Protein AF-0000000072289822 (afdb_homodimer)

Radius of gyration: 26.46 Å; Cα contacts (8 Å, |Δi|>4): 1447; chains: 2; bounding box: 56×80×61 Å

Nearest PDB structures (foldseek):
  7qi3-assembly2_D  TM=8.930E-01  e=4.197E-29  Fusarium verticillioides
  4bgf-assembly3_C  TM=8.868E-01  e=1.875E-17  Mycobacterium tuberculosis H37Rv
  1w4t-assembly1_A  TM=8.765E-01  e=2.103E-17  Pseudomonas aeruginosa
  2pfr-assembly3_B-2  TM=8.193E-01  e=8.840E-17  Homo sapiens
  4bgf-assembly6_F  TM=8.501E-01  e=8.347E-17  Mycobacterium tuberculosis H37Rv

Secondary structure (DSSP, 8-state):
---S--HHHHHHHHHHTT--GGGSGGG-----HHHHHHHHHHHHHHS-EE-GGGTSSSS------HHHHHIIIIIS-SS--B-HHHHHHHHHHHHHHTT-EEEEEEEEEEEEPTTT--EEEEEEEEEEEEEEEE-TTS-EEEE-SSS-TTS-SS-EESSS---EE-STT-EEEEEEE--TT-S-TTS-EEEEEEESSTTSPPEEEEEEEEEEEPHHHHHHHHHHHHH---TT--TTT--EEEEEEEEE-TTS-EEEEEEEEEETTEEEEESSS--EEEEE--SHHHHHHHHHHHH-----HHHHHTTTTSTT-TT-TT--------/---S--HHHHHHHHHHTT--GGGSGGG-----HHHHHHHHHHHHHHS-EE-GGGTSSSS------HHHHHIIIIIS-SS--B-HHHHHHHHHHHHHHTT-EEEEEEEEEEEEPTTT--EEEEEEEEEEEEEEEE-TTS-EEEE-SSS-TTS-SS-EESSS---EE-STT-EEEEEEE--TT-S-TTS-EEEEEEESSTTSPPEEEEEEEEEEEPHHHHHHHHHHHHH---TT--TTT--EEEEEEEEE-TTS-EEEEEEEEEETTEEEEESSS--EEEEE--SHHHHHHHHHHHH-----HHHHHTTTTSTT-TT-TT--------

Organism: Botryotinia fuckeliana (strain B05.10) (NCBI:txid332648)

Solvent-accessible surface area (backbone atoms only — not comparable to full-atom values): 34534 Å² total; per-residue (Å²): 98,80,42,85,54,50,73,68,54,49,52,51,47,40,58,72,37,62,55,58,71,76,65,32,72,92,64,63,48,74,79,42,68,70,48,52,32,50,53,42,38,31,43,29,43,52,33,24,27,24,43,51,44,60,40,42,21,81,78,32,61,84,71,74,48,57,68,61,43,44,40,53,33,54,72,62,57,35,38,40,55,19,35,28,65,40,37,38,51,46,48,49,29,50,42,37,55,74,65,48,49,62,46,34,19,52,18,25,37,32,50,48,32,74,84,77,44,50,40,47,84,67,61,66,16,61,74,44,51,36,37,40,35,45,38,86,87,65,51,44,28,40,41,46,66,23,75,47,84,87,41,58,64,48,65,39,58,77,48,66,56,78,73,40,80,49,60,53,58,19,33,32,34,35,38,74,43,50,57,86,78,45,62,64,65,86,54,58,25,42,33,39,29,36,23,70,32,88,90,48,71,77,38,63,39,36,36,32,52,88,59,73,46,47,75,44,34,48,52,43,39,46,49,35,54,50,63,39,84,48,89,85,36,58,58,65,55,42,43,44,35,29,36,36,33,70,39,63,48,97,86,66,46,78,41,67,43,28,36,38,35,36,55,67,42,37,31,34,38,25,75,41,68,69,74,39,81,75,46,75,40,71,35,56,70,48,43,52,50,44,35,36,75,76,62,49,28,62,76,52,72,64,24,59,57,28,27,66,90,35,54,65,23,54,84,40,92,57,44,56,83,70,77,67,56,122,99,78,42,84,55,50,72,67,54,48,52,51,47,41,58,71,38,62,54,57,70,78,64,32,73,95,62,62,47,74,79,42,69,67,49,52,33,50,52,43,39,30,42,30,42,53,35,25,27,22,43,50,45,59,39,41,22,82,77,32,60,83,71,76,48,57,66,61,43,42,39,54,33,55,72,63,58,34,37,39,56,19,35,29,65,39,38,39,51,46,48,49,29,51,43,38,56,75,65,50,49,63,46,34,20,52,19,25,37,33,49,46,32,76,85,77,43,50,39,46,84,66,62,65,16,62,74,42,51,37,36,42,34,45,37,86,88,66,53,43,28,41,40,46,66,23,74,50,84,86,41,59,65,49,64,39,59,76,51,66,56,78,72,41,80,51,61,54,60,19,32,32,34,35,38,74,43,49,57,86,77,45,63,62,64,85,55,59,25,42,32,40,29,36,22,69,32,90,89,48,69,78,38,64,39,34,37,31,54,89,59,72,46,48,73,43,35,48,52,41,38,46,50,35,54,51,63,39,83,48,88,86,37,60,58,64,56,40,45,44,35,28,35,36,32,69,41,63,48,98,85,66,46,77,41,66,43,28,36,39,34,34,55,67,42,38,31,33,37,26,74,40,70,68,76,40,81,78,47,75,41,72,36,56,70,49,41,54,50,44,34,36,75,77,60,50,28,64,75,51,73,64,24,60,56,27,26,67,89,35,54,65,24,54,83,40,92,58,44,60,84,69,77,68,55,122

Sequence (652 aa):
MASAYSPEQIDQYEEYISLPSKYRRRNNPALTLDYLTSLHIHQISSIPYENLLLHYSPSHSVSLDPQALFTKIITNARGRGGYCLEGSTFFNHVLRALGFQVYTAGVRIRRRSIHDGVPRGDYIGWFHIVNIVTLPSTQKYMIDVAFGGDGATVPLPLTSGPPTRNLGTQEMRLISSPIPQQVDQSKPLWIYQYRNHPSKEWNSFYAFSEHEFLHEDFEIMNYYVSTSLSERNFQTKNVLIVRFVRGEDEEGQQKIVGKRMLLNGEVKQNMGGKTQLVKVCESESERVEVLREFFGITLTEEEIGGVRGRNVELGGSRASVERLEVMASAYSPEQIDQYEEYISLPSKYRRRNNPALTLDYLTSLHIHQISSIPYENLLLHYSPSHSVSLDPQALFTKIITNARGRGGYCLEGSTFFNHVLRALGFQVYTAGVRIRRRSIHDGVPRGDYIGWFHIVNIVTLPSTQKYMIDVAFGGDGATVPLPLTSGPPTRNLGTQEMRLISSPIPQQVDQSKPLWIYQYRNHPSKEWNSFYAFSEHEFLHEDFEIMNYYVSTSLSERNFQTKNVLIVRFVRGEDEEGQQKIVGKRMLLNGEVKQNMGGKTQLVKVCESESERVEVLREFFGITLTEEEIGGVRGRNVELGGSRASVERLEV

Structure (mmCIF, N/CA/C/O backbone):
data_AF-0000000072289822-model_v1
#
loop_
_entity.id
_entity.type
_entity.pdbx_description
1 polymer 'Uncharacterized protein'
#
loop_
_atom_site.group_PDB
_atom_site.id
_atom_site.type_symbol
_atom_site.label_atom_id
_atom_site.label_alt_id
_atom_site.label_comp_id
_atom_site.label_asym_id
_atom_site.label_entity_id
_atom_site.label_seq_id
_atom_site.pdbx_PDB_ins_code
_atom_site.Cartn_x
_atom_site.Cartn_y
_atom_site.Cartn_z
_atom_site.occupancy
_atom_site.B_iso_or_equiv
_atom_site.auth_seq_id
_atom_site.auth_comp_id
_atom_site.auth_asym_id
_atom_site.auth_atom_id
_atom_site.pdbx_PDB_model_num
ATOM 1 N N . MET A 1 1 ? -11.609 -1.748 -16.047 1 66.81 1 MET A N 1
ATOM 2 C CA . MET A 1 1 ? -10.664 -1.662 -17.156 1 66.81 1 MET A CA 1
ATOM 3 C C . MET A 1 1 ? -10.594 -2.98 -17.922 1 66.81 1 MET A C 1
ATOM 5 O O . MET A 1 1 ? -10.742 -4.051 -17.328 1 66.81 1 MET A O 1
ATOM 9 N N . ALA A 1 2 ? -10.469 -2.83 -19.125 1 82.94 2 ALA A N 1
ATOM 10 C CA . ALA A 1 2 ? -10.383 -3.971 -20.047 1 82.94 2 ALA A CA 1
ATOM 11 C C . ALA A 1 2 ? -9.062 -4.715 -19.875 1 82.94 2 ALA A C 1
ATOM 13 O O . ALA A 1 2 ? -8.094 -4.16 -19.344 1 82.94 2 ALA A O 1
ATOM 14 N N . SER A 1 3 ? -9.109 -6.004 -20.141 1 93.38 3 SER A N 1
ATOM 15 C CA . SER A 1 3 ? -7.887 -6.805 -20.125 1 93.38 3 SER A CA 1
ATOM 16 C C . SER A 1 3 ? -6.848 -6.234 -21.078 1 93.38 3 SER A C 1
ATOM 18 O O . SER A 1 3 ? -7.199 -5.652 -22.109 1 93.38 3 SER A O 1
ATOM 20 N N . ALA A 1 4 ? -5.652 -6.441 -20.719 1 96.88 4 ALA A N 1
ATOM 21 C CA . ALA A 1 4 ? -4.551 -6.039 -21.594 1 96.88 4 ALA A CA 1
ATOM 22 C C . ALA A 1 4 ? -4.312 -7.082 -22.688 1 96.88 4 ALA A C 1
ATOM 24 O O . ALA A 1 4 ? -3.576 -6.828 -23.641 1 96.88 4 ALA A O 1
ATOM 25 N N . TYR A 1 5 ? -4.906 -8.281 -22.609 1 98.56 5 TYR A N 1
ATOM 26 C CA . TYR A 1 5 ? -4.551 -9.391 -23.484 1 98.56 5 TYR A CA 1
ATOM 27 C C . TYR A 1 5 ? -5.574 -9.539 -24.609 1 98.56 5 TYR A C 1
ATOM 29 O O . TYR A 1 5 ? -6.781 -9.438 -24.375 1 98.56 5 TYR A O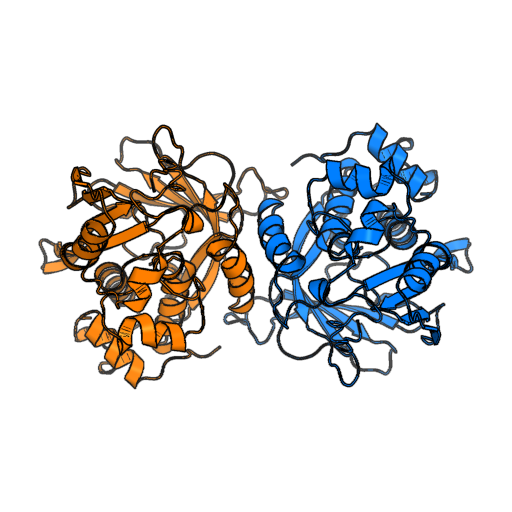 1
ATOM 37 N N . SER A 1 6 ? -5.113 -9.789 -25.797 1 98.19 6 SER A N 1
ATOM 38 C CA . SER A 1 6 ? -5.949 -10.039 -26.953 1 98.19 6 SER A CA 1
ATOM 39 C C . SER A 1 6 ? -6.461 -11.477 -26.969 1 98.19 6 SER A C 1
ATOM 41 O O . SER A 1 6 ? -5.949 -12.328 -26.25 1 98.19 6 SER A O 1
ATOM 43 N N . PRO A 1 7 ? -7.469 -11.742 -27.797 1 97.5 7 PRO A N 1
ATOM 44 C CA . PRO A 1 7 ? -7.945 -13.125 -27.953 1 97.5 7 PRO A CA 1
ATOM 45 C C . PRO A 1 7 ? -6.84 -14.086 -28.375 1 97.5 7 PRO A C 1
ATOM 47 O O . PRO A 1 7 ? -6.789 -15.227 -27.906 1 97.5 7 PRO A O 1
ATOM 50 N N . GLU A 1 8 ? -5.973 -13.664 -29.25 1 98.25 8 GLU A N 1
ATOM 51 C CA . GLU A 1 8 ? -4.867 -14.5 -29.703 1 98.25 8 GLU A CA 1
ATOM 52 C C . GLU A 1 8 ? -3.916 -14.836 -28.562 1 98.25 8 GLU A C 1
ATOM 54 O O . GLU A 1 8 ? -3.424 -15.961 -28.453 1 98.25 8 GLU A O 1
ATOM 59 N N . GLN A 1 9 ? -3.66 -13.875 -27.766 1 98.75 9 GLN A N 1
ATOM 60 C CA . GLN A 1 9 ? -2.809 -14.094 -26.594 1 98.75 9 GLN A CA 1
ATOM 61 C C . GLN A 1 9 ? -3.445 -15.086 -25.625 1 98.75 9 GLN A C 1
ATOM 63 O O . GLN A 1 9 ? -2.754 -15.922 -25.047 1 98.75 9 GLN A O 1
ATOM 68 N N . ILE A 1 10 ? -4.742 -14.969 -25.5 1 98.69 10 ILE A N 1
ATOM 69 C CA . ILE A 1 10 ? -5.449 -15.891 -24.609 1 98.69 10 ILE A CA 1
ATOM 70 C C . ILE A 1 10 ? -5.363 -17.312 -25.172 1 98.69 10 ILE A C 1
ATOM 72 O O . ILE A 1 10 ? -5.18 -18.266 -24.422 1 98.69 10 ILE A O 1
ATOM 76 N N . ASP A 1 11 ? -5.453 -17.453 -26.469 1 98.5 11 ASP A N 1
ATOM 77 C CA . ASP A 1 11 ? -5.289 -18.766 -27.078 1 98.5 11 ASP A CA 1
ATOM 78 C C . ASP A 1 11 ? -3.914 -19.344 -26.781 1 98.5 11 ASP A C 1
ATOM 80 O O . ASP A 1 11 ? -3.791 -20.547 -26.469 1 98.5 11 ASP A O 1
ATOM 84 N N . GLN A 1 12 ? -2.898 -18.562 -26.891 1 98.75 12 GLN A N 1
ATOM 85 C CA . GLN A 1 12 ? -1.539 -18.984 -26.578 1 98.75 12 GLN A CA 1
ATOM 86 C C . GLN A 1 12 ? -1.409 -19.406 -25.125 1 98.75 12 GLN A C 1
ATOM 88 O O . GLN A 1 12 ? -0.78 -20.422 -24.812 1 98.75 12 GLN A O 1
ATOM 93 N N . TYR A 1 13 ? -1.968 -18.656 -24.281 1 98.88 13 TYR A N 1
ATOM 94 C CA . TYR A 1 13 ? -1.96 -18.953 -22.859 1 98.88 13 TYR A CA 1
ATOM 95 C C . TYR A 1 13 ? -2.631 -20.297 -22.578 1 98.88 13 TYR A C 1
ATOM 97 O O . TYR A 1 13 ? -2.086 -21.125 -21.844 1 98.88 13 TYR A O 1
ATOM 105 N N . GLU A 1 14 ? -3.852 -20.469 -23.109 1 98.81 14 GLU A N 1
ATOM 106 C CA . GLU A 1 14 ? -4.609 -21.703 -22.891 1 98.81 14 GLU A CA 1
ATOM 107 C C . GLU A 1 14 ? -3.834 -22.922 -23.375 1 98.81 14 GLU A C 1
ATOM 109 O O . GLU A 1 14 ? -3.889 -23.984 -22.75 1 98.81 14 GLU A O 1
ATOM 114 N N . GLU A 1 15 ? -3.172 -22.75 -24.484 1 98.56 15 GLU A N 1
ATOM 115 C CA . GLU A 1 15 ? -2.316 -23.828 -24.984 1 98.56 15 GLU A CA 1
ATOM 116 C C . GLU A 1 15 ? -1.141 -24.078 -24.047 1 98.56 15 GLU A C 1
ATOM 118 O O . GLU A 1 15 ? -0.821 -25.234 -23.734 1 98.56 15 GLU A O 1
ATOM 123 N N . TYR A 1 16 ? -0.52 -23.031 -23.594 1 98.81 16 TYR A N 1
ATOM 124 C CA . TYR A 1 16 ? 0.66 -23.109 -22.75 1 98.81 16 TYR A CA 1
ATOM 125 C C . TYR A 1 16 ? 0.357 -23.875 -21.469 1 98.81 16 TYR A C 1
ATOM 127 O O . TYR A 1 16 ? 1.175 -24.688 -21 1 98.81 16 TYR A O 1
ATOM 135 N N . ILE A 1 17 ? -0.859 -23.672 -20.906 1 98.62 17 ILE A N 1
ATOM 136 C CA . ILE A 1 17 ? -1.157 -24.297 -19.625 1 98.62 17 ILE A CA 1
ATOM 137 C C . ILE A 1 17 ? -1.879 -25.625 -19.859 1 98.62 17 ILE A C 1
ATOM 139 O O . ILE A 1 17 ? -2.352 -26.25 -18.906 1 98.62 17 ILE A O 1
ATOM 143 N N . SER A 1 18 ? -2.061 -26 -21.094 1 97.94 18 SER A N 1
ATOM 144 C CA . SER A 1 18 ? -2.711 -27.25 -21.469 1 97.94 18 SER A CA 1
ATOM 145 C C . SER A 1 18 ? -4.137 -27.312 -20.938 1 97.94 18 SER A C 1
ATOM 147 O O . SER A 1 18 ? -4.539 -28.328 -20.344 1 97.94 18 SER A O 1
ATOM 149 N N . LEU A 1 19 ? -4.828 -26.266 -21.031 1 98.31 19 LEU A N 1
ATOM 150 C CA . LEU A 1 19 ? -6.227 -26.234 -20.609 1 98.31 19 LEU A CA 1
ATOM 151 C C . LEU A 1 19 ? -7.07 -27.188 -21.453 1 98.31 19 LEU A C 1
ATOM 153 O O . LEU A 1 19 ? -6.965 -27.172 -22.688 1 98.31 19 LEU A O 1
ATOM 157 N N . PRO A 1 20 ? -7.91 -27.953 -20.875 1 96.69 20 PRO A N 1
ATOM 158 C CA . PRO A 1 20 ? -8.758 -28.859 -21.641 1 96.69 20 PRO A CA 1
ATOM 159 C C . PRO A 1 20 ? -9.625 -28.125 -22.672 1 96.69 20 PRO A C 1
ATOM 161 O O . PRO A 1 20 ? -10.086 -27.016 -22.422 1 96.69 20 PRO A O 1
ATOM 164 N N . SER A 1 21 ? -9.945 -28.781 -23.719 1 96.31 21 SER A N 1
ATOM 165 C CA . SER A 1 21 ? -10.641 -28.203 -24.859 1 96.31 21 SER A CA 1
ATOM 166 C C . SER A 1 21 ? -12 -27.641 -24.453 1 96.31 21 SER A C 1
ATOM 168 O O . SER A 1 21 ? -12.406 -26.578 -24.938 1 96.31 21 SER A O 1
ATOM 170 N N . LYS A 1 22 ? -12.703 -28.266 -23.609 1 95.88 22 LYS A N 1
ATOM 171 C CA . LYS A 1 22 ? -14.055 -27.859 -23.234 1 95.88 22 LYS A CA 1
ATOM 172 C C . LYS A 1 22 ? -14.039 -26.484 -22.562 1 95.88 22 LYS A C 1
ATOM 174 O O . LYS A 1 22 ? -15.07 -25.812 -22.5 1 95.88 22 LYS A O 1
ATOM 179 N N . TYR A 1 23 ? -12.875 -26.078 -22.078 1 97 23 TYR A N 1
ATOM 180 C CA . TYR A 1 23 ? -12.773 -24.812 -21.328 1 97 23 TYR A CA 1
ATOM 181 C C . TYR A 1 23 ? -12.078 -23.75 -22.172 1 97 23 TYR A C 1
ATOM 183 O O . TYR A 1 23 ? -11.859 -22.625 -21.688 1 97 23 TYR A O 1
ATOM 191 N N . ARG A 1 24 ? -11.719 -24.016 -23.359 1 97.69 24 ARG A N 1
ATOM 192 C CA . ARG A 1 24 ? -11.031 -23.047 -24.203 1 97.69 24 ARG A CA 1
ATOM 193 C C . ARG A 1 24 ? -11.984 -21.953 -24.672 1 97.69 24 ARG A C 1
ATOM 195 O O . ARG A 1 24 ? -13.148 -22.219 -24.984 1 97.69 24 ARG A O 1
ATOM 202 N N . ARG A 1 25 ? -11.406 -20.766 -24.672 1 96.88 25 ARG A N 1
ATOM 203 C CA . ARG A 1 25 ? -12.18 -19.578 -25 1 96.88 25 ARG A CA 1
ATOM 204 C C . ARG A 1 25 ? -12.953 -19.766 -26.297 1 96.88 25 ARG A C 1
ATOM 206 O O . ARG A 1 25 ? -14.125 -19.375 -26.391 1 96.88 25 ARG A O 1
ATOM 213 N N . ARG A 1 26 ? -12.391 -20.344 -27.312 1 95.94 26 ARG A N 1
ATOM 214 C CA . ARG A 1 26 ? -12.984 -20.516 -28.641 1 95.94 26 ARG A CA 1
ATOM 215 C C . ARG A 1 26 ? -14.266 -21.328 -28.562 1 95.94 26 ARG A C 1
ATOM 217 O O . ARG A 1 26 ? -15.117 -21.25 -29.438 1 95.94 26 ARG A O 1
ATOM 224 N N . ASN A 1 27 ? -14.352 -22.094 -27.547 1 97.25 27 ASN A N 1
ATOM 225 C CA . ASN A 1 27 ? -15.539 -22.938 -27.391 1 97.25 27 ASN A CA 1
ATOM 226 C C . ASN A 1 27 ? -16.594 -22.25 -26.531 1 97.25 27 ASN A C 1
ATOM 228 O O . ASN A 1 27 ? -17.594 -22.875 -26.172 1 97.25 27 ASN A O 1
ATOM 232 N N . ASN A 1 28 ? -16.391 -21.078 -26.109 1 95.62 28 ASN A N 1
ATOM 233 C CA . ASN A 1 28 ? -17.312 -20.203 -25.391 1 95.62 28 ASN A CA 1
ATOM 234 C C . ASN A 1 28 ? -17.875 -20.891 -24.156 1 95.62 28 ASN A C 1
ATOM 236 O O . ASN A 1 28 ? -19.094 -20.984 -23.984 1 95.62 28 ASN A O 1
ATOM 240 N N . PRO A 1 29 ? -17.031 -21.438 -23.344 1 96.81 29 PRO A N 1
ATOM 241 C CA . PRO A 1 29 ? -17.531 -22.094 -22.141 1 96.81 29 PRO A CA 1
ATOM 242 C C . PRO A 1 29 ? -18.312 -21.172 -21.219 1 96.81 29 PRO A C 1
ATOM 244 O O . PRO A 1 29 ? -18.031 -19.969 -21.156 1 96.81 29 PRO A O 1
ATOM 247 N N . ALA A 1 30 ? -19.328 -21.781 -20.5 1 97.12 30 ALA A N 1
ATOM 248 C CA . ALA A 1 30 ? -20.016 -21.016 -19.453 1 97.12 30 ALA A CA 1
ATOM 249 C C . ALA A 1 30 ? -19.047 -20.672 -18.312 1 97.12 30 ALA A C 1
ATOM 251 O O . ALA A 1 30 ? -18.141 -21.453 -18 1 97.12 30 ALA A O 1
ATOM 252 N N . LEU A 1 31 ? -19.25 -19.531 -17.734 1 97.81 31 LEU A N 1
ATOM 253 C CA . LEU A 1 31 ? -18.406 -19.094 -16.625 1 97.81 31 LEU A CA 1
ATOM 254 C C . LEU A 1 31 ? -18.844 -19.734 -15.312 1 97.81 31 LEU A C 1
ATOM 256 O O . LEU A 1 31 ? -19.5 -19.094 -14.492 1 97.81 31 LEU A O 1
ATOM 260 N N . THR A 1 32 ? -18.422 -20.953 -15.102 1 97.62 32 THR A N 1
ATOM 261 C CA . THR A 1 32 ? -18.828 -21.75 -13.953 1 97.62 32 THR A CA 1
ATOM 262 C C . THR A 1 32 ? -17.672 -21.906 -12.969 1 97.62 32 THR A C 1
ATOM 264 O O . THR A 1 32 ? -16.516 -21.578 -13.289 1 97.62 32 THR A O 1
ATOM 267 N N . LEU A 1 33 ? -18 -22.406 -11.812 1 97.38 33 LEU A N 1
ATOM 268 C CA . LEU A 1 33 ? -16.969 -22.734 -10.836 1 97.38 33 LEU A CA 1
ATOM 269 C C . LEU A 1 33 ? -16.047 -23.828 -11.367 1 97.38 33 LEU A C 1
ATOM 271 O O . LEU A 1 33 ? -14.844 -23.812 -11.102 1 97.38 33 LEU A O 1
ATOM 275 N N . ASP A 1 34 ? -16.625 -24.75 -12.055 1 96.75 34 ASP A N 1
ATOM 276 C CA . ASP A 1 34 ? -15.836 -25.828 -12.648 1 96.75 34 ASP A CA 1
ATOM 277 C C . ASP A 1 34 ? -14.789 -25.266 -13.609 1 96.75 34 ASP A C 1
ATOM 279 O O . ASP A 1 34 ? -13.625 -25.688 -13.578 1 96.75 34 ASP A O 1
ATOM 283 N N . TYR A 1 35 ? -15.18 -24.359 -14.484 1 98 35 TYR A N 1
ATOM 284 C CA . TYR A 1 35 ? -14.266 -23.703 -15.406 1 98 35 TYR A CA 1
ATOM 285 C C . TYR A 1 35 ? -13.195 -22.922 -14.656 1 98 35 TYR A C 1
ATOM 287 O O . TYR A 1 35 ? -12.008 -23.062 -14.93 1 98 35 TYR A O 1
ATOM 295 N N . LEU A 1 36 ? -13.641 -22.156 -13.688 1 98.31 36 LEU A N 1
ATOM 296 C CA . LEU A 1 36 ? -12.734 -21.359 -12.875 1 98.31 36 LEU A CA 1
ATOM 297 C C . LEU A 1 36 ? -11.719 -22.25 -12.156 1 98.31 36 LEU A C 1
ATOM 299 O O . LEU A 1 36 ? -10.539 -21.906 -12.078 1 98.31 36 LEU A O 1
ATOM 303 N N . THR A 1 37 ? -12.141 -23.328 -11.609 1 97.94 37 THR A N 1
ATOM 304 C CA . THR A 1 37 ? -11.281 -24.281 -10.906 1 97.94 37 THR A CA 1
ATOM 305 C C . THR A 1 37 ? -10.25 -24.891 -11.859 1 97.94 37 THR A C 1
ATOM 307 O O . THR A 1 37 ? -9.078 -25.016 -11.508 1 97.94 37 THR A O 1
ATOM 310 N N . SER A 1 38 ? -10.688 -25.25 -13.031 1 98 38 SER A N 1
ATOM 311 C CA . SER A 1 38 ? -9.766 -25.781 -14.023 1 98 38 SER A CA 1
ATOM 312 C C . SER A 1 38 ? -8.688 -24.781 -14.375 1 98 38 SER A C 1
ATOM 314 O O . SER A 1 38 ? -7.508 -25.125 -14.469 1 98 38 SER A O 1
ATOM 316 N N . LEU A 1 39 ? -9.102 -23.547 -14.609 1 98.69 39 LEU A N 1
ATOM 317 C CA . LEU A 1 39 ? -8.133 -22.484 -14.875 1 98.69 39 LEU A CA 1
ATOM 318 C C . LEU A 1 39 ? -7.121 -22.375 -13.742 1 98.69 39 LEU A C 1
ATOM 320 O O . LEU A 1 39 ? -5.918 -22.266 -13.984 1 98.69 39 LEU A O 1
ATOM 324 N N . HIS A 1 40 ? -7.609 -22.406 -12.492 1 98.56 40 HIS A N 1
ATOM 325 C CA . HIS A 1 40 ? -6.754 -22.312 -11.312 1 98.56 40 HIS A CA 1
ATOM 326 C C . HIS A 1 40 ? -5.727 -23.438 -11.281 1 98.56 40 HIS A C 1
ATOM 328 O O . HIS A 1 40 ? -4.523 -23.172 -11.164 1 98.56 40 HIS A O 1
ATOM 334 N N . ILE A 1 41 ? -6.164 -24.625 -11.43 1 98.19 41 ILE A N 1
ATOM 335 C CA . ILE A 1 41 ? -5.332 -25.828 -11.336 1 98.19 41 ILE A CA 1
ATOM 336 C C . ILE A 1 41 ? -4.277 -25.797 -12.438 1 98.19 41 ILE A C 1
ATOM 338 O O . ILE A 1 41 ? -3.092 -26.016 -12.172 1 98.19 41 ILE A O 1
ATOM 342 N N . HIS A 1 42 ? -4.672 -25.516 -13.648 1 98.56 42 HIS A N 1
ATOM 343 C CA . HIS A 1 42 ? -3.734 -25.516 -14.773 1 98.56 42 HIS A CA 1
ATOM 344 C C . HIS A 1 42 ? -2.766 -24.344 -14.68 1 98.56 42 HIS A C 1
ATOM 346 O O . HIS A 1 42 ? -1.604 -24.453 -15.078 1 98.56 42 HIS A O 1
ATOM 352 N N . GLN A 1 43 ? -3.23 -23.234 -14.148 1 98.56 43 GLN A N 1
ATOM 353 C CA . GLN A 1 43 ? -2.361 -22.078 -13.922 1 98.56 43 GLN A CA 1
ATOM 354 C C . GLN A 1 43 ? -1.222 -22.422 -12.969 1 98.56 43 GLN A C 1
ATOM 356 O O . GLN A 1 43 ? -0.048 -22.312 -13.328 1 98.56 43 GLN A O 1
ATOM 361 N N . ILE A 1 44 ? -1.502 -22.953 -11.758 1 98.25 44 ILE A N 1
ATOM 362 C CA . ILE A 1 44 ? -0.498 -23.078 -10.711 1 98.25 44 ILE A CA 1
ATOM 363 C C . ILE A 1 44 ? 0.391 -24.281 -10.992 1 98.25 44 ILE A C 1
ATOM 365 O O . ILE A 1 44 ? 1.489 -24.406 -10.438 1 98.25 44 ILE A O 1
ATOM 369 N N . SER A 1 45 ? -0.054 -25.188 -11.883 1 97.94 45 SER A N 1
ATOM 370 C CA . SER A 1 45 ? 0.761 -26.359 -12.219 1 97.94 45 SER A CA 1
ATOM 371 C C . SER A 1 45 ? 1.638 -26.094 -13.438 1 97.94 45 SER A C 1
ATOM 373 O O . SER A 1 45 ? 2.561 -26.859 -13.727 1 97.94 45 SER A O 1
ATOM 375 N N . SER A 1 46 ? 1.379 -25.047 -14.211 1 98.38 46 SER A N 1
ATOM 376 C CA . SER A 1 46 ? 2.158 -24.75 -15.406 1 98.38 46 SER A CA 1
ATOM 377 C C . SER A 1 46 ? 3.057 -23.531 -15.195 1 98.38 46 SER A C 1
ATOM 379 O O . SER A 1 46 ? 4.125 -23.422 -15.805 1 98.38 46 SER A O 1
ATOM 381 N N . ILE A 1 47 ? 2.594 -22.609 -14.453 1 98.56 47 ILE A N 1
ATOM 382 C CA . ILE A 1 47 ? 3.311 -21.375 -14.203 1 98.56 47 ILE A CA 1
ATOM 383 C C . ILE A 1 47 ? 3.707 -21.297 -12.727 1 98.56 47 ILE A C 1
ATOM 385 O O . ILE A 1 47 ? 2.859 -21.078 -11.859 1 98.56 47 ILE A O 1
ATOM 389 N N . PRO A 1 48 ? 4.945 -21.469 -12.438 1 98.38 48 PRO A N 1
ATOM 390 C CA . PRO A 1 48 ? 5.383 -21.531 -11.039 1 98.38 48 PRO A CA 1
ATOM 391 C C . PRO A 1 48 ? 5.422 -20.156 -10.367 1 98.38 48 PRO A C 1
ATOM 393 O O . PRO A 1 48 ? 5.582 -19.141 -11.047 1 98.38 48 PRO A O 1
ATOM 396 N N . TYR A 1 49 ? 5.164 -20.188 -9.055 1 98.25 49 TYR A N 1
ATOM 397 C CA . TYR A 1 49 ? 5.617 -19.078 -8.242 1 98.25 49 TYR A CA 1
ATOM 398 C C . TYR A 1 49 ? 7.141 -19.016 -8.18 1 98.25 49 TYR A C 1
ATOM 400 O O . TYR A 1 49 ? 7.789 -20 -7.824 1 98.25 49 TYR A O 1
ATOM 408 N N . GLU A 1 50 ? 7.73 -17.922 -8.508 1 98.31 50 GLU A N 1
ATOM 409 C CA . GLU A 1 50 ? 9.172 -17.766 -8.375 1 98.31 50 GLU A CA 1
ATOM 410 C C . GLU A 1 50 ? 9.562 -16.297 -8.32 1 98.31 50 GLU A C 1
ATOM 412 O O . GLU A 1 50 ? 8.875 -15.445 -8.883 1 98.31 50 GLU A O 1
ATOM 417 N N . ASN A 1 51 ? 10.602 -16 -7.617 1 98.25 51 ASN A N 1
ATOM 418 C CA . ASN A 1 51 ? 11.055 -14.617 -7.504 1 98.25 51 ASN A CA 1
ATOM 419 C C . ASN A 1 51 ? 12.43 -14.43 -8.141 1 98.25 51 ASN A C 1
ATOM 421 O O . ASN A 1 51 ? 13.234 -13.625 -7.668 1 98.25 51 ASN A O 1
ATOM 425 N N . LEU A 1 52 ? 12.727 -15.117 -9.227 1 98.44 52 LEU A N 1
ATOM 426 C CA . LEU A 1 52 ? 14.055 -15.195 -9.812 1 98.44 52 LEU A CA 1
ATOM 427 C C . LEU A 1 52 ? 14.469 -13.852 -10.422 1 98.44 52 LEU A C 1
ATOM 429 O O . LEU A 1 52 ? 15.656 -13.539 -10.492 1 98.44 52 LEU A O 1
ATOM 433 N N . LEU A 1 53 ? 13.508 -13.016 -10.836 1 97.94 53 LEU A N 1
ATOM 434 C CA . LEU A 1 53 ? 13.859 -11.719 -11.398 1 97.94 53 LEU A CA 1
ATOM 435 C C . LEU A 1 53 ? 14.609 -10.867 -10.383 1 97.94 53 LEU A C 1
ATOM 437 O O . LEU A 1 53 ? 15.445 -10.039 -10.75 1 97.94 53 LEU A O 1
ATOM 441 N N . LEU A 1 54 ? 14.328 -11.086 -9.133 1 97.88 54 LEU A N 1
ATOM 442 C CA . LEU A 1 54 ? 14.977 -10.312 -8.078 1 97.88 54 LEU A CA 1
ATOM 443 C C . LEU A 1 54 ? 16.453 -10.656 -7.988 1 97.88 54 LEU A C 1
ATOM 445 O O . LEU A 1 54 ? 17.266 -9.852 -7.512 1 97.88 54 LEU A O 1
ATOM 449 N N . HIS A 1 55 ? 16.781 -11.859 -8.469 1 97.62 55 HIS A N 1
ATOM 450 C CA . HIS A 1 55 ? 18.109 -12.383 -8.164 1 97.62 55 HIS A CA 1
ATOM 451 C C . HIS A 1 55 ? 18.875 -12.742 -9.438 1 97.62 55 HIS A C 1
ATOM 453 O O . HIS A 1 55 ? 20.078 -12.516 -9.523 1 97.62 55 HIS A O 1
ATOM 459 N N . TYR A 1 56 ? 18.141 -13.328 -10.352 1 97.69 56 TYR A N 1
ATOM 460 C CA . TYR A 1 56 ? 18.703 -13.773 -11.625 1 97.69 56 TYR A CA 1
ATOM 461 C C . TYR A 1 56 ? 18.281 -12.859 -12.766 1 97.69 56 TYR A C 1
ATOM 463 O O . TYR A 1 56 ? 17.594 -13.297 -13.695 1 97.69 56 TYR A O 1
ATOM 471 N N . SER A 1 57 ? 18.656 -11.609 -12.773 1 96.31 57 SER A N 1
ATOM 472 C CA . SER A 1 57 ? 18.469 -10.641 -13.844 1 96.31 57 SER A CA 1
ATOM 473 C C . SER A 1 57 ? 19.453 -9.484 -13.734 1 96.31 57 SER A C 1
ATOM 475 O O . SER A 1 57 ? 19.938 -9.172 -12.641 1 96.31 57 SER A O 1
ATOM 477 N N . PRO A 1 58 ? 19.703 -8.898 -14.836 1 93.44 58 PRO A N 1
ATOM 478 C CA . PRO A 1 58 ? 20.656 -7.789 -14.781 1 93.44 58 PRO A CA 1
ATOM 479 C C . PRO A 1 58 ? 20.109 -6.578 -14.031 1 93.44 58 PRO A C 1
ATOM 481 O O . PRO A 1 58 ? 20.844 -5.883 -13.336 1 93.44 58 PRO A O 1
ATOM 484 N N . SER A 1 59 ? 18.859 -6.328 -14.141 1 92.69 59 SER A N 1
ATOM 485 C CA . SER A 1 59 ? 18.266 -5.113 -13.586 1 92.69 59 SER A CA 1
ATOM 486 C C . SER A 1 59 ? 17.75 -5.348 -12.164 1 92.69 59 SER A C 1
ATOM 488 O O . SER A 1 59 ? 17.578 -4.398 -11.406 1 92.69 59 SER A O 1
ATOM 490 N N . HIS A 1 60 ? 17.453 -6.613 -11.836 1 95.62 60 HIS A N 1
ATOM 491 C CA . HIS A 1 60 ? 16.844 -6.984 -10.562 1 95.62 60 HIS A CA 1
ATOM 492 C C . HIS A 1 60 ? 15.547 -6.223 -10.32 1 95.62 60 HIS A C 1
ATOM 494 O O . HIS A 1 60 ? 15.219 -5.879 -9.18 1 95.62 60 HIS A O 1
ATOM 500 N N . SER A 1 61 ? 14.922 -5.852 -11.398 1 93.12 61 SER A N 1
ATOM 501 C CA . SER A 1 61 ? 13.664 -5.113 -11.352 1 93.12 61 SER A CA 1
ATOM 502 C C . SER A 1 61 ? 12.484 -6 -11.742 1 93.12 61 SER A C 1
ATOM 504 O O . SER A 1 61 ? 12.641 -6.938 -12.531 1 93.12 61 SER A O 1
ATOM 506 N N . VAL A 1 62 ? 11.344 -5.758 -11.148 1 97.31 62 VAL A N 1
ATOM 507 C CA . VAL A 1 62 ? 10.125 -6.52 -11.422 1 97.31 62 VAL A CA 1
ATOM 508 C C . VAL A 1 62 ? 9.055 -5.598 -12.008 1 97.31 62 VAL A C 1
ATOM 510 O O . VAL A 1 62 ? 8.648 -4.629 -11.359 1 97.31 62 VAL A O 1
ATOM 513 N N . SER A 1 63 ? 8.625 -5.883 -13.18 1 97.19 63 SER A N 1
ATOM 514 C CA . SER A 1 63 ? 7.551 -5.129 -13.82 1 97.19 63 SER A CA 1
ATOM 515 C C . SER A 1 63 ? 6.207 -5.828 -13.648 1 97.19 63 SER A C 1
ATOM 517 O O . SER A 1 63 ? 6.121 -7.051 -13.75 1 97.19 63 SER A O 1
ATOM 519 N N . LEU A 1 64 ? 5.129 -5.027 -13.43 1 98.19 64 LEU A N 1
ATOM 520 C CA . LEU A 1 64 ? 3.777 -5.578 -13.367 1 98.19 64 LEU A CA 1
ATOM 521 C C . LEU A 1 64 ? 2.998 -5.258 -14.633 1 98.19 64 LEU A C 1
ATOM 523 O O . LEU A 1 64 ? 1.783 -5.465 -14.695 1 98.19 64 LEU A O 1
ATOM 527 N N . ASP A 1 65 ? 3.725 -4.73 -15.633 1 98.12 65 ASP A N 1
ATOM 528 C CA . ASP A 1 65 ? 3.084 -4.5 -16.922 1 98.12 65 ASP A CA 1
ATOM 529 C C . ASP A 1 65 ? 2.572 -5.809 -17.516 1 98.12 65 ASP A C 1
ATOM 531 O O . ASP A 1 65 ? 3.344 -6.746 -17.719 1 98.12 65 ASP A O 1
ATOM 535 N N . PRO A 1 66 ? 1.303 -5.82 -17.812 1 98.31 66 PRO A N 1
ATOM 536 C CA . PRO A 1 66 ? 0.724 -7.09 -18.25 1 98.31 66 PRO A CA 1
ATOM 537 C C . PRO A 1 66 ? 1.381 -7.629 -19.516 1 98.31 66 PRO A C 1
ATOM 539 O O . PRO A 1 66 ? 1.539 -8.844 -19.672 1 98.31 66 PRO A O 1
ATOM 542 N N . GLN A 1 67 ? 1.75 -6.762 -20.438 1 98.69 67 GLN A N 1
ATOM 543 C CA . GLN A 1 67 ? 2.383 -7.246 -21.656 1 98.69 67 GLN A CA 1
ATOM 544 C C . GLN A 1 67 ? 3.785 -7.773 -21.391 1 98.69 67 GLN A C 1
ATOM 546 O O . GLN A 1 67 ? 4.215 -8.758 -21.984 1 98.69 67 GLN A O 1
ATOM 551 N N . ALA A 1 68 ? 4.512 -7.141 -20.5 1 98.38 68 ALA A N 1
ATOM 552 C CA . ALA A 1 68 ? 5.816 -7.652 -20.078 1 98.38 68 ALA A CA 1
ATOM 553 C C . ALA A 1 68 ? 5.68 -9.016 -19.422 1 98.38 68 ALA A C 1
ATOM 555 O O . ALA A 1 68 ? 6.496 -9.914 -19.656 1 98.38 68 ALA A O 1
ATOM 556 N N . LEU A 1 69 ? 4.664 -9.141 -18.641 1 98.81 69 LEU A N 1
ATOM 557 C CA . LEU A 1 69 ? 4.406 -10.414 -17.984 1 98.81 69 LEU A CA 1
ATOM 558 C C . LEU A 1 69 ? 4.086 -11.5 -19 1 98.81 69 LEU A C 1
ATOM 560 O O . LEU A 1 69 ? 4.582 -12.625 -18.891 1 98.81 69 LEU A O 1
ATOM 564 N N . PHE A 1 70 ? 3.262 -11.148 -19.953 1 98.88 70 PHE A N 1
ATOM 565 C CA . PHE A 1 70 ? 2.906 -12.117 -20.984 1 98.88 70 PHE A CA 1
ATOM 566 C C . PHE A 1 70 ? 4.145 -12.586 -21.734 1 98.88 70 PHE A C 1
ATOM 568 O O . PHE A 1 70 ? 4.312 -13.781 -21.984 1 98.88 70 PHE A O 1
ATOM 575 N N . THR A 1 71 ? 4.953 -11.664 -22.078 1 98.75 71 THR A N 1
ATOM 576 C CA . THR A 1 71 ? 6.176 -12.008 -22.797 1 98.75 71 THR A CA 1
ATOM 577 C C . THR A 1 71 ? 7.066 -12.906 -2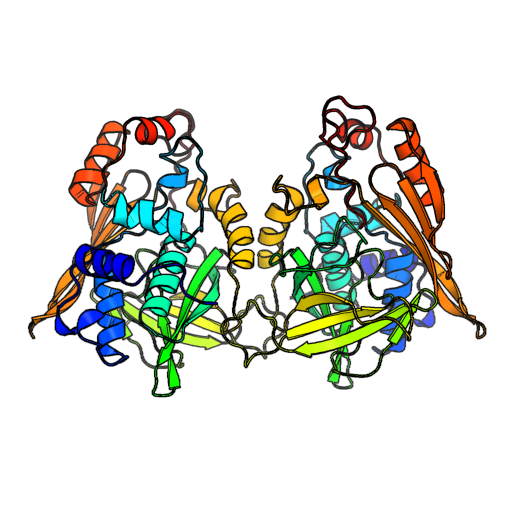1.953 1 98.75 71 THR A C 1
ATOM 579 O O . THR A 1 71 ? 7.539 -13.945 -22.422 1 98.75 71 THR A O 1
ATOM 582 N N . LYS A 1 72 ? 7.27 -12.594 -20.703 1 98.19 72 LYS A N 1
ATOM 583 C CA . LYS A 1 72 ? 8.125 -13.352 -19.797 1 98.19 72 LYS A CA 1
ATOM 584 C C . LYS A 1 72 ? 7.609 -14.773 -19.609 1 98.19 72 LYS A C 1
ATOM 586 O O . LYS A 1 72 ? 8.383 -15.734 -19.672 1 98.19 72 LYS A O 1
ATOM 591 N N . ILE A 1 73 ? 6.32 -14.914 -19.406 1 98.69 73 ILE A N 1
ATOM 592 C CA . ILE A 1 73 ? 5.738 -16.172 -18.969 1 98.69 73 ILE A CA 1
ATOM 593 C C . ILE A 1 73 ? 5.395 -17.047 -20.188 1 98.69 73 ILE A C 1
ATOM 595 O O . ILE A 1 73 ? 5.691 -18.234 -20.203 1 98.69 73 ILE A O 1
ATOM 599 N N . ILE A 1 74 ? 4.789 -16.406 -21.203 1 98.81 74 ILE A N 1
ATOM 600 C CA . ILE A 1 74 ? 4.199 -17.188 -22.281 1 98.81 74 ILE A CA 1
ATOM 601 C C . ILE A 1 74 ? 5.105 -17.125 -23.516 1 98.81 74 ILE A C 1
ATOM 603 O O . ILE A 1 74 ? 5.574 -18.156 -24 1 98.81 74 ILE A O 1
ATOM 607 N N . THR A 1 75 ? 5.352 -15.906 -24 1 98.69 75 THR A N 1
ATOM 608 C CA . THR A 1 75 ? 6.047 -15.742 -25.266 1 98.69 75 THR A CA 1
ATOM 609 C C . THR A 1 75 ? 7.43 -16.375 -25.219 1 98.69 75 THR A C 1
ATOM 611 O O . THR A 1 75 ? 7.812 -17.125 -26.125 1 98.69 75 THR A O 1
ATOM 614 N N . ASN A 1 76 ? 8.141 -16.062 -24.156 1 98.12 76 ASN A N 1
ATOM 615 C CA . ASN A 1 76 ? 9.492 -16.609 -24.047 1 98.12 76 ASN A CA 1
ATOM 616 C C . ASN A 1 76 ? 9.461 -18.125 -23.828 1 98.12 76 ASN A C 1
ATOM 618 O O . ASN A 1 76 ? 10.391 -18.828 -24.219 1 98.12 76 ASN A O 1
ATOM 622 N N . ALA A 1 77 ? 8.492 -18.625 -23.125 1 97.88 77 ALA A N 1
ATOM 623 C CA . ALA A 1 77 ? 8.227 -20.047 -22.922 1 97.88 77 ALA A CA 1
ATOM 624 C C . ALA A 1 77 ? 9.461 -20.766 -22.375 1 97.88 77 ALA A C 1
ATOM 626 O O . ALA A 1 77 ? 9.875 -21.797 -22.906 1 97.88 77 ALA A O 1
ATOM 627 N N . ARG A 1 78 ? 10 -20.203 -21.375 1 98.38 78 ARG A N 1
ATOM 628 C CA . ARG A 1 78 ? 11.188 -20.781 -20.75 1 98.38 78 ARG A CA 1
ATOM 629 C C . ARG A 1 78 ? 10.867 -21.328 -19.359 1 98.38 78 ARG A C 1
ATOM 631 O O . ARG A 1 78 ? 11.766 -21.453 -18.516 1 98.38 78 ARG A O 1
ATOM 638 N N . GLY A 1 79 ? 9.555 -21.438 -19.094 1 98.5 79 GLY A N 1
ATOM 639 C CA . GLY A 1 79 ? 9.117 -22.031 -17.828 1 98.5 79 GLY A CA 1
ATOM 640 C C . GLY A 1 79 ? 9.047 -21.031 -16.688 1 98.5 79 GLY A C 1
ATOM 641 O O . GLY A 1 79 ? 8.859 -21.422 -15.531 1 98.5 79 GLY A O 1
ATOM 642 N N . ARG A 1 80 ? 9.219 -19.766 -17.062 1 98.38 80 ARG A N 1
ATOM 643 C CA . ARG A 1 80 ? 9.219 -18.719 -16.031 1 98.38 80 ARG A CA 1
ATOM 644 C C . ARG A 1 80 ? 7.797 -18.438 -15.547 1 98.38 80 ARG A C 1
ATOM 646 O O . ARG A 1 80 ? 6.836 -18.594 -16.297 1 98.38 80 ARG A O 1
ATOM 653 N N . GLY A 1 81 ? 7.637 -18.016 -14.359 1 98.31 81 GLY A N 1
ATOM 654 C CA . GLY A 1 81 ? 6.457 -17.422 -13.758 1 98.31 81 GLY A CA 1
ATOM 655 C C . GLY A 1 81 ? 6.719 -16.062 -13.148 1 98.31 81 GLY A C 1
ATOM 656 O O . GLY A 1 81 ? 7.254 -15.172 -13.812 1 98.31 81 GLY A O 1
ATOM 657 N N . GLY A 1 82 ? 6.406 -16.016 -11.859 1 98.12 82 GLY A N 1
ATOM 658 C CA . GLY A 1 82 ? 6.613 -14.789 -11.102 1 98.12 82 GLY A CA 1
ATOM 659 C C . GLY A 1 82 ? 6.148 -14.891 -9.656 1 98.12 82 GLY A C 1
ATOM 660 O O . GLY A 1 82 ? 5.434 -15.828 -9.297 1 98.12 82 GLY A O 1
ATOM 661 N N . TYR A 1 83 ? 6.66 -14.008 -8.828 1 97.69 83 TYR A N 1
ATOM 662 C CA . TYR A 1 83 ? 6.16 -14.016 -7.457 1 97.69 83 TYR A CA 1
ATOM 663 C C . TYR A 1 83 ? 4.734 -13.477 -7.395 1 97.69 83 TYR A C 1
ATOM 665 O O . TYR A 1 83 ? 4.074 -13.328 -8.422 1 97.69 83 TYR A O 1
ATOM 673 N N . CYS A 1 84 ? 4.152 -13.234 -6.254 1 98.06 84 CYS A N 1
ATOM 674 C CA . CYS A 1 84 ? 2.715 -13.117 -6.027 1 98.06 84 CYS A CA 1
ATOM 675 C C . CYS A 1 84 ? 2.131 -11.961 -6.832 1 98.06 84 CYS A C 1
ATOM 677 O O . CYS A 1 84 ? 1.081 -12.109 -7.461 1 98.06 84 CYS A O 1
ATOM 679 N N . LEU A 1 85 ? 2.863 -10.836 -6.891 1 98.62 85 LEU A N 1
ATOM 680 C CA . LEU A 1 85 ? 2.303 -9.664 -7.562 1 98.62 85 LEU A CA 1
ATOM 681 C C . LEU A 1 85 ? 2.312 -9.852 -9.078 1 98.62 85 LEU A C 1
ATOM 683 O O . LEU A 1 85 ? 1.387 -9.422 -9.766 1 98.62 85 LEU A O 1
ATOM 687 N N . GLU A 1 86 ? 3.285 -10.523 -9.609 1 98.69 86 GLU A N 1
ATOM 688 C CA . GLU A 1 86 ? 3.352 -10.828 -11.039 1 98.69 86 GLU A CA 1
ATOM 689 C C . GLU A 1 86 ? 2.283 -11.844 -11.438 1 98.69 86 GLU A C 1
ATOM 691 O O . GLU A 1 86 ? 1.438 -11.562 -12.289 1 98.69 86 GLU A O 1
ATOM 696 N N . GLY A 1 87 ? 2.389 -12.953 -10.773 1 98.44 87 GLY A N 1
ATOM 697 C CA . GLY A 1 87 ? 1.508 -14.047 -11.141 1 98.44 87 GLY A CA 1
ATOM 698 C C . GLY A 1 87 ? 0.037 -13.695 -11.039 1 98.44 87 GLY A C 1
ATOM 699 O O . GLY A 1 87 ? -0.752 -14.031 -11.922 1 98.44 87 GLY A O 1
ATOM 700 N N . SER A 1 88 ? -0.348 -13.039 -9.984 1 98.62 88 SER A N 1
ATOM 701 C CA . SER A 1 88 ? -1.751 -12.703 -9.758 1 98.62 88 SER A CA 1
ATOM 702 C C . SER A 1 88 ? -2.219 -11.617 -10.727 1 98.62 88 SER A C 1
ATOM 704 O O . SER A 1 88 ? -3.365 -11.633 -11.18 1 98.62 88 SER A O 1
ATOM 706 N N . THR A 1 89 ? -1.332 -10.648 -10.992 1 98.62 89 THR A N 1
ATOM 707 C CA . THR A 1 89 ? -1.668 -9.625 -11.969 1 98.62 89 THR A CA 1
ATOM 708 C C . THR A 1 89 ? -1.861 -10.234 -13.352 1 98.62 89 THR A C 1
ATOM 710 O O . THR A 1 89 ? -2.828 -9.922 -14.055 1 98.62 89 THR A O 1
ATOM 713 N N . PHE A 1 90 ? -0.955 -11.086 -13.758 1 98.88 90 PHE A N 1
ATOM 714 C CA . PHE A 1 90 ? -1.063 -11.797 -15.031 1 98.88 90 PHE A CA 1
ATOM 715 C C . PHE A 1 90 ? -2.396 -12.523 -15.125 1 98.88 90 PHE A C 1
ATOM 717 O O . PHE A 1 90 ? -3.127 -12.367 -16.109 1 98.88 90 PHE A O 1
ATOM 724 N N . PHE A 1 91 ? -2.697 -13.273 -14.07 1 98.88 91 PHE A N 1
ATOM 725 C CA . PHE A 1 91 ? -3.9 -14.094 -14.07 1 98.88 91 PHE A CA 1
ATOM 726 C C . PHE A 1 91 ? -5.152 -13.219 -14.062 1 98.88 91 PHE A C 1
ATOM 728 O O . PHE A 1 91 ? -6.168 -13.578 -14.656 1 98.88 91 PHE A O 1
ATOM 735 N N . ASN A 1 92 ? -5.098 -12.086 -13.367 1 98.69 92 ASN A N 1
ATOM 736 C CA . ASN A 1 92 ? -6.211 -11.141 -13.375 1 98.69 92 ASN A CA 1
ATOM 737 C C . ASN A 1 92 ? -6.594 -10.75 -14.797 1 98.69 92 ASN A C 1
ATOM 739 O O . ASN A 1 92 ? -7.773 -10.758 -15.148 1 98.69 92 ASN A O 1
ATOM 743 N N . HIS A 1 93 ? -5.633 -10.406 -15.586 1 98.69 93 HIS A N 1
ATOM 744 C CA . HIS A 1 93 ? -5.898 -9.977 -16.953 1 98.69 93 HIS A CA 1
ATOM 745 C C . HIS A 1 93 ? -6.398 -11.141 -17.797 1 98.69 93 HIS A C 1
ATOM 747 O O . HIS A 1 93 ? -7.211 -10.945 -18.703 1 98.69 93 HIS A O 1
ATOM 753 N N . VAL A 1 94 ? -5.906 -12.352 -17.516 1 98.88 94 VAL A N 1
ATOM 754 C CA . VAL A 1 94 ? -6.418 -13.539 -18.203 1 98.88 94 VAL A CA 1
ATOM 755 C C . VAL A 1 94 ? -7.906 -13.703 -17.906 1 98.88 94 VAL A C 1
ATOM 757 O O . VAL A 1 94 ? -8.719 -13.852 -18.828 1 98.88 94 VAL A O 1
ATOM 760 N N . LEU A 1 95 ? -8.242 -13.68 -16.625 1 98.62 95 LEU A N 1
ATOM 761 C CA . LEU A 1 95 ? -9.633 -13.867 -16.219 1 98.62 95 LEU A CA 1
ATOM 762 C C . LEU A 1 95 ? -10.531 -12.805 -16.859 1 98.62 95 LEU A C 1
ATOM 764 O O . LEU A 1 95 ? -11.625 -13.117 -17.328 1 98.62 95 LEU A O 1
ATOM 768 N N . ARG A 1 96 ? -10.07 -11.617 -16.875 1 97.56 96 ARG A N 1
ATOM 769 C CA . ARG A 1 96 ? -10.844 -10.531 -17.484 1 97.56 96 ARG A CA 1
ATOM 770 C C . ARG A 1 96 ? -11.062 -10.781 -18.969 1 97.56 96 ARG A C 1
ATOM 772 O O . ARG A 1 96 ? -12.164 -10.578 -19.484 1 97.56 96 ARG A O 1
ATOM 779 N N . ALA A 1 97 ? -10.023 -11.148 -19.625 1 97.94 97 ALA A N 1
ATOM 780 C CA . ALA A 1 97 ? -10.117 -11.414 -21.047 1 97.94 97 ALA A CA 1
ATOM 781 C C . ALA A 1 97 ? -11.125 -12.523 -21.344 1 97.94 97 ALA A C 1
ATOM 783 O O . ALA A 1 97 ? -11.781 -12.516 -22.375 1 97.94 97 ALA A O 1
ATOM 784 N N . LEU A 1 98 ? -11.234 -13.438 -20.453 1 98.19 98 LEU A N 1
ATOM 785 C CA . LEU A 1 98 ? -12.117 -14.586 -20.625 1 98.19 98 LEU A CA 1
ATOM 786 C C . LEU A 1 98 ? -13.547 -14.234 -20.234 1 98.19 98 LEU A C 1
ATOM 788 O O . LEU A 1 98 ? -14.453 -15.055 -20.375 1 98.19 98 LEU A O 1
ATOM 792 N N . GLY A 1 99 ? -13.742 -13.07 -19.656 1 96.12 99 GLY A N 1
ATOM 793 C CA . GLY A 1 99 ? -15.086 -12.562 -19.422 1 96.12 99 GLY A CA 1
ATOM 794 C C . GLY A 1 99 ? -15.508 -12.633 -17.969 1 96.12 99 GLY A C 1
ATOM 795 O O . GLY A 1 99 ? -16.625 -12.266 -17.625 1 96.12 99 GLY A O 1
ATOM 796 N N . PHE A 1 100 ? -14.672 -13.047 -17.125 1 97.25 100 PHE A N 1
ATOM 797 C CA . PHE A 1 100 ? -15.016 -13.102 -15.711 1 97.25 100 PHE A CA 1
ATOM 798 C C . PHE A 1 100 ? -15.07 -11.703 -15.109 1 97.25 100 PHE A C 1
ATOM 800 O O . PHE A 1 100 ? -14.297 -10.828 -15.5 1 97.25 100 PHE A O 1
ATOM 807 N N . GLN A 1 101 ? -15.992 -11.516 -14.203 1 96.25 101 GLN A N 1
ATOM 808 C CA . GLN A 1 101 ? -15.984 -10.336 -13.352 1 96.25 101 GLN A CA 1
ATOM 809 C C . GLN A 1 101 ? -14.992 -10.492 -12.203 1 96.25 101 GLN A C 1
ATOM 811 O O . GLN A 1 101 ? -15.234 -11.25 -11.266 1 96.25 101 GLN A O 1
ATOM 816 N N . VAL A 1 102 ? -13.898 -9.766 -12.312 1 97.81 102 VAL A N 1
ATOM 817 C CA . VAL A 1 102 ? -12.828 -10.008 -11.359 1 97.81 102 VAL A CA 1
ATOM 818 C C . VAL A 1 102 ? -12.117 -8.695 -11.023 1 97.81 102 VAL A C 1
ATOM 820 O O . VAL A 1 102 ? -11.898 -7.863 -11.906 1 97.81 102 VAL A O 1
ATOM 823 N N . TYR A 1 103 ? -11.82 -8.484 -9.766 1 97.5 103 TYR A N 1
ATOM 824 C CA . TYR A 1 103 ? -10.953 -7.406 -9.297 1 97.5 103 TYR A CA 1
ATOM 825 C C . TYR A 1 103 ? -9.93 -7.926 -8.289 1 97.5 103 TYR A C 1
ATOM 827 O O . TYR A 1 103 ? -9.992 -9.086 -7.879 1 97.5 103 TYR A O 1
ATOM 835 N N . THR A 1 104 ? -8.953 -7.098 -7.973 1 98.06 104 THR A N 1
ATOM 836 C CA . THR A 1 104 ? -7.879 -7.508 -7.078 1 98.06 104 THR A CA 1
ATOM 837 C C . THR A 1 104 ? -8.008 -6.812 -5.723 1 98.06 104 THR A C 1
ATOM 839 O O . THR A 1 104 ? -8.594 -5.73 -5.629 1 98.06 104 THR A O 1
ATOM 842 N N . ALA A 1 105 ? -7.488 -7.445 -4.77 1 98.19 105 ALA A N 1
ATOM 843 C CA . ALA A 1 105 ? -7.426 -6.891 -3.42 1 98.19 105 ALA A CA 1
ATOM 844 C C . ALA A 1 105 ? -6.027 -7.039 -2.828 1 98.19 105 ALA A C 1
ATOM 846 O O . ALA A 1 105 ? -5.332 -8.016 -3.105 1 98.19 105 ALA A O 1
ATOM 847 N N . GLY A 1 106 ? -5.637 -6.035 -2.049 1 98.19 106 GLY A N 1
ATOM 848 C CA . GLY A 1 106 ? -4.395 -6.133 -1.303 1 98.19 106 GLY A CA 1
ATOM 849 C C . GLY A 1 106 ? -4.488 -7.055 -0.101 1 98.19 106 GLY A C 1
ATOM 850 O O . GLY A 1 106 ? -5.535 -7.129 0.548 1 98.19 106 GLY A O 1
ATOM 851 N N . VAL A 1 107 ? -3.35 -7.715 0.182 1 98.5 107 VAL A N 1
ATOM 852 C CA . VAL A 1 107 ? -3.363 -8.75 1.212 1 98.5 107 VAL A CA 1
ATOM 853 C C . VAL A 1 107 ? -2.234 -8.5 2.209 1 98.5 107 VAL A C 1
ATOM 855 O O . VAL A 1 107 ? -1.106 -8.195 1.816 1 98.5 107 VAL A O 1
ATOM 858 N N . ARG A 1 108 ? -2.564 -8.602 3.484 1 98.06 108 ARG A N 1
ATOM 859 C CA . ARG A 1 108 ? -1.591 -8.609 4.57 1 98.06 108 ARG A CA 1
ATOM 860 C C . ARG A 1 108 ? -1.215 -10.039 4.961 1 98.06 108 ARG A C 1
ATOM 862 O O . ARG A 1 108 ? -2.09 -10.883 5.168 1 98.06 108 ARG A O 1
ATOM 869 N N . ILE A 1 109 ? 0.053 -10.305 5.102 1 96.75 109 ILE A N 1
ATOM 870 C CA . ILE A 1 109 ? 0.446 -11.664 5.434 1 96.75 109 ILE A CA 1
ATOM 871 C C . ILE A 1 109 ? 1.122 -11.688 6.805 1 96.75 109 ILE A C 1
ATOM 873 O O . ILE A 1 109 ? 1.544 -10.648 7.312 1 96.75 109 ILE A O 1
ATOM 877 N N . ARG A 1 110 ? 1.177 -12.852 7.367 1 95.06 110 ARG A N 1
ATOM 878 C CA . ARG A 1 110 ? 2.004 -13.109 8.539 1 95.06 110 ARG A CA 1
ATOM 879 C C . ARG A 1 110 ? 3.291 -13.836 8.156 1 95.06 110 ARG A C 1
ATOM 881 O O . ARG A 1 110 ? 3.291 -14.672 7.254 1 95.06 110 ARG A O 1
ATOM 888 N N . ARG A 1 111 ? 4.262 -13.539 8.852 1 90.12 111 ARG A N 1
ATOM 889 C CA . ARG A 1 111 ? 5.527 -14.227 8.625 1 90.12 111 ARG A CA 1
ATOM 890 C C . ARG A 1 111 ? 5.539 -15.586 9.32 1 90.12 111 ARG A C 1
ATOM 892 O O . ARG A 1 111 ? 4.949 -15.75 10.391 1 90.12 111 ARG A O 1
ATOM 899 N N . ARG A 1 112 ? 6.238 -16.375 8.703 1 88.12 112 ARG A N 1
ATOM 900 C CA . ARG A 1 112 ? 6.418 -17.688 9.305 1 88.12 112 ARG A CA 1
ATOM 901 C C . ARG A 1 112 ? 7.465 -17.656 10.414 1 88.12 112 ARG A C 1
ATOM 903 O O . ARG A 1 112 ? 8.492 -16.969 10.281 1 88.12 112 ARG A O 1
ATOM 910 N N . SER A 1 113 ? 7.133 -18.406 11.391 1 83.38 113 SER A N 1
ATOM 911 C CA . SER A 1 113 ? 8.086 -18.531 12.492 1 83.38 113 SER A CA 1
ATOM 912 C C . SER A 1 113 ? 9.305 -19.344 12.078 1 83.38 113 SER A C 1
ATOM 914 O O . SER A 1 113 ? 9.172 -20.359 11.391 1 83.38 113 SER A O 1
ATOM 916 N N . ILE A 1 114 ? 10.438 -18.953 12.516 1 73.44 114 ILE A N 1
ATOM 917 C CA . ILE A 1 114 ? 11.688 -19.672 12.234 1 73.44 114 ILE A CA 1
ATOM 918 C C . ILE A 1 114 ? 11.711 -20.984 13 1 73.44 114 ILE A C 1
ATOM 920 O O . ILE A 1 114 ? 12.508 -21.875 12.695 1 73.44 114 ILE A O 1
ATOM 924 N N . HIS A 1 115 ? 10.852 -21.094 14.008 1 75.75 115 HIS A N 1
ATOM 925 C CA . HIS A 1 115 ? 10.883 -22.25 14.898 1 75.75 115 HIS A CA 1
ATOM 926 C C . HIS A 1 115 ? 10.133 -23.438 14.305 1 75.75 115 HIS A C 1
ATOM 928 O O . HIS A 1 115 ? 10.609 -24.562 14.367 1 75.75 115 HIS A O 1
ATOM 934 N N . ASP A 1 116 ? 8.969 -23.125 13.773 1 80.69 116 ASP A N 1
ATOM 935 C CA . ASP A 1 116 ? 8.148 -24.25 13.32 1 80.69 116 ASP A CA 1
ATOM 936 C C . ASP A 1 116 ? 7.527 -23.969 11.961 1 80.69 116 ASP A C 1
ATOM 938 O O . ASP A 1 116 ? 6.715 -24.766 11.469 1 80.69 116 ASP A O 1
ATOM 942 N N . GLY A 1 117 ? 7.801 -22.797 11.453 1 84.31 117 GLY A N 1
ATOM 943 C CA . GLY A 1 117 ? 7.332 -22.453 10.117 1 84.31 117 GLY A CA 1
ATOM 944 C C . GLY A 1 117 ? 5.871 -22.047 10.086 1 84.31 117 GLY A C 1
ATOM 945 O O . GLY A 1 117 ? 5.281 -21.922 9.008 1 84.31 117 GLY A O 1
ATOM 946 N N . VAL A 1 118 ? 5.258 -21.922 11.219 1 90 118 VAL A N 1
ATOM 947 C CA . VAL A 1 118 ? 3.855 -21.531 11.32 1 90 118 VAL A CA 1
ATOM 948 C C . VAL A 1 118 ? 3.748 -20 11.352 1 90 118 VAL A C 1
ATOM 950 O O . VAL A 1 118 ? 4.504 -19.344 12.062 1 90 118 VAL A O 1
ATOM 953 N N . PRO A 1 119 ? 2.861 -19.484 10.539 1 92.56 119 PRO A N 1
ATOM 954 C CA . PRO A 1 119 ? 2.693 -18.031 10.578 1 92.56 119 PRO A CA 1
ATOM 955 C C . PRO A 1 119 ? 2.174 -17.547 11.922 1 92.56 119 PRO A C 1
ATOM 957 O O . PRO A 1 119 ? 1.199 -18.078 12.453 1 92.56 119 PRO A O 1
ATOM 960 N N . ARG A 1 120 ? 2.822 -16.578 12.43 1 91.25 120 ARG A N 1
ATOM 961 C CA . ARG A 1 120 ? 2.434 -16.016 13.727 1 91.25 120 ARG A CA 1
ATOM 962 C C . ARG A 1 120 ? 2.738 -14.531 13.789 1 91.25 120 ARG A C 1
ATOM 964 O O . ARG A 1 120 ? 3.41 -13.984 12.914 1 91.25 120 ARG A O 1
ATOM 971 N N . GLY A 1 121 ? 2.148 -13.914 14.891 1 92.5 121 GLY A N 1
ATOM 972 C CA . GLY A 1 121 ? 2.424 -12.5 15.133 1 92.5 121 GLY A CA 1
ATOM 973 C C . GLY A 1 121 ? 1.551 -11.578 14.305 1 92.5 121 GLY A C 1
ATOM 974 O O . GLY A 1 121 ? 0.479 -11.977 13.844 1 92.5 121 GLY A O 1
ATOM 975 N N . ASP A 1 122 ? 2.018 -10.398 14.195 1 93.75 122 ASP A N 1
ATOM 976 C CA . ASP A 1 122 ? 1.257 -9.352 13.508 1 93.75 122 ASP A CA 1
ATOM 977 C C . ASP A 1 122 ? 1.354 -9.516 11.992 1 93.75 122 ASP A C 1
ATOM 979 O O . ASP A 1 122 ? 2.334 -10.055 11.484 1 93.75 122 ASP A O 1
ATOM 983 N N . TYR A 1 123 ? 0.332 -9.078 11.359 1 96.12 123 TYR A N 1
ATOM 984 C CA . TYR A 1 123 ? 0.38 -8.977 9.906 1 96.12 123 TYR A CA 1
ATOM 985 C C . TYR A 1 123 ? 1.327 -7.871 9.469 1 96.12 123 TYR A C 1
ATOM 987 O O . TYR A 1 123 ? 1.402 -6.82 10.109 1 96.12 123 TYR A O 1
ATOM 995 N N . ILE A 1 124 ? 2.123 -7.98 8.344 1 93.19 124 ILE A N 1
ATOM 996 C CA . ILE A 1 124 ? 3.215 -7.078 8 1 93.19 124 ILE A CA 1
ATOM 997 C C . ILE A 1 124 ? 2.773 -6.141 6.879 1 93.19 124 ILE A C 1
ATOM 999 O O . ILE A 1 124 ? 3.602 -5.641 6.113 1 93.19 124 ILE A O 1
ATOM 1003 N N . GLY A 1 125 ? 1.605 -5.809 6.648 1 93.12 125 GLY A N 1
ATOM 1004 C CA . GLY A 1 125 ? 1.132 -4.824 5.684 1 93.12 125 GLY A CA 1
ATOM 1005 C C . GLY A 1 125 ? 0.828 -5.422 4.324 1 93.12 125 GLY A C 1
ATOM 1006 O O . GLY A 1 125 ? 0.636 -6.633 4.199 1 93.12 125 GLY A O 1
ATOM 1007 N N . TRP A 1 126 ? 0.789 -4.504 3.328 1 94.5 126 TRP A N 1
ATOM 1008 C CA . TRP A 1 126 ? 0.397 -4.914 1.982 1 94.5 126 TRP A CA 1
ATOM 1009 C C . TRP A 1 126 ? 1.535 -5.648 1.285 1 94.5 126 TRP A C 1
ATOM 1011 O O . TRP A 1 126 ? 2.443 -5.023 0.732 1 94.5 126 TRP A O 1
ATOM 1021 N N . PHE A 1 127 ? 1.431 -6.953 1.267 1 96.69 127 PHE A N 1
ATOM 1022 C CA . PHE A 1 127 ? 2.572 -7.723 0.786 1 96.69 127 PHE A CA 1
ATOM 1023 C C . PHE A 1 127 ? 2.145 -8.703 -0.299 1 96.69 127 PHE A C 1
ATOM 1025 O O . PHE A 1 127 ? 2.984 -9.242 -1.021 1 96.69 127 PHE A O 1
ATOM 1032 N N . HIS A 1 128 ? 0.941 -8.992 -0.398 1 98.12 128 HIS A N 1
ATOM 1033 C CA . HIS A 1 128 ? 0.393 -10.008 -1.288 1 98.12 128 HIS A CA 1
ATOM 1034 C C . HIS A 1 128 ? -0.864 -9.508 -1.991 1 98.12 128 HIS A C 1
ATOM 1036 O O . HIS A 1 128 ? -1.261 -8.352 -1.812 1 98.12 128 HIS A O 1
ATOM 1042 N N . ILE A 1 129 ? -1.374 -10.258 -2.914 1 98.62 129 ILE A N 1
ATOM 1043 C CA . ILE A 1 129 ? -2.496 -9.906 -3.777 1 98.62 129 ILE A CA 1
ATOM 1044 C C . ILE A 1 129 ? -3.385 -11.133 -3.992 1 98.62 129 ILE A C 1
ATOM 1046 O O . ILE A 1 129 ? -2.893 -12.258 -4.082 1 98.62 129 ILE A O 1
ATOM 1050 N N . VAL A 1 130 ? -4.676 -10.891 -4.066 1 98.69 130 VAL A N 1
ATOM 1051 C CA . VAL A 1 130 ? -5.586 -11.953 -4.492 1 98.69 130 VAL A CA 1
ATOM 1052 C C . VAL A 1 130 ? -6.559 -11.406 -5.535 1 98.69 130 VAL A C 1
ATOM 1054 O O . VAL A 1 130 ? -6.762 -10.195 -5.629 1 98.69 130 VAL A O 1
ATOM 1057 N N . ASN A 1 131 ? -7.078 -12.289 -6.328 1 98.69 131 ASN A N 1
ATOM 1058 C CA . ASN A 1 131 ? -8.203 -11.992 -7.215 1 98.69 131 ASN A CA 1
ATOM 1059 C C . ASN A 1 131 ? -9.531 -12.398 -6.586 1 98.69 131 ASN A C 1
ATOM 1061 O O . ASN A 1 131 ? -9.625 -13.445 -5.941 1 98.69 131 ASN A O 1
ATOM 1065 N N . ILE A 1 132 ? -10.5 -11.578 -6.699 1 98.56 132 ILE A N 1
ATOM 1066 C CA . ILE A 1 132 ? -11.859 -11.891 -6.281 1 98.56 132 ILE A CA 1
ATOM 1067 C C . ILE A 1 132 ? -12.781 -11.938 -7.5 1 98.56 132 ILE A C 1
ATOM 1069 O O . ILE A 1 132 ? -12.938 -10.938 -8.211 1 98.56 132 ILE A O 1
ATOM 1073 N N . VAL A 1 133 ? -13.398 -13.07 -7.723 1 98.25 133 VAL A N 1
ATOM 1074 C CA . VAL A 1 133 ? -14.242 -13.312 -8.891 1 98.25 133 VAL A CA 1
ATOM 1075 C C . VAL A 1 133 ? -15.703 -13.43 -8.453 1 98.25 133 VAL A C 1
ATOM 1077 O O . VAL A 1 133 ? -16.016 -14.102 -7.473 1 98.25 133 VAL A O 1
ATOM 1080 N N . THR A 1 134 ? -16.531 -12.766 -9.133 1 97.31 134 THR A N 1
ATOM 1081 C CA . THR A 1 134 ? -17.969 -12.977 -8.977 1 97.31 134 THR A CA 1
ATOM 1082 C C . THR A 1 134 ? -18.516 -13.82 -10.125 1 97.31 134 THR A C 1
ATOM 1084 O O . THR A 1 134 ? -18.406 -13.438 -11.289 1 97.31 134 THR A O 1
ATOM 1087 N N . LEU A 1 135 ? -19.094 -14.914 -9.812 1 97.31 135 LEU A N 1
ATOM 1088 C CA . LEU A 1 135 ? -19.703 -15.766 -10.828 1 97.31 135 LEU A CA 1
ATOM 1089 C C . LEU A 1 135 ? -21.109 -15.281 -11.164 1 97.31 135 LEU A C 1
ATOM 1091 O O . LEU A 1 135 ? -21.703 -14.508 -10.414 1 97.31 135 LEU A O 1
ATOM 1095 N N . PRO A 1 136 ? -21.641 -15.719 -12.219 1 94.31 136 PRO A N 1
ATOM 1096 C CA . PRO A 1 136 ? -23 -15.32 -12.602 1 94.31 136 PRO A CA 1
ATOM 1097 C C . PRO A 1 136 ? -24.031 -15.664 -11.531 1 94.31 136 PRO A C 1
ATOM 1099 O O . PRO A 1 136 ? -25.062 -14.992 -11.422 1 94.31 136 PRO A O 1
ATOM 1102 N N . SER A 1 137 ? -23.797 -16.625 -10.688 1 91.19 137 SER A N 1
ATOM 1103 C CA . SER A 1 137 ? -24.672 -16.969 -9.57 1 91.19 137 SER A CA 1
ATOM 1104 C C . SER A 1 137 ? -24.594 -15.914 -8.469 1 91.19 137 SER A C 1
ATOM 1106 O O . SER A 1 137 ? -25.297 -16.016 -7.461 1 91.19 137 SER A O 1
ATOM 1108 N N . THR A 1 138 ? -23.672 -15.016 -8.547 1 91 138 THR A N 1
ATOM 1109 C CA . THR A 1 138 ? -23.453 -13.898 -7.629 1 91 138 THR A CA 1
ATOM 1110 C C . THR A 1 138 ? -22.531 -14.312 -6.484 1 91 138 THR A C 1
ATOM 1112 O O . THR A 1 138 ? -22.125 -13.469 -5.676 1 91 138 THR A O 1
ATOM 1115 N N . GLN A 1 139 ? -22.25 -15.57 -6.5 1 94.62 139 GLN A N 1
ATOM 1116 C CA . GLN A 1 139 ? -21.281 -16.016 -5.5 1 94.62 139 GLN A CA 1
ATOM 1117 C C . GLN A 1 139 ? -19.891 -15.516 -5.816 1 94.62 139 GLN A C 1
ATOM 1119 O O . GLN A 1 139 ? -19.453 -15.547 -6.973 1 94.62 139 GLN A O 1
ATOM 1124 N N . LYS A 1 140 ? -19.219 -15.047 -4.773 1 96.81 140 LYS A N 1
ATOM 1125 C CA . LYS A 1 140 ? -17.844 -14.562 -4.926 1 96.81 140 LYS A CA 1
ATOM 1126 C C . LYS A 1 140 ? -16.828 -15.625 -4.496 1 96.81 140 LYS A C 1
ATOM 1128 O O . LYS A 1 140 ? -17.078 -16.359 -3.541 1 96.81 140 LYS A O 1
ATOM 1133 N N . TYR A 1 141 ? -15.68 -15.641 -5.152 1 98 141 TYR A N 1
ATOM 1134 C CA . TYR A 1 141 ? -14.586 -16.578 -4.859 1 98 141 TYR A CA 1
ATOM 1135 C C . TYR A 1 141 ? -13.258 -15.836 -4.781 1 98 141 TYR A C 1
ATOM 1137 O O . TYR A 1 141 ? -12.984 -14.938 -5.582 1 98 141 TYR A O 1
ATOM 1145 N N . MET A 1 142 ? -12.477 -16.188 -3.809 1 98.31 142 MET A N 1
ATOM 1146 C CA . MET A 1 142 ? -11.062 -15.812 -3.793 1 98.31 142 MET A CA 1
ATOM 1147 C C . MET A 1 142 ? -10.234 -16.75 -4.672 1 98.31 142 MET A C 1
ATOM 1149 O O . MET A 1 142 ? -10.328 -17.969 -4.543 1 98.31 142 MET A O 1
ATOM 1153 N N . ILE A 1 143 ? -9.453 -16.203 -5.52 1 98.5 143 ILE A N 1
ATOM 1154 C CA . ILE A 1 143 ? -8.508 -16.953 -6.344 1 98.5 143 ILE A CA 1
ATOM 1155 C C . ILE A 1 143 ? -7.086 -16.469 -6.062 1 98.5 143 ILE A C 1
ATOM 1157 O O . ILE A 1 143 ? -6.742 -15.32 -6.363 1 98.5 143 ILE A O 1
ATOM 1161 N N . ASP A 1 144 ? -6.336 -17.297 -5.516 1 98.5 144 ASP A N 1
ATOM 1162 C CA . ASP A 1 144 ? -4.93 -17.031 -5.23 1 98.5 144 ASP A CA 1
ATOM 1163 C C . ASP A 1 144 ? -4.023 -18.031 -5.93 1 98.5 144 ASP A C 1
ATOM 1165 O O . ASP A 1 144 ? -3.854 -19.156 -5.453 1 98.5 144 ASP A O 1
ATOM 1169 N N . VAL A 1 145 ? -3.357 -17.594 -6.977 1 98.25 145 VAL A N 1
ATOM 1170 C CA . VAL A 1 145 ? -2.617 -18.531 -7.812 1 98.25 145 VAL A CA 1
ATOM 1171 C C . VAL A 1 145 ? -1.117 -18.344 -7.602 1 98.25 145 VAL A C 1
ATOM 1173 O O . VAL A 1 145 ? -0.304 -18.953 -8.297 1 98.25 145 VAL A O 1
ATOM 1176 N N . ALA A 1 146 ? -0.752 -17.438 -6.645 1 97.44 146 ALA A N 1
ATOM 1177 C CA . ALA A 1 146 ? 0.669 -17.125 -6.52 1 97.44 146 ALA A CA 1
ATOM 1178 C C . ALA A 1 146 ? 1.04 -16.812 -5.07 1 97.44 146 ALA A C 1
ATOM 1180 O O . ALA A 1 146 ? 1.708 -15.812 -4.793 1 97.44 146 ALA A O 1
ATOM 1181 N N . PHE A 1 147 ? 0.698 -17.547 -4.125 1 93.38 147 PHE A N 1
ATOM 1182 C CA . PHE A 1 147 ? 1.044 -17.328 -2.725 1 93.38 147 PHE A CA 1
ATOM 1183 C C . PHE A 1 147 ? 2.199 -18.234 -2.311 1 93.38 147 PHE A C 1
ATOM 1185 O O . PHE A 1 147 ? 2.973 -17.891 -1.413 1 93.38 147 PHE A O 1
ATOM 1192 N N . GLY A 1 148 ? 2.338 -19.438 -2.803 1 84.56 148 GLY A N 1
ATOM 1193 C CA . GLY A 1 148 ? 3.387 -20.375 -2.434 1 84.56 148 GLY A CA 1
ATOM 1194 C C . GLY A 1 148 ? 2.852 -21.719 -1.946 1 84.56 148 GLY A C 1
ATOM 1195 O O . GLY A 1 148 ? 1.796 -22.172 -2.396 1 84.56 148 GLY A O 1
ATOM 1196 N N . GLY A 1 149 ? 3.633 -22.359 -1.104 1 84.19 149 GLY A N 1
ATOM 1197 C CA . GLY A 1 149 ? 3.432 -23.766 -0.811 1 84.19 149 GLY A CA 1
ATOM 1198 C C . GLY A 1 149 ? 2.137 -24.047 -0.072 1 84.19 149 GLY A C 1
ATOM 1199 O O . GLY A 1 149 ? 1.534 -25.109 -0.24 1 84.19 149 GLY A O 1
ATOM 1200 N N . ASP A 1 150 ? 1.694 -23.125 0.753 1 88 150 ASP A N 1
ATOM 1201 C CA . ASP A 1 150 ? 0.464 -23.328 1.51 1 88 150 ASP A CA 1
ATOM 1202 C C . ASP A 1 150 ? -0.703 -22.578 0.888 1 88 150 ASP A C 1
ATOM 1204 O O . ASP A 1 150 ? -1.722 -22.344 1.544 1 88 150 ASP A O 1
ATOM 1208 N N . GLY A 1 151 ? -0.499 -22.203 -0.291 1 93.44 151 GLY A N 1
ATOM 1209 C CA . GLY A 1 151 ? -1.552 -21.516 -1.022 1 93.44 151 GLY A CA 1
ATOM 1210 C C . GLY A 1 151 ? -2.693 -22.422 -1.425 1 93.44 151 GLY A C 1
ATOM 1211 O O . GLY A 1 151 ? -2.518 -23.641 -1.516 1 93.44 151 GLY A O 1
ATOM 1212 N N . ALA A 1 152 ? -3.803 -21.859 -1.643 1 96.44 152 ALA A N 1
ATOM 1213 C CA . ALA A 1 152 ? -4.984 -22.578 -2.104 1 96.44 152 ALA A CA 1
ATOM 1214 C C . ALA A 1 152 ? -4.762 -23.172 -3.492 1 96.44 152 ALA A C 1
ATOM 1216 O O . ALA A 1 152 ? -4.207 -22.5 -4.371 1 96.44 152 ALA A O 1
ATOM 1217 N N . THR A 1 153 ? -5.23 -24.375 -3.688 1 96.81 153 THR A N 1
ATOM 1218 C CA . THR A 1 153 ? -5.055 -25.031 -4.984 1 96.81 153 THR A CA 1
ATOM 1219 C C . THR A 1 153 ? -6.344 -24.969 -5.797 1 96.81 153 THR A C 1
ATOM 1221 O O . THR A 1 153 ? -6.398 -25.469 -6.922 1 96.81 153 THR A O 1
ATOM 1224 N N . VAL A 1 154 ? -7.371 -24.438 -5.223 1 96.94 154 VAL A N 1
ATOM 1225 C CA . VAL A 1 154 ? -8.664 -24.219 -5.871 1 96.94 154 VAL A CA 1
ATOM 1226 C C . VAL A 1 154 ? -9.258 -22.906 -5.395 1 96.94 154 VAL A C 1
ATOM 1228 O O . VAL A 1 154 ? -8.852 -22.359 -4.363 1 96.94 154 VAL A O 1
ATOM 1231 N N . PRO A 1 155 ? -10.227 -22.344 -6.168 1 97.5 155 PRO A N 1
ATOM 1232 C CA . PRO A 1 155 ? -10.922 -21.156 -5.668 1 97.5 155 PRO A CA 1
ATOM 1233 C C . PRO A 1 155 ? -11.625 -21.406 -4.336 1 97.5 155 PRO A C 1
ATOM 1235 O O . PRO A 1 155 ? -12.18 -22.484 -4.117 1 97.5 155 PRO A O 1
ATOM 1238 N N . LEU A 1 156 ? -11.594 -20.422 -3.463 1 97.75 156 LEU A N 1
ATOM 1239 C CA . LEU A 1 156 ? -12.305 -20.5 -2.189 1 97.75 156 LEU A CA 1
ATOM 1240 C C . LEU A 1 156 ? -13.492 -19.547 -2.164 1 97.75 156 LEU A C 1
ATOM 1242 O O . LEU A 1 156 ? -13.367 -18.375 -2.535 1 97.75 156 LEU A O 1
ATOM 1246 N N . PRO A 1 157 ? -14.664 -20.031 -1.773 1 96.62 157 PRO A N 1
ATOM 1247 C CA . PRO A 1 157 ? -15.797 -19.109 -1.66 1 96.62 157 PRO A CA 1
ATOM 1248 C C . PRO A 1 157 ? -15.602 -18.062 -0.57 1 96.62 157 PRO A C 1
ATOM 1250 O O . PRO A 1 157 ? -15.047 -18.359 0.491 1 96.62 157 PRO A O 1
ATOM 1253 N N . LEU A 1 158 ? -15.992 -16.875 -0.844 1 96.25 158 LEU A N 1
ATOM 1254 C CA . LEU A 1 158 ? -15.969 -15.828 0.177 1 96.25 158 LEU A CA 1
ATOM 1255 C C . LEU A 1 158 ? -17.141 -15.992 1.151 1 96.25 158 LEU A C 1
ATOM 1257 O O . LEU A 1 158 ? -18.031 -15.148 1.206 1 96.25 158 LEU A O 1
ATOM 1261 N N . THR A 1 159 ? -17.125 -16.984 1.837 1 94.62 159 THR A N 1
ATOM 1262 C CA . THR A 1 159 ? -18.047 -17.312 2.92 1 94.62 159 THR A CA 1
ATOM 1263 C C . THR A 1 159 ? -17.297 -17.969 4.082 1 94.62 159 THR A C 1
ATOM 1265 O O . THR A 1 159 ? -16.344 -18.719 3.871 1 94.62 159 THR A O 1
ATOM 1268 N N . SER A 1 160 ? -17.781 -17.453 5.277 1 90.56 160 SER A N 1
ATOM 1269 C CA . SER A 1 160 ? -17.188 -18.125 6.441 1 90.56 160 SER A CA 1
ATOM 1270 C C . SER A 1 160 ? -17.688 -19.562 6.566 1 90.56 160 SER A C 1
ATOM 1272 O O . SER A 1 160 ? -18.891 -19.797 6.633 1 90.56 160 SER A O 1
ATOM 1274 N N . GLY A 1 161 ? -16.766 -20.438 6.559 1 80.56 161 GLY A N 1
ATOM 1275 C CA . GLY A 1 161 ? -17.484 -21.672 6.77 1 80.56 161 GLY A CA 1
ATOM 1276 C C . GLY A 1 161 ? -16.609 -22.906 6.625 1 80.56 161 GLY A C 1
ATOM 1277 O O . GLY A 1 161 ? -15.484 -22.938 7.133 1 80.56 161 GLY A O 1
ATOM 1278 N N . PRO A 1 162 ? -17.156 -23.859 5.734 1 85.5 162 PRO A N 1
ATOM 1279 C CA . PRO A 1 162 ? -16.578 -25.188 5.84 1 85.5 162 PRO A CA 1
ATOM 1280 C C . PRO A 1 162 ? -15.188 -25.281 5.211 1 85.5 162 PRO A C 1
ATOM 1282 O O . PRO A 1 162 ? -14.859 -24.5 4.312 1 85.5 162 PRO A O 1
ATOM 1285 N N . PRO A 1 163 ? -14.422 -26.188 5.719 1 94.81 163 PRO A N 1
ATOM 1286 C CA . PRO A 1 163 ? -13.078 -26.406 5.184 1 94.81 163 PRO A CA 1
ATOM 1287 C C . PRO A 1 163 ? -13.086 -27 3.773 1 94.81 163 PRO A C 1
ATOM 1289 O O . PRO A 1 163 ? -14.039 -27.688 3.396 1 94.81 163 PRO A O 1
ATOM 1292 N N . THR A 1 164 ? -12.203 -26.562 3.041 1 94.81 164 THR A N 1
ATOM 1293 C CA . THR A 1 164 ? -11.914 -27.125 1.729 1 94.81 164 THR A CA 1
ATOM 1294 C C . THR A 1 164 ? -10.602 -27.906 1.755 1 94.81 164 THR A C 1
ATOM 1296 O O . THR A 1 164 ? -9.609 -27.453 2.326 1 94.81 164 THR A O 1
ATOM 1299 N N . ARG A 1 165 ? -10.625 -29.062 1.154 1 92.56 165 ARG A N 1
ATOM 1300 C CA . ARG A 1 165 ? -9.406 -29.875 1.08 1 92.56 165 ARG A CA 1
ATOM 1301 C C . ARG A 1 165 ? -8.398 -29.25 0.124 1 92.56 165 ARG A C 1
ATOM 1303 O O . ARG A 1 165 ? -8.766 -28.781 -0.955 1 92.56 165 ARG A O 1
ATOM 1310 N N . ASN A 1 166 ? -7.164 -29.266 0.536 1 94.31 166 ASN A N 1
ATOM 1311 C CA . ASN A 1 166 ? -6.043 -28.797 -0.28 1 94.31 166 ASN A CA 1
ATOM 1312 C C . ASN A 1 166 ? -5.16 -29.953 -0.726 1 94.31 166 ASN A C 1
ATOM 1314 O O . ASN A 1 166 ? -5.637 -30.906 -1.359 1 94.31 166 ASN A O 1
ATOM 1318 N N . LEU A 1 167 ? -3.865 -29.938 -0.512 1 92.69 167 LEU A N 1
ATOM 1319 C CA . LEU A 1 167 ? -2.947 -31.031 -0.831 1 92.69 167 LEU A CA 1
ATOM 1320 C C . LEU A 1 167 ? -2.836 -32 0.335 1 92.69 167 LEU A C 1
ATOM 1322 O O . LEU A 1 167 ? -2.604 -31.594 1.475 1 92.69 167 LEU A O 1
ATOM 1326 N N . GLY A 1 168 ? -3.018 -33.281 0.052 1 91.12 168 GLY A N 1
ATOM 1327 C CA . GLY A 1 168 ? -2.947 -34.281 1.106 1 91.12 168 GLY A CA 1
ATOM 1328 C C . GLY A 1 168 ? -4.02 -34.094 2.166 1 91.12 168 GLY A C 1
ATOM 1329 O O . GLY A 1 168 ? -5.207 -34.031 1.845 1 91.12 168 GLY A O 1
ATOM 1330 N N . THR A 1 169 ? -3.559 -33.969 3.438 1 93 169 THR A N 1
ATOM 1331 C CA . THR A 1 169 ? -4.492 -33.875 4.555 1 93 169 THR A CA 1
ATOM 1332 C C . THR A 1 169 ? -4.746 -32.406 4.906 1 93 169 THR A C 1
ATOM 1334 O O . THR A 1 169 ? -5.457 -32.094 5.863 1 93 169 THR A O 1
ATOM 1337 N N . GLN A 1 170 ? -4.145 -31.547 4.164 1 94.5 170 GLN A N 1
ATOM 1338 C CA . GLN A 1 170 ? -4.273 -30.141 4.473 1 94.5 170 GLN A CA 1
ATOM 1339 C C . GLN A 1 170 ? -5.672 -29.625 4.141 1 94.5 170 GLN A C 1
ATOM 1341 O O . GLN A 1 170 ? -6.25 -30 3.117 1 94.5 170 GLN A O 1
ATOM 1346 N N . GLU A 1 171 ? -6.172 -28.797 5.027 1 96.5 171 GLU A N 1
ATOM 1347 C CA . GLU A 1 171 ? -7.445 -28.125 4.82 1 96.5 171 GLU A CA 1
ATOM 1348 C C . GLU A 1 171 ? -7.277 -26.609 4.848 1 96.5 171 GLU A C 1
ATOM 1350 O O . GLU A 1 171 ? -6.367 -26.094 5.5 1 96.5 171 GLU A O 1
ATOM 1355 N N . MET A 1 172 ? -8.109 -25.953 4.137 1 97.12 172 MET A N 1
ATOM 1356 C CA . MET A 1 172 ? -8.117 -24.5 4.082 1 97.12 172 MET A CA 1
ATOM 1357 C C . MET A 1 172 ? -9.531 -23.953 4.312 1 97.12 172 MET A C 1
ATOM 1359 O O . MET A 1 172 ? -10.516 -24.656 4.059 1 97.12 172 MET A O 1
ATOM 1363 N N . ARG A 1 173 ? -9.586 -22.688 4.73 1 97.69 173 ARG A N 1
ATOM 1364 C CA . ARG A 1 173 ? -10.867 -22 4.832 1 97.69 173 ARG A CA 1
ATOM 1365 C C . ARG A 1 173 ? -10.672 -20.484 4.887 1 97.69 173 ARG A C 1
ATOM 1367 O O . ARG A 1 173 ? -9.547 -20.016 5.066 1 97.69 173 ARG A O 1
ATOM 1374 N N . LEU A 1 174 ? -11.742 -19.828 4.656 1 98.06 174 LEU A N 1
ATOM 1375 C CA . LEU A 1 174 ? -11.844 -18.406 4.973 1 98.06 174 LEU A CA 1
ATOM 1376 C C . LEU A 1 174 ? -12.773 -18.172 6.16 1 98.06 174 LEU A C 1
ATOM 1378 O O . LEU A 1 174 ? -13.805 -18.828 6.277 1 98.06 174 LEU A O 1
ATOM 1382 N N . ILE A 1 175 ? -12.328 -17.312 6.973 1 97.88 175 ILE A N 1
ATOM 1383 C CA . ILE A 1 175 ? -13.227 -16.844 8.023 1 97.88 175 ILE A CA 1
ATOM 1384 C C . ILE A 1 175 ? -13.336 -15.32 7.969 1 97.88 175 ILE A C 1
ATOM 1386 O O . ILE A 1 175 ? -12.477 -14.656 7.387 1 97.88 175 ILE A O 1
ATOM 1390 N N . SER A 1 176 ? -14.414 -14.82 8.508 1 97.19 176 SER A N 1
ATOM 1391 C CA . SER A 1 176 ? -14.625 -13.383 8.609 1 97.19 176 SER A CA 1
ATOM 1392 C C . SER A 1 176 ? -14.438 -12.898 10.047 1 97.19 176 SER A C 1
ATOM 1394 O O . SER A 1 176 ? -15.219 -13.25 10.93 1 97.19 176 SER A O 1
ATOM 1396 N N . SER A 1 177 ? -13.406 -12.125 10.281 1 97.12 177 SER A N 1
ATOM 1397 C CA . SER A 1 177 ? -13.07 -11.656 11.625 1 97.12 177 SER A CA 1
ATOM 1398 C C . SER A 1 177 ? -12.164 -10.43 11.57 1 97.12 177 SER A C 1
ATOM 1400 O O . SER A 1 177 ? -11.406 -10.25 10.617 1 97.12 177 SER A O 1
ATOM 1402 N N . PRO A 1 178 ? -12.305 -9.539 12.531 1 96.56 178 PRO A N 1
ATOM 1403 C CA . PRO A 1 178 ? -11.266 -8.508 12.609 1 96.56 178 PRO A CA 1
ATOM 1404 C C . PRO A 1 178 ? -9.914 -9.07 13.047 1 96.56 178 PRO A C 1
ATOM 1406 O O . PRO A 1 178 ? -9.828 -10.219 13.484 1 96.56 178 PRO A O 1
ATOM 1409 N N . ILE A 1 179 ? -8.891 -8.367 12.82 1 96.69 179 ILE A N 1
ATOM 1410 C CA . ILE A 1 179 ? -7.578 -8.742 13.336 1 96.69 179 ILE A CA 1
ATOM 1411 C C . ILE A 1 179 ? -7.18 -7.797 14.469 1 96.69 179 ILE A C 1
ATOM 1413 O O . ILE A 1 179 ? -7.656 -6.664 14.539 1 96.69 179 ILE A O 1
ATOM 1417 N N . PRO A 1 180 ? -6.242 -8.227 15.336 1 94.44 180 PRO A N 1
ATOM 1418 C CA . PRO A 1 180 ? -5.918 -7.461 16.547 1 94.44 180 PRO A CA 1
ATOM 1419 C C . PRO A 1 180 ? -5.34 -6.082 16.234 1 94.44 180 PRO A C 1
ATOM 1421 O O . PRO A 1 180 ? -5.512 -5.145 17.016 1 94.44 180 PRO A O 1
ATOM 1424 N N . GLN A 1 181 ? -4.734 -5.879 15.117 1 94.88 181 GLN A N 1
ATOM 1425 C CA . GLN A 1 181 ? -4.043 -4.641 14.781 1 94.88 181 GLN A CA 1
ATOM 1426 C C . GLN A 1 181 ? -5.031 -3.545 14.383 1 94.88 181 GLN A C 1
ATOM 1428 O O . GLN A 1 181 ? -4.676 -2.367 14.336 1 94.88 181 GLN A O 1
ATOM 1433 N N . GLN A 1 182 ? -6.238 -3.898 14.07 1 94.81 182 GLN A N 1
ATOM 1434 C CA . GLN A 1 182 ? -7.234 -2.916 13.648 1 94.81 182 GLN A CA 1
ATOM 1435 C C . GLN A 1 182 ? -7.73 -2.096 14.844 1 94.81 182 GLN A C 1
ATOM 1437 O O . GLN A 1 182 ? -7.941 -2.637 15.93 1 94.81 182 GLN A O 1
ATOM 1442 N N . VAL A 1 183 ? -7.852 -0.847 14.57 1 91.75 183 VAL A N 1
ATOM 1443 C CA . VAL A 1 183 ? -8.477 0.015 15.562 1 91.75 183 VAL A CA 1
ATOM 1444 C C . VAL A 1 183 ? -9.984 -0.244 15.602 1 91.75 183 VAL A C 1
ATOM 1446 O O . VAL A 1 183 ? -10.562 -0.399 16.672 1 91.75 183 VAL A O 1
ATOM 1449 N N . ASP A 1 184 ? -10.547 -0.275 14.453 1 90.69 184 ASP A N 1
ATOM 1450 C CA . ASP A 1 184 ? -11.977 -0.549 14.352 1 90.69 184 ASP A CA 1
ATOM 1451 C C . ASP A 1 184 ? -12.25 -2.051 14.328 1 90.69 184 ASP A C 1
ATOM 1453 O O . ASP A 1 184 ? -12.219 -2.682 13.273 1 90.69 184 ASP A O 1
ATOM 1457 N N . GLN A 1 185 ? -12.656 -2.615 15.414 1 93.19 185 GLN A N 1
ATOM 1458 C CA . GLN A 1 185 ? -12.844 -4.055 15.57 1 93.19 185 GLN A CA 1
ATOM 1459 C C . GLN A 1 185 ? -14.203 -4.488 15.031 1 93.19 185 GLN A C 1
ATOM 1461 O O . GLN A 1 185 ? -14.516 -5.68 15.008 1 93.19 185 GLN A O 1
ATOM 1466 N N . SER A 1 186 ? -14.969 -3.561 14.57 1 92.12 186 SER A N 1
ATOM 1467 C CA . SER A 1 186 ? -16.297 -3.898 14.055 1 92.12 186 SER A CA 1
ATOM 1468 C C . SER A 1 186 ? -16.25 -4.199 12.562 1 92.12 186 SER A C 1
ATOM 1470 O O . SER A 1 186 ? -17.25 -4.598 11.969 1 92.12 186 SER A O 1
ATOM 1472 N N . LYS A 1 187 ? -15.125 -4.023 11.961 1 93.75 187 LYS A N 1
ATOM 1473 C CA . LYS A 1 187 ? -14.953 -4.258 10.523 1 93.75 187 LYS A CA 1
ATOM 1474 C C . LYS A 1 187 ? -14.125 -5.512 10.266 1 93.75 187 LYS A C 1
ATOM 1476 O O . LYS A 1 187 ? -12.898 -5.461 10.25 1 93.75 187 LYS A O 1
ATOM 1481 N N . PRO A 1 188 ? -14.758 -6.543 9.953 1 96.5 188 PRO A N 1
ATOM 1482 C CA . PRO A 1 188 ? -14.016 -7.793 9.766 1 96.5 188 PRO A CA 1
ATOM 1483 C C . PRO A 1 188 ? -13.258 -7.844 8.445 1 96.5 188 PRO A C 1
ATOM 1485 O O . PRO A 1 188 ? -13.539 -7.055 7.539 1 96.5 188 PRO A O 1
ATOM 1488 N N . LEU A 1 189 ? -12.336 -8.703 8.375 1 98 189 LEU A N 1
ATOM 1489 C CA . LEU A 1 189 ? -11.578 -9.086 7.184 1 98 189 LEU A CA 1
ATOM 1490 C C . LEU A 1 189 ? -11.781 -10.57 6.867 1 98 189 LEU A C 1
ATOM 1492 O O . LEU A 1 189 ? -12.211 -11.336 7.727 1 98 189 LEU A O 1
ATOM 1496 N N . TRP A 1 190 ? -11.562 -10.859 5.633 1 98.38 190 TRP A N 1
ATOM 1497 C CA . TRP A 1 190 ? -11.383 -12.273 5.305 1 98.38 190 TRP A CA 1
ATOM 1498 C C . TRP A 1 190 ? -10.008 -12.766 5.754 1 98.38 190 TRP A C 1
ATOM 1500 O O . TRP A 1 190 ? -8.992 -12.148 5.453 1 98.38 190 TRP A O 1
ATOM 1510 N N . ILE A 1 191 ? -10 -13.836 6.465 1 98.19 191 ILE A N 1
ATOM 1511 C CA . ILE A 1 191 ? -8.758 -14.438 6.926 1 98.19 191 ILE A CA 1
ATOM 1512 C C . ILE A 1 191 ? -8.602 -15.828 6.328 1 98.19 191 ILE A C 1
ATOM 1514 O O . ILE A 1 191 ? -9.453 -16.703 6.535 1 98.19 191 ILE A O 1
ATOM 1518 N N . TYR A 1 192 ? -7.551 -16.016 5.594 1 98.12 192 TYR A N 1
ATOM 1519 C CA . TYR A 1 192 ? -7.195 -17.328 5.066 1 98.12 192 TYR A CA 1
ATOM 1520 C C . TYR A 1 192 ? -6.508 -18.172 6.129 1 98.12 192 TYR A C 1
ATOM 1522 O O . TYR A 1 192 ? -5.488 -17.766 6.691 1 98.12 192 TYR A O 1
ATOM 1530 N N . GLN A 1 193 ? -7.055 -19.328 6.348 1 97.5 193 GLN A N 1
ATOM 1531 C CA . GLN A 1 193 ? -6.496 -20.266 7.324 1 97.5 193 GLN A CA 1
ATOM 1532 C C . GLN A 1 193 ? -6.238 -21.625 6.695 1 97.5 193 GLN A C 1
ATOM 1534 O O . GLN A 1 193 ? -6.961 -22.047 5.785 1 97.5 193 GLN A O 1
ATOM 1539 N N . TYR A 1 194 ? -5.254 -22.25 7.199 1 96.56 194 TYR A N 1
ATOM 1540 C CA . TYR A 1 194 ? -4.984 -23.625 6.816 1 96.56 194 TYR A CA 1
ATOM 1541 C C . TYR A 1 194 ? -4.605 -24.469 8.031 1 96.56 194 TYR A C 1
ATOM 1543 O O . TYR A 1 194 ? -4.25 -23.922 9.086 1 96.56 194 TYR A O 1
ATOM 1551 N N . ARG A 1 195 ? -4.793 -25.703 7.938 1 95.69 195 ARG A N 1
ATOM 1552 C CA . ARG A 1 195 ? -4.25 -26.688 8.859 1 95.69 195 ARG A CA 1
ATOM 1553 C C . ARG A 1 195 ? -3.805 -27.953 8.117 1 95.69 195 ARG A C 1
ATOM 1555 O O . ARG A 1 195 ? -4.438 -28.359 7.145 1 95.69 195 ARG A O 1
ATOM 1562 N N . ASN A 1 196 ? -2.758 -28.516 8.555 1 92.81 196 ASN A N 1
ATOM 1563 C CA . ASN A 1 196 ? -2.146 -29.625 7.816 1 92.81 196 ASN A CA 1
ATOM 1564 C C . ASN A 1 196 ? -2.871 -30.938 8.07 1 92.81 196 ASN A C 1
ATOM 1566 O O . ASN A 1 196 ? -2.65 -31.922 7.363 1 92.81 196 ASN A O 1
ATOM 1570 N N . HIS A 1 197 ? -3.627 -30.953 9.102 1 93.88 197 HIS A N 1
ATOM 1571 C CA . HIS A 1 197 ? -4.469 -32.094 9.453 1 93.88 197 HIS A CA 1
ATOM 1572 C C . HIS A 1 197 ? -5.73 -31.641 10.188 1 93.88 197 HIS A C 1
ATOM 1574 O O . HIS A 1 197 ? -5.695 -30.688 10.953 1 93.88 197 HIS A O 1
ATOM 1580 N N . PRO A 1 198 ? -6.809 -32.406 9.961 1 93.12 198 PRO A N 1
ATOM 1581 C CA . PRO A 1 198 ? -8.055 -32 10.617 1 93.12 198 PRO A CA 1
ATOM 1582 C C . PRO A 1 198 ? -7.934 -31.938 12.133 1 93.12 198 PRO A C 1
ATOM 1584 O O . PRO A 1 198 ? -8.695 -31.219 12.789 1 93.12 198 PRO A O 1
ATOM 1587 N N . SER A 1 199 ? -7.016 -32.656 12.703 1 95.38 199 SER A N 1
ATOM 1588 C CA . SER A 1 199 ? -6.848 -32.719 14.148 1 95.38 199 SER A CA 1
ATOM 1589 C C . SER A 1 199 ? -5.973 -31.547 14.633 1 95.38 199 SER A C 1
ATOM 1591 O O . SER A 1 199 ? -5.848 -31.328 15.836 1 95.38 199 SER A O 1
ATOM 1593 N N . LYS A 1 200 ? -5.352 -30.828 13.758 1 95.06 200 LYS A N 1
ATOM 1594 C CA . LYS A 1 200 ? -4.453 -29.734 14.125 1 95.06 200 LYS A CA 1
ATOM 1595 C C . LYS A 1 200 ? -5.199 -28.406 14.188 1 95.06 200 LYS A C 1
ATOM 1597 O O . LYS A 1 200 ? -6.297 -28.281 13.641 1 95.06 200 LYS A O 1
ATOM 1602 N N . GLU A 1 201 ? -4.633 -27.484 14.836 1 95.44 201 GLU A N 1
ATOM 1603 C CA . GLU A 1 201 ? -5.211 -26.156 14.961 1 95.44 201 GLU A CA 1
ATOM 1604 C C . GLU A 1 201 ? -5.094 -25.375 13.641 1 95.44 201 GLU A C 1
ATOM 1606 O O . GLU A 1 201 ? -4.168 -25.609 12.859 1 95.44 201 GLU A O 1
ATOM 1611 N N . TRP A 1 202 ? -6.043 -24.484 13.445 1 96.31 202 TRP A N 1
ATOM 1612 C CA . TRP A 1 202 ? -6.004 -23.609 12.273 1 96.31 202 TRP A CA 1
ATOM 1613 C C . TRP A 1 202 ? -4.895 -22.562 12.414 1 96.31 202 TRP A C 1
ATOM 1615 O O . TRP A 1 202 ? -4.711 -21.984 13.484 1 96.31 202 TRP A O 1
ATOM 1625 N N . ASN A 1 203 ? -4.145 -22.406 11.336 1 95.88 203 ASN A N 1
ATOM 1626 C CA . ASN A 1 203 ? -3.168 -21.328 11.227 1 95.88 203 ASN A CA 1
ATOM 1627 C C . ASN A 1 203 ? -3.691 -20.188 10.359 1 95.88 203 ASN A C 1
ATOM 1629 O O . ASN A 1 203 ? -4.055 -20.391 9.203 1 95.88 203 ASN A O 1
ATOM 1633 N N . SER A 1 204 ? -3.768 -18.969 10.93 1 96.75 204 SER A N 1
ATOM 1634 C CA . SER A 1 204 ? -4.16 -17.797 10.172 1 96.75 204 SER A CA 1
ATOM 1635 C C . SER A 1 204 ? -2.977 -17.219 9.406 1 96.75 204 SER A C 1
ATOM 1637 O O . SER A 1 204 ? -2.018 -16.719 10.008 1 96.75 204 SER A O 1
ATOM 1639 N N . PHE A 1 205 ? -3.084 -17.188 8.141 1 97.06 205 PHE A N 1
ATOM 1640 C CA . PHE A 1 205 ? -1.91 -16.875 7.336 1 97.06 205 PHE A CA 1
ATOM 1641 C C . PHE A 1 205 ? -2 -15.461 6.777 1 97.06 205 PHE A C 1
ATOM 1643 O O . PHE A 1 205 ? -1.073 -14.664 6.941 1 97.06 205 PHE A O 1
ATOM 1650 N N . TYR A 1 206 ? -3.043 -15.141 6.09 1 98 206 TYR A N 1
ATOM 1651 C CA . TYR A 1 206 ? -3.125 -13.789 5.551 1 98 206 TYR A CA 1
ATOM 1652 C C . TYR A 1 206 ? -4.547 -13.25 5.637 1 98 206 TYR A C 1
ATOM 1654 O O . TYR A 1 206 ? -5.488 -14 5.902 1 98 206 TYR A O 1
ATOM 1662 N N . ALA A 1 207 ? -4.695 -11.977 5.512 1 98.5 207 ALA A N 1
ATOM 1663 C CA . ALA A 1 207 ? -5.965 -11.273 5.676 1 98.5 207 ALA A CA 1
ATOM 1664 C C . ALA A 1 207 ? -6.164 -10.234 4.578 1 98.5 207 ALA A C 1
ATOM 1666 O O . ALA A 1 207 ? -5.207 -9.586 4.145 1 98.5 207 ALA A O 1
ATOM 1667 N N . PHE A 1 208 ? -7.398 -10.102 4.148 1 98.31 208 PHE A N 1
ATOM 1668 C CA . PHE A 1 208 ? -7.715 -9.117 3.119 1 98.31 208 PHE A CA 1
ATOM 1669 C C . PHE A 1 208 ? -9.172 -8.672 3.23 1 98.31 208 PHE A C 1
ATOM 1671 O O . PHE A 1 208 ? -9.961 -9.273 3.957 1 98.31 208 PHE A O 1
ATOM 1678 N N . SER A 1 209 ? -9.484 -7.562 2.611 1 97.19 209 SER A N 1
ATOM 1679 C CA . SER A 1 209 ? -10.852 -7.082 2.467 1 97.19 209 SER A CA 1
ATOM 1680 C C . SER A 1 209 ? -11.305 -7.125 1.01 1 97.19 209 SER A C 1
ATOM 1682 O O . SER A 1 209 ? -10.523 -7.465 0.122 1 97.19 209 SER A O 1
ATOM 1684 N N . GLU A 1 210 ? -12.516 -6.809 0.815 1 96.31 210 GLU A N 1
ATOM 1685 C CA . GLU A 1 210 ? -13.047 -6.785 -0.544 1 96.31 210 GLU A CA 1
ATOM 1686 C C . GLU A 1 210 ? -12.812 -5.43 -1.205 1 96.31 210 GLU A C 1
ATOM 1688 O O . GLU A 1 210 ? -13.305 -5.176 -2.307 1 96.31 210 GLU A O 1
ATOM 1693 N N . HIS A 1 211 ? -12.094 -4.59 -0.526 1 96 211 HIS A N 1
ATOM 1694 C CA . HIS A 1 211 ? -11.742 -3.309 -1.126 1 96 211 HIS A CA 1
ATOM 1695 C C . HIS A 1 211 ? -10.82 -3.496 -2.328 1 96 211 HIS A C 1
ATOM 1697 O O . HIS A 1 211 ? -9.758 -4.102 -2.211 1 96 211 HIS A O 1
ATOM 1703 N N . GLU A 1 212 ? -11.211 -2.936 -3.438 1 97.31 212 GLU A N 1
ATOM 1704 C CA . GLU A 1 212 ? -10.492 -3.102 -4.695 1 97.31 212 GLU A CA 1
ATOM 1705 C C . GLU A 1 212 ? -9.188 -2.307 -4.691 1 97.31 212 GLU A C 1
ATOM 1707 O O . GLU A 1 212 ? -9.18 -1.117 -4.367 1 97.31 212 GLU A O 1
ATOM 1712 N N . PHE A 1 213 ? -8.133 -2.955 -4.957 1 98.06 213 PHE A N 1
ATOM 1713 C CA . PHE A 1 213 ? -6.863 -2.301 -5.25 1 98.06 213 PHE A CA 1
ATOM 1714 C C . PHE A 1 213 ? -6.656 -2.174 -6.754 1 98.06 213 PHE A C 1
ATOM 1716 O O . PHE A 1 213 ? -7.051 -3.057 -7.516 1 98.06 213 PHE A O 1
ATOM 1723 N N . LEU A 1 214 ? -6.027 -1.119 -7.121 1 97.06 214 LEU A N 1
ATOM 1724 C CA . LEU A 1 214 ? -5.766 -0.821 -8.523 1 97.06 214 LEU A CA 1
ATOM 1725 C C . LEU A 1 214 ? -4.332 -1.189 -8.898 1 97.06 214 LEU A C 1
ATOM 1727 O O . LEU A 1 214 ? -3.5 -1.434 -8.023 1 97.06 214 LEU A O 1
ATOM 1731 N N . HIS A 1 215 ? -4.09 -1.229 -10.203 1 96.81 215 HIS A N 1
ATOM 1732 C CA . HIS A 1 215 ? -2.75 -1.502 -10.711 1 96.81 215 HIS A CA 1
ATOM 1733 C C . HIS A 1 215 ? -1.716 -0.585 -10.07 1 96.81 215 HIS A C 1
ATOM 1735 O O . HIS A 1 215 ? -0.642 -1.04 -9.672 1 96.81 215 HIS A O 1
ATOM 1741 N N . GLU A 1 216 ? -2.064 0.688 -9.914 1 96.5 216 GLU A N 1
ATOM 1742 C CA . GLU A 1 216 ? -1.158 1.693 -9.367 1 96.5 216 GLU A CA 1
ATOM 1743 C C . GLU A 1 216 ? -0.843 1.411 -7.902 1 96.5 216 GLU A C 1
ATOM 1745 O O . GLU A 1 216 ? 0.263 1.691 -7.434 1 96.5 216 GLU A O 1
ATOM 1750 N N . ASP A 1 217 ? -1.839 0.884 -7.184 1 98 217 ASP A N 1
ATOM 1751 C CA . ASP A 1 217 ? -1.606 0.507 -5.793 1 98 217 ASP A CA 1
ATOM 1752 C C . ASP A 1 217 ? -0.538 -0.579 -5.688 1 98 217 ASP A C 1
ATOM 1754 O O . ASP A 1 217 ? 0.365 -0.492 -4.852 1 98 217 ASP A O 1
ATOM 1758 N N . PHE A 1 218 ? -0.627 -1.512 -6.59 1 98.19 218 PHE A N 1
ATOM 1759 C CA . PHE A 1 218 ? 0.286 -2.648 -6.559 1 98.19 218 PHE A CA 1
ATOM 1760 C C . PHE A 1 218 ? 1.678 -2.236 -7.023 1 98.19 218 PHE A C 1
ATOM 1762 O O . PHE A 1 218 ? 2.676 -2.842 -6.629 1 98.19 218 PHE A O 1
ATOM 1769 N N . GLU A 1 219 ? 1.765 -1.216 -7.852 1 97.19 219 GLU A N 1
ATOM 1770 C CA . GLU A 1 219 ? 3.082 -0.712 -8.227 1 97.19 219 GLU A CA 1
ATOM 1771 C C . GLU A 1 219 ? 3.85 -0.209 -7.012 1 97.19 219 GLU A C 1
ATOM 1773 O O . GLU A 1 219 ? 5.062 -0.415 -6.906 1 97.19 219 GLU A O 1
ATOM 1778 N N . ILE A 1 220 ? 3.15 0.404 -6.145 1 97.44 220 ILE A N 1
ATOM 1779 C CA . ILE A 1 220 ? 3.766 0.884 -4.914 1 97.44 220 ILE A CA 1
ATOM 1780 C C . ILE A 1 220 ? 4.18 -0.303 -4.047 1 97.44 220 ILE A C 1
ATOM 1782 O O . ILE A 1 220 ? 5.305 -0.351 -3.541 1 97.44 220 ILE A O 1
ATOM 1786 N N . MET A 1 221 ? 3.322 -1.271 -3.912 1 98 221 MET A N 1
ATOM 1787 C CA . MET A 1 221 ? 3.631 -2.49 -3.17 1 98 221 MET A CA 1
ATOM 1788 C C . MET A 1 221 ? 4.824 -3.213 -3.783 1 98 221 MET A C 1
ATOM 1790 O O . MET A 1 221 ? 5.723 -3.656 -3.064 1 98 221 MET A O 1
ATOM 1794 N N . ASN A 1 222 ? 4.809 -3.258 -5.07 1 98.12 222 ASN A N 1
ATOM 1795 C CA . ASN A 1 222 ? 5.852 -3.961 -5.809 1 98.12 222 ASN A CA 1
ATOM 1796 C C . ASN A 1 222 ? 7.223 -3.334 -5.582 1 98.12 222 ASN A C 1
ATOM 1798 O O . ASN A 1 222 ? 8.234 -4.039 -5.52 1 98.12 222 ASN A O 1
ATOM 1802 N N . TYR A 1 223 ? 7.289 -2.045 -5.477 1 97.5 223 TYR A N 1
ATOM 1803 C CA . TYR A 1 223 ? 8.555 -1.363 -5.219 1 97.5 223 TYR A CA 1
ATOM 1804 C C . TYR A 1 223 ? 9.156 -1.824 -3.902 1 97.5 223 TYR A C 1
ATOM 1806 O O . TYR A 1 223 ? 10.352 -2.121 -3.832 1 97.5 223 TYR A O 1
ATOM 1814 N N . TYR A 1 224 ? 8.336 -1.928 -2.924 1 97.69 224 TYR A N 1
ATOM 1815 C CA . TYR A 1 224 ? 8.828 -2.4 -1.633 1 97.69 224 TYR A CA 1
ATOM 1816 C C . TYR A 1 224 ? 9.242 -3.867 -1.71 1 97.69 224 TYR A C 1
ATOM 1818 O O . TYR A 1 224 ? 10.359 -4.223 -1.342 1 97.69 224 TYR A O 1
ATOM 1826 N N . VAL A 1 225 ? 8.359 -4.695 -2.219 1 97.62 225 VAL A N 1
ATOM 1827 C CA . VAL A 1 225 ? 8.547 -6.145 -2.201 1 97.62 225 VAL A CA 1
ATOM 1828 C C . VAL A 1 225 ? 9.758 -6.52 -3.051 1 97.62 225 VAL A C 1
ATOM 1830 O O . VAL A 1 225 ? 10.477 -7.465 -2.727 1 97.62 225 VAL A O 1
ATOM 1833 N N . SER A 1 226 ? 10.07 -5.688 -4.051 1 97.75 226 SER A N 1
ATOM 1834 C CA . SER A 1 226 ? 11.117 -6.074 -4.992 1 97.75 226 SER A CA 1
ATOM 1835 C C . SER A 1 226 ? 12.438 -5.387 -4.664 1 97.75 226 SER A C 1
ATOM 1837 O O . SER A 1 226 ? 13.492 -5.777 -5.176 1 97.75 226 SER A O 1
ATOM 1839 N N . THR A 1 227 ? 12.422 -4.355 -3.75 1 96.94 227 THR A N 1
ATOM 1840 C CA . THR A 1 227 ? 13.672 -3.607 -3.658 1 96.94 227 THR A CA 1
ATOM 1841 C C . THR A 1 227 ? 14.109 -3.457 -2.203 1 96.94 227 THR A C 1
ATOM 1843 O O . THR A 1 227 ? 15.289 -3.26 -1.922 1 96.94 227 THR A O 1
ATOM 1846 N N . SER A 1 228 ? 13.195 -3.494 -1.287 1 96.62 228 SER A N 1
ATOM 1847 C CA . SER A 1 228 ? 13.555 -3.248 0.106 1 96.62 228 SER A CA 1
ATOM 1848 C C . SER A 1 228 ? 14.438 -4.363 0.654 1 96.62 228 SER A C 1
ATOM 1850 O O . SER A 1 228 ? 14.18 -5.543 0.412 1 96.62 228 SER A O 1
ATOM 1852 N N . LEU A 1 229 ? 15.398 -4.023 1.431 1 93.56 229 LEU A N 1
ATOM 1853 C CA . LEU A 1 229 ? 16.281 -4.996 2.068 1 93.56 229 LEU A CA 1
ATOM 1854 C C . LEU A 1 229 ? 15.938 -5.156 3.545 1 93.56 229 LEU A C 1
ATOM 1856 O O . LEU A 1 229 ? 16.734 -5.703 4.316 1 93.56 229 LEU A O 1
ATOM 1860 N N . SER A 1 230 ? 14.766 -4.664 3.852 1 91.69 230 SER A N 1
ATOM 1861 C CA . SER A 1 230 ? 14.273 -4.797 5.219 1 91.69 230 SER A CA 1
ATOM 1862 C C . SER A 1 230 ? 14.188 -6.262 5.637 1 91.69 230 SER A C 1
ATOM 1864 O O . SER A 1 230 ? 13.93 -7.133 4.805 1 91.69 230 SER A O 1
ATOM 1866 N N . GLU A 1 231 ? 14.227 -6.52 6.93 1 89.19 231 GLU A N 1
ATOM 1867 C CA . GLU A 1 231 ? 14.109 -7.875 7.461 1 89.19 231 GLU A CA 1
ATOM 1868 C C . GLU A 1 231 ? 12.695 -8.422 7.262 1 89.19 231 GLU A C 1
ATOM 1870 O O . GLU A 1 231 ? 12.492 -9.633 7.262 1 89.19 231 GLU A O 1
ATOM 1875 N N . ARG A 1 232 ? 11.82 -7.57 7.047 1 88.44 232 ARG A N 1
ATOM 1876 C CA . ARG A 1 232 ? 10.422 -7.977 6.891 1 88.44 232 ARG A CA 1
ATOM 1877 C C . ARG A 1 232 ? 10.148 -8.445 5.465 1 88.44 232 ARG A C 1
ATOM 1879 O O . ARG A 1 232 ? 9.102 -9.039 5.191 1 88.44 232 ARG A O 1
ATOM 1886 N N . ASN A 1 233 ? 11.062 -8.172 4.594 1 94.56 233 ASN A N 1
ATOM 1887 C CA . ASN A 1 233 ? 10.898 -8.57 3.195 1 94.56 233 ASN A CA 1
ATOM 1888 C C . ASN A 1 233 ? 11.719 -9.812 2.865 1 94.56 233 ASN A C 1
ATOM 1890 O O . ASN A 1 233 ? 12.898 -9.711 2.531 1 94.56 233 ASN A O 1
ATOM 1894 N N . PHE A 1 234 ? 11.141 -10.906 2.863 1 93.25 234 PHE A N 1
ATOM 1895 C CA . PHE A 1 234 ? 11.844 -12.164 2.648 1 93.25 234 PHE A CA 1
ATOM 1896 C C . PHE A 1 234 ? 12.086 -12.406 1.162 1 93.25 234 PHE A C 1
ATOM 1898 O O . PHE A 1 234 ? 12.883 -13.266 0.788 1 93.25 234 PHE A O 1
ATOM 1905 N N . GLN A 1 235 ? 11.461 -11.664 0.282 1 96.12 235 GLN A N 1
ATOM 1906 C CA . GLN A 1 235 ? 11.586 -11.867 -1.157 1 96.12 235 GLN A CA 1
ATOM 1907 C C . GLN A 1 235 ? 12.992 -11.508 -1.638 1 96.12 235 GLN A C 1
ATOM 1909 O O . GLN A 1 235 ? 13.586 -12.234 -2.439 1 96.12 235 GLN A O 1
ATOM 1914 N N . THR A 1 236 ? 13.555 -10.398 -1.139 1 96.5 236 THR A N 1
ATOM 1915 C CA . THR A 1 236 ? 14.852 -9.938 -1.61 1 96.5 236 THR A CA 1
ATOM 1916 C C . THR A 1 236 ? 15.984 -10.68 -0.904 1 96.5 236 THR A C 1
ATOM 1918 O O . THR A 1 236 ? 17.156 -10.523 -1.264 1 96.5 236 THR A O 1
ATOM 1921 N N . LYS A 1 237 ? 15.625 -11.539 -0.001 1 95 237 LYS A N 1
ATOM 1922 C CA . LYS A 1 237 ? 16.656 -12.188 0.807 1 95 237 LYS A CA 1
ATOM 1923 C C . LYS A 1 237 ? 16.688 -13.688 0.559 1 95 237 LYS A C 1
ATOM 1925 O O . LYS A 1 237 ? 17.562 -14.391 1.075 1 95 237 LYS A O 1
ATOM 1930 N N . ASN A 1 238 ? 15.758 -14.125 -0.204 1 95.31 238 ASN A N 1
ATOM 1931 C CA . ASN A 1 238 ? 15.656 -15.555 -0.465 1 95.31 238 ASN A CA 1
ATOM 1932 C C . ASN A 1 238 ? 15.32 -15.836 -1.928 1 95.31 238 ASN A C 1
ATOM 1934 O O . ASN A 1 238 ? 14.586 -15.078 -2.559 1 95.31 238 ASN A O 1
ATOM 1938 N N . VAL A 1 239 ? 15.867 -16.922 -2.398 1 97.62 239 VAL A N 1
ATOM 1939 C CA . VAL A 1 239 ? 15.438 -17.469 -3.682 1 97.62 239 VAL A CA 1
ATOM 1940 C C . VAL A 1 239 ? 14.328 -18.484 -3.461 1 97.62 239 VAL A C 1
ATOM 1942 O O . VAL A 1 239 ? 14.539 -19.5 -2.793 1 97.62 239 VAL A O 1
ATOM 1945 N N . LEU A 1 240 ? 13.211 -18.234 -4.086 1 97.62 240 LEU A N 1
ATOM 1946 C CA . LEU A 1 240 ? 12.023 -19.031 -3.807 1 97.62 240 LEU A CA 1
ATOM 1947 C C . LEU A 1 240 ? 11.367 -19.5 -5.098 1 97.62 240 LEU A C 1
ATOM 1949 O O . LEU A 1 240 ? 11.195 -18.719 -6.035 1 97.62 240 LEU A O 1
ATOM 1953 N N . ILE A 1 241 ? 10.977 -20.734 -5.145 1 98.31 241 ILE A N 1
ATOM 1954 C CA . ILE A 1 241 ? 10.156 -21.281 -6.219 1 98.31 241 ILE A CA 1
ATOM 1955 C C . ILE A 1 241 ? 9.156 -22.281 -5.645 1 98.31 241 ILE A C 1
ATOM 1957 O O . ILE A 1 241 ? 9.5 -23.078 -4.762 1 98.31 241 ILE A O 1
ATOM 1961 N N . VAL A 1 242 ? 7.988 -22.25 -6.047 1 97.94 242 VAL A N 1
ATOM 1962 C CA . VAL A 1 242 ? 6.98 -23.281 -5.801 1 97.94 242 VAL A CA 1
ATOM 1963 C C . VAL A 1 242 ? 6.316 -23.672 -7.117 1 97.94 242 VAL A C 1
ATOM 1965 O O . VAL A 1 242 ? 5.816 -22.812 -7.852 1 97.94 242 VAL A O 1
ATOM 1968 N N . ARG A 1 243 ? 6.324 -24.891 -7.426 1 97.25 243 ARG A N 1
ATOM 1969 C CA . ARG A 1 243 ? 5.633 -25.438 -8.594 1 97.25 243 ARG A CA 1
ATOM 1970 C C . ARG A 1 243 ? 4.727 -26.594 -8.203 1 97.25 243 ARG A C 1
ATOM 1972 O O . ARG A 1 243 ? 5.207 -27.625 -7.715 1 97.25 243 ARG A O 1
ATOM 1979 N N . PHE A 1 244 ? 3.494 -26.422 -8.453 1 97.69 244 PHE A N 1
ATOM 1980 C CA . PHE A 1 244 ? 2.545 -27.484 -8.164 1 97.69 244 PHE A CA 1
ATOM 1981 C C . PHE A 1 244 ? 2.553 -28.531 -9.266 1 97.69 244 PHE A C 1
ATOM 1983 O O . PHE A 1 244 ? 2.912 -28.234 -10.406 1 97.69 244 PHE A O 1
ATOM 1990 N N . VAL A 1 245 ? 2.217 -29.688 -8.875 1 97.19 245 VAL A N 1
ATOM 1991 C CA . VAL A 1 245 ? 2.182 -30.812 -9.797 1 97.19 245 VAL A CA 1
ATOM 1992 C C . VAL A 1 245 ? 0.739 -31.266 -10.008 1 97.19 245 VAL A C 1
ATOM 1994 O O . VAL A 1 245 ? 0.004 -31.5 -9.047 1 97.19 245 VAL A O 1
ATOM 1997 N N . ARG A 1 246 ? 0.395 -31.328 -11.25 1 97.25 246 ARG A N 1
ATOM 1998 C CA . ARG A 1 246 ? -0.96 -31.75 -11.602 1 97.25 246 ARG A CA 1
ATOM 1999 C C . ARG A 1 246 ? -1.017 -33.25 -11.883 1 97.25 246 ARG A C 1
ATOM 2001 O O . ARG A 1 246 ? -0.062 -33.812 -12.414 1 97.25 246 ARG A O 1
ATOM 2008 N N . GLY A 1 247 ? -2.059 -33.844 -11.5 1 95.81 247 GLY A N 1
ATOM 2009 C CA . GLY A 1 247 ? -2.418 -35.219 -11.773 1 95.81 247 GLY A CA 1
ATOM 2010 C C . GLY A 1 247 ? -3.916 -35.438 -11.891 1 95.81 247 GLY A C 1
ATOM 2011 O O . GLY A 1 247 ? -4.676 -34.469 -12.031 1 95.81 247 GLY A O 1
ATOM 2012 N N . GLU A 1 248 ? -4.246 -36.656 -11.977 1 92.94 248 GLU A N 1
ATOM 2013 C CA . GLU A 1 248 ? -5.66 -37 -12.094 1 92.94 248 GLU A CA 1
ATOM 2014 C C . GLU A 1 248 ? -6.168 -37.688 -10.828 1 92.94 248 GLU A C 1
ATOM 2016 O O . GLU A 1 248 ? -5.434 -38.438 -10.188 1 92.94 248 GLU A O 1
ATOM 2021 N N . ASP A 1 249 ? -7.391 -37.375 -10.547 1 87 249 ASP A N 1
ATOM 2022 C CA . ASP A 1 249 ? -8.008 -38.094 -9.445 1 87 249 ASP A CA 1
ATOM 2023 C C . ASP A 1 249 ? -8.609 -39.406 -9.93 1 87 249 ASP A C 1
ATOM 2025 O O . ASP A 1 249 ? -8.367 -39.844 -11.062 1 87 249 ASP A O 1
ATOM 2029 N N . GLU A 1 250 ? -9.336 -40.094 -9.062 1 87.31 250 GLU A N 1
ATOM 2030 C CA . GLU A 1 250 ? -9.883 -41.406 -9.352 1 87.31 250 GLU A CA 1
ATOM 2031 C C . GLU A 1 250 ? -10.906 -41.344 -10.484 1 87.31 250 GLU A C 1
ATOM 2033 O O . GLU A 1 250 ? -11.102 -42.344 -11.211 1 87.31 250 GLU A O 1
ATOM 2038 N N . GLU A 1 251 ? -11.523 -40.219 -10.68 1 89.25 251 GLU A N 1
ATOM 2039 C CA . GLU A 1 251 ? -12.562 -40.062 -11.688 1 89.25 251 GLU A CA 1
ATOM 2040 C C . GLU A 1 251 ? -11.992 -39.469 -12.977 1 89.25 251 GLU A C 1
ATOM 2042 O O . GLU A 1 251 ? -12.742 -39.156 -13.898 1 89.25 251 GLU A O 1
ATOM 2047 N N . GLY A 1 252 ? -10.664 -39.25 -12.984 1 87.62 252 GLY A N 1
ATOM 2048 C CA . GLY A 1 252 ? -10.008 -38.75 -14.18 1 87.62 252 GLY A CA 1
ATOM 2049 C C . GLY A 1 252 ? -10.008 -37.25 -14.266 1 87.62 252 GLY A C 1
ATOM 2050 O O . GLY A 1 252 ? -9.648 -36.656 -15.297 1 87.62 252 GLY A O 1
ATOM 2051 N N . GLN A 1 253 ? -10.469 -36.656 -13.219 1 89.44 253 GLN A N 1
ATOM 2052 C CA . GLN A 1 253 ? -10.477 -35.188 -13.195 1 89.44 253 GLN A CA 1
ATOM 2053 C C . GLN A 1 253 ? -9.125 -34.656 -12.75 1 89.44 253 GLN A C 1
ATOM 2055 O O . GLN A 1 253 ? -8.484 -35.188 -11.852 1 89.44 253 GLN A O 1
ATOM 2060 N N . GLN A 1 254 ? -8.711 -33.625 -13.391 1 94 254 GLN A N 1
ATOM 2061 C CA . GLN A 1 254 ? -7.426 -33.031 -13.062 1 94 254 GLN A CA 1
ATOM 2062 C C . GLN A 1 254 ? -7.457 -32.375 -11.68 1 94 254 GLN A C 1
ATOM 2064 O O . GLN A 1 254 ? -8.453 -31.766 -11.297 1 94 254 GLN A O 1
ATOM 2069 N N . LYS A 1 255 ? -6.418 -32.625 -10.914 1 95.19 255 LYS A N 1
ATOM 2070 C CA . LYS A 1 255 ? -6.25 -32.031 -9.586 1 95.19 255 LYS A CA 1
ATOM 2071 C C . LYS A 1 255 ? -4.773 -31.828 -9.258 1 95.19 255 LYS A C 1
ATOM 2073 O O . LYS A 1 255 ? -3.898 -32.344 -9.961 1 95.19 255 LYS A O 1
ATOM 2078 N N . ILE A 1 256 ? -4.473 -31.031 -8.281 1 96.81 256 ILE A N 1
ATOM 2079 C CA . ILE A 1 256 ? -3.105 -30.906 -7.789 1 96.81 256 ILE A CA 1
ATOM 2080 C C . ILE A 1 256 ? -2.756 -32.094 -6.895 1 96.81 256 ILE A C 1
ATOM 2082 O O . ILE A 1 256 ? -3.484 -32.406 -5.949 1 96.81 256 ILE A O 1
ATOM 2086 N N . VAL A 1 257 ? -1.617 -32.719 -7.207 1 95.62 257 VAL A N 1
ATOM 2087 C CA . VAL A 1 257 ? -1.283 -33.938 -6.48 1 95.62 257 VAL A CA 1
ATOM 2088 C C . VAL A 1 257 ? 0.014 -33.719 -5.703 1 95.62 257 VAL A C 1
ATOM 2090 O O . VAL A 1 257 ? 0.391 -34.562 -4.883 1 95.62 257 VAL A O 1
ATOM 2093 N N . GLY A 1 258 ? 0.661 -32.688 -5.992 1 96.69 258 GLY A N 1
ATOM 2094 C CA . GLY A 1 258 ? 1.916 -32.438 -5.301 1 96.69 258 GLY A CA 1
ATOM 2095 C C . GLY A 1 258 ? 2.479 -31.047 -5.574 1 96.69 258 GLY A C 1
ATOM 2096 O O . GLY A 1 258 ? 1.842 -30.234 -6.246 1 96.69 258 GLY A O 1
ATOM 2097 N N . LYS A 1 259 ? 3.664 -30.828 -4.969 1 97.38 259 LYS A N 1
ATOM 2098 C CA . LYS A 1 259 ? 4.395 -29.578 -5.207 1 97.38 259 LYS A CA 1
ATOM 2099 C C . LYS A 1 259 ? 5.895 -29.781 -5.004 1 97.38 259 LYS A C 1
ATOM 2101 O O . LYS A 1 259 ? 6.312 -30.672 -4.266 1 97.38 259 LYS A O 1
ATOM 2106 N N . ARG A 1 260 ? 6.609 -29.016 -5.715 1 97.56 260 ARG A N 1
ATOM 2107 C CA . ARG A 1 260 ? 8.055 -28.875 -5.562 1 97.56 260 ARG A CA 1
ATOM 2108 C C . ARG A 1 260 ? 8.422 -27.453 -5.152 1 97.56 260 ARG A C 1
ATOM 2110 O O . ARG A 1 260 ? 7.828 -26.5 -5.633 1 97.56 260 ARG A O 1
ATOM 2117 N N . MET A 1 261 ? 9.398 -27.375 -4.246 1 97.56 261 MET A N 1
ATOM 2118 C CA . MET A 1 261 ? 9.773 -26.062 -3.723 1 97.56 261 MET A CA 1
ATOM 2119 C C . MET A 1 261 ? 11.289 -25.906 -3.68 1 97.56 261 MET A C 1
ATOM 2121 O O . MET A 1 261 ? 12.008 -26.875 -3.402 1 97.56 261 MET A O 1
ATOM 2125 N N . LEU A 1 262 ? 11.727 -24.797 -3.975 1 97.88 262 LEU A N 1
ATOM 2126 C CA . LEU A 1 262 ? 13.109 -24.406 -3.748 1 97.88 262 LEU A CA 1
ATOM 2127 C C . LEU A 1 262 ? 13.188 -23.234 -2.773 1 97.88 262 LEU A C 1
ATOM 2129 O O . LEU A 1 262 ? 12.492 -22.219 -2.955 1 97.88 262 LEU A O 1
ATOM 2133 N N . LEU A 1 263 ? 13.852 -23.375 -1.757 1 95.75 263 LEU A N 1
ATOM 2134 C CA . LEU A 1 263 ? 14.234 -22.297 -0.843 1 95.75 263 LEU A CA 1
ATOM 2135 C C . LEU A 1 263 ? 15.75 -22.156 -0.786 1 95.75 263 LEU A C 1
ATOM 2137 O O . LEU A 1 263 ? 16.438 -22.984 -0.187 1 95.75 263 LEU A O 1
ATOM 2141 N N . ASN A 1 264 ? 16.188 -21.016 -1.457 1 95.75 264 ASN A N 1
ATOM 2142 C CA . ASN A 1 264 ? 17.625 -20.719 -1.559 1 95.75 264 ASN A CA 1
ATOM 2143 C C . ASN A 1 264 ? 18.375 -21.859 -2.232 1 95.75 264 ASN A C 1
ATOM 2145 O O . ASN A 1 264 ? 18.516 -21.891 -3.459 1 95.75 264 ASN A O 1
ATOM 2149 N N . GLY A 1 265 ? 18.781 -22.859 -1.573 1 96.44 265 GLY A N 1
ATOM 2150 C CA . GLY A 1 265 ? 19.531 -23.969 -2.16 1 96.44 265 GLY A CA 1
ATOM 2151 C C . GLY A 1 265 ? 18.906 -25.312 -1.879 1 96.44 265 GLY A C 1
ATOM 2152 O O . GLY A 1 265 ? 19.438 -26.344 -2.312 1 96.44 265 GLY A O 1
ATOM 2153 N N . GLU A 1 266 ? 17.844 -25.359 -1.241 1 96.81 266 GLU A N 1
ATOM 2154 C CA . GLU A 1 266 ? 17.203 -26.609 -0.865 1 96.81 266 GLU A CA 1
ATOM 2155 C C . GLU A 1 266 ? 15.961 -26.875 -1.702 1 96.81 266 GLU A C 1
ATOM 2157 O O . GLU A 1 266 ? 15.078 -26.016 -1.801 1 96.81 266 GLU A O 1
ATOM 2162 N N . VAL A 1 267 ? 15.922 -28.062 -2.27 1 97.44 267 VAL A N 1
ATOM 2163 C CA . VAL A 1 267 ? 14.75 -28.5 -3.02 1 97.44 267 VAL A CA 1
ATOM 2164 C C . VAL A 1 267 ? 13.945 -29.5 -2.189 1 97.44 267 VAL A C 1
ATOM 2166 O O . VAL A 1 267 ? 14.5 -30.484 -1.703 1 97.44 267 VAL A O 1
ATOM 2169 N N . LYS A 1 268 ? 12.75 -29.188 -2.027 1 96.31 268 LYS A N 1
ATOM 2170 C CA . LYS A 1 268 ? 11.828 -30.062 -1.311 1 96.31 268 LYS A CA 1
ATOM 2171 C C . LYS A 1 268 ? 10.641 -30.453 -2.186 1 96.31 268 LYS A C 1
ATOM 2173 O O . LYS A 1 268 ? 10.273 -29.703 -3.102 1 96.31 268 LYS A O 1
ATOM 2178 N N . GLN A 1 269 ? 10.109 -31.609 -1.91 1 96.12 269 GLN A N 1
ATOM 2179 C CA . GLN A 1 269 ? 8.953 -32.094 -2.652 1 96.12 269 GLN A CA 1
ATOM 2180 C C . GLN A 1 269 ? 7.898 -32.688 -1.715 1 96.12 269 GLN A C 1
ATOM 2182 O O . GLN A 1 269 ? 8.242 -33.312 -0.709 1 96.12 269 GLN A O 1
ATOM 2187 N N . ASN A 1 270 ? 6.68 -32.375 -1.979 1 95.06 270 ASN A N 1
ATOM 2188 C CA . ASN A 1 270 ? 5.508 -32.969 -1.351 1 95.06 270 ASN A CA 1
ATOM 2189 C C . ASN A 1 270 ? 4.527 -33.5 -2.389 1 95.06 270 ASN A C 1
ATOM 2191 O O . ASN A 1 270 ? 3.842 -32.75 -3.062 1 95.06 270 ASN A O 1
ATOM 2195 N N . MET A 1 271 ? 4.422 -34.812 -2.562 1 91.94 271 MET A N 1
ATOM 2196 C CA . MET A 1 271 ? 3.564 -35.438 -3.568 1 91.94 271 MET A CA 1
ATOM 2197 C C . MET A 1 271 ? 2.295 -36 -2.934 1 91.94 271 MET A C 1
ATOM 2199 O O . MET A 1 271 ? 1.844 -37.094 -3.293 1 91.94 271 MET A O 1
ATOM 2203 N N . GLY A 1 272 ? 1.763 -35.25 -1.956 1 84.56 272 GLY A N 1
ATOM 2204 C CA . GLY A 1 272 ? 0.51 -35.625 -1.315 1 84.56 272 GLY A CA 1
ATOM 2205 C C . GLY A 1 272 ? 0.692 -36.156 0.096 1 84.56 272 GLY A C 1
ATOM 2206 O O . GLY A 1 272 ? -0.285 -36.344 0.819 1 84.56 272 GLY A O 1
ATOM 2207 N N . GLY A 1 273 ? 1.89 -36.25 0.512 1 82.88 273 GLY A N 1
ATOM 2208 C CA . GLY A 1 273 ? 2.203 -36.719 1.854 1 82.88 273 GLY A CA 1
ATOM 2209 C C . GLY A 1 273 ? 3.115 -35.781 2.613 1 82.88 273 GLY A C 1
ATOM 2210 O O . GLY A 1 273 ? 2.818 -34.594 2.738 1 82.88 273 GLY A O 1
ATOM 2211 N N . LYS A 1 274 ? 4.191 -36.281 3.08 1 85.5 274 LYS A N 1
ATOM 2212 C CA . LYS A 1 274 ? 5.148 -35.5 3.846 1 85.5 274 LYS A CA 1
ATOM 2213 C C . LYS A 1 274 ? 6.168 -34.844 2.928 1 85.5 274 LYS A C 1
ATOM 2215 O O . LYS A 1 274 ? 6.555 -35.406 1.905 1 85.5 274 LYS A O 1
ATOM 2220 N N . THR A 1 275 ? 6.559 -33.688 3.311 1 90.56 275 THR A N 1
ATOM 2221 C CA . THR A 1 275 ? 7.605 -32.969 2.586 1 90.56 275 THR A CA 1
ATOM 2222 C C . THR A 1 275 ? 8.953 -33.656 2.771 1 90.56 275 THR A C 1
ATOM 2224 O O . THR A 1 275 ? 9.297 -34.094 3.881 1 90.56 275 THR A O 1
ATOM 2227 N N . GLN A 1 276 ? 9.672 -33.844 1.668 1 94.94 276 GLN A N 1
ATOM 2228 C CA . GLN A 1 276 ? 10.992 -34.469 1.694 1 94.94 276 GLN A CA 1
ATOM 2229 C C . GLN A 1 276 ? 12.039 -33.562 1.034 1 94.94 276 GLN A C 1
ATOM 2231 O O . GLN A 1 276 ? 11.766 -32.938 0.011 1 94.94 276 GLN A O 1
ATOM 2236 N N . LEU A 1 277 ? 13.172 -33.531 1.614 1 96.19 277 LEU A N 1
ATOM 2237 C CA . LEU A 1 277 ? 14.328 -32.906 0.988 1 96.19 277 LEU A CA 1
ATOM 2238 C C . LEU A 1 277 ? 14.891 -33.781 -0.126 1 96.19 277 LEU A C 1
ATOM 2240 O O . LEU A 1 277 ? 15.258 -34.938 0.109 1 96.19 277 LEU A O 1
ATOM 2244 N N . VAL A 1 278 ? 15.016 -33.281 -1.28 1 96.25 278 VAL A N 1
ATOM 2245 C CA . VAL A 1 278 ? 15.391 -34.156 -2.381 1 96.25 278 VAL A CA 1
ATOM 2246 C C . VAL A 1 278 ? 16.734 -33.719 -2.959 1 96.25 278 VAL A C 1
ATOM 2248 O O . VAL A 1 278 ? 17.422 -34.531 -3.605 1 96.25 278 VAL A O 1
ATOM 2251 N N . LYS A 1 279 ? 17.094 -32.469 -2.752 1 96.75 279 LYS A N 1
ATOM 2252 C CA . LYS A 1 279 ? 18.375 -32 -3.27 1 96.75 279 LYS A CA 1
ATOM 2253 C C . LYS A 1 279 ? 18.844 -30.766 -2.498 1 96.75 279 LYS A C 1
ATOM 2255 O O . LYS A 1 279 ? 18.047 -29.922 -2.104 1 96.75 279 LYS A O 1
ATOM 2260 N N . VAL A 1 280 ? 20.109 -30.656 -2.275 1 97.06 280 VAL A N 1
ATOM 2261 C CA . VAL A 1 280 ? 20.766 -29.469 -1.733 1 97.06 280 VAL A CA 1
ATOM 2262 C C . VAL A 1 280 ? 21.812 -28.953 -2.717 1 97.06 280 VAL A C 1
ATOM 2264 O O . VAL A 1 280 ? 22.734 -29.688 -3.088 1 97.06 280 VAL A O 1
ATOM 2267 N N . CYS A 1 281 ? 21.641 -27.719 -3.127 1 96.88 281 CYS A N 1
ATOM 2268 C CA . CYS A 1 281 ? 22.594 -27.094 -4.039 1 96.88 281 CYS A CA 1
ATOM 2269 C C . CYS A 1 281 ? 23.703 -26.406 -3.266 1 96.88 281 CYS A C 1
ATOM 2271 O O . CYS A 1 281 ? 23.453 -25.625 -2.352 1 96.88 281 CYS A O 1
ATOM 2273 N N . GLU A 1 282 ? 24.922 -26.625 -3.693 1 94.12 282 GLU A N 1
ATOM 2274 C CA . GLU A 1 282 ? 26.062 -26.016 -3.029 1 94.12 282 GLU A CA 1
ATOM 2275 C C . GLU A 1 282 ? 26.656 -24.891 -3.875 1 94.12 282 GLU A C 1
ATOM 2277 O O . GLU A 1 282 ? 27.484 -24.125 -3.396 1 94.12 282 GLU A O 1
ATOM 2282 N N . SER A 1 283 ? 26.25 -24.844 -5.105 1 95.62 283 SER A N 1
ATOM 2283 C CA . SER A 1 283 ? 26.781 -23.828 -6.016 1 95.62 283 SER A CA 1
ATOM 2284 C C . SER A 1 283 ? 25.688 -23.281 -6.926 1 95.62 283 SER A C 1
ATOM 2286 O O . SER A 1 283 ? 24.625 -23.891 -7.055 1 95.62 283 SER A O 1
ATOM 2288 N N . GLU A 1 284 ? 26.016 -22.188 -7.539 1 96.88 284 GLU A N 1
ATOM 2289 C CA . GLU A 1 284 ? 25.062 -21.594 -8.477 1 96.88 284 GLU A CA 1
ATOM 2290 C C . GLU A 1 284 ? 24.859 -22.5 -9.695 1 96.88 284 GLU A C 1
ATOM 2292 O O . GLU A 1 284 ? 23.75 -22.578 -10.234 1 96.88 284 GLU A O 1
ATOM 2297 N N . SER A 1 285 ? 25.922 -23.109 -10.086 1 96.94 285 SER A N 1
ATOM 2298 C CA . SER A 1 285 ? 25.797 -24.031 -11.211 1 96.94 285 SER A CA 1
ATOM 2299 C C . SER A 1 285 ? 24.797 -25.156 -10.906 1 96.94 285 SER A C 1
ATOM 2301 O O . SER A 1 285 ? 23.984 -25.516 -11.75 1 96.94 285 SER A O 1
ATOM 2303 N N . GLU A 1 286 ? 24.875 -25.625 -9.734 1 97.38 286 GLU A N 1
ATOM 2304 C CA . GLU A 1 286 ? 23.938 -26.672 -9.305 1 97.38 286 GLU A CA 1
ATOM 2305 C C . GLU A 1 286 ? 22.516 -26.125 -9.227 1 97.38 286 GLU A C 1
ATOM 2307 O O . GLU A 1 286 ? 21.562 -26.797 -9.641 1 97.38 286 GLU A O 1
ATOM 2312 N N . ARG A 1 287 ? 22.406 -24.938 -8.695 1 98.06 287 ARG A N 1
ATOM 2313 C CA . ARG A 1 287 ? 21.062 -24.359 -8.562 1 98.06 287 ARG A CA 1
ATOM 2314 C C . ARG A 1 287 ? 20.438 -24.125 -9.93 1 98.06 287 ARG A C 1
ATOM 2316 O O . ARG A 1 287 ? 19.25 -24.422 -10.133 1 98.06 287 ARG A O 1
ATOM 2323 N N . VAL A 1 288 ? 21.188 -23.656 -10.867 1 98.31 288 VAL A N 1
ATOM 2324 C CA . VAL A 1 288 ? 20.688 -23.422 -12.219 1 98.31 288 VAL A CA 1
ATOM 2325 C C . VAL A 1 288 ? 20.25 -24.75 -12.844 1 98.31 288 VAL A C 1
ATOM 2327 O O . VAL A 1 288 ? 19.234 -24.812 -13.531 1 98.31 288 VAL A O 1
ATOM 2330 N N . GLU A 1 289 ? 21 -25.781 -12.609 1 97.88 289 GLU A N 1
ATOM 2331 C CA . GLU A 1 289 ? 20.625 -27.109 -13.102 1 97.88 289 GLU A CA 1
ATOM 2332 C C . GLU A 1 289 ? 19.312 -27.578 -12.484 1 97.88 289 GLU A C 1
ATOM 2334 O O . GLU A 1 289 ? 18.469 -28.141 -13.172 1 97.88 289 GLU A O 1
ATOM 2339 N N . VAL A 1 290 ? 19.188 -27.328 -11.211 1 97.62 290 VAL A N 1
ATOM 2340 C CA . VAL A 1 290 ? 17.984 -27.719 -10.469 1 97.62 290 VAL A CA 1
ATOM 2341 C C . VAL A 1 290 ? 16.781 -26.953 -11.023 1 97.62 290 VAL A C 1
ATOM 2343 O O . VAL A 1 290 ? 15.672 -27.5 -11.109 1 97.62 290 VAL A O 1
ATOM 2346 N N . LEU A 1 291 ? 16.953 -25.672 -11.375 1 98.5 291 LEU A N 1
ATOM 2347 C CA . LEU A 1 291 ? 15.875 -24.891 -11.969 1 98.5 291 LEU A CA 1
ATOM 2348 C C . LEU A 1 291 ? 15.328 -25.578 -13.219 1 98.5 291 LEU A C 1
ATOM 2350 O O . LEU A 1 291 ? 14.117 -25.656 -13.406 1 98.5 291 LEU A O 1
ATOM 2354 N N . ARG A 1 292 ? 16.203 -26.078 -14.008 1 97.88 292 ARG A N 1
ATOM 2355 C CA . ARG A 1 292 ? 15.82 -26.75 -15.25 1 97.88 292 ARG A CA 1
ATOM 2356 C C . ARG A 1 292 ? 15.203 -28.109 -14.969 1 97.88 292 ARG A C 1
ATOM 2358 O O . ARG A 1 292 ? 14.117 -28.422 -15.477 1 97.88 292 ARG A O 1
ATOM 2365 N N . GLU A 1 293 ? 15.773 -28.891 -14.18 1 97.31 293 GLU A N 1
ATOM 2366 C CA . GLU A 1 293 ? 15.414 -30.297 -13.984 1 97.31 293 GLU A CA 1
ATOM 2367 C C . GLU A 1 293 ? 14.133 -30.422 -13.164 1 97.31 293 GLU A C 1
ATOM 2369 O O . GLU A 1 293 ? 13.266 -31.25 -13.484 1 97.31 293 GLU A O 1
ATOM 2374 N N . PHE A 1 294 ? 14.016 -29.625 -12.141 1 96.94 294 PHE A N 1
ATOM 2375 C CA . PHE A 1 294 ? 12.922 -29.812 -11.195 1 96.94 294 PHE A CA 1
ATOM 2376 C C . PHE A 1 294 ? 11.766 -28.859 -11.508 1 96.94 294 PHE A C 1
ATOM 2378 O O . PHE A 1 294 ? 10.609 -29.156 -11.203 1 96.94 294 PHE A O 1
ATOM 2385 N N . PHE A 1 295 ? 12.055 -27.75 -12.133 1 98 295 PHE A N 1
ATOM 2386 C CA . PHE A 1 295 ? 11.023 -26.734 -12.242 1 98 295 PHE A CA 1
ATOM 2387 C C . PHE A 1 295 ? 10.789 -26.359 -13.703 1 98 295 PHE A C 1
ATOM 2389 O O . PHE A 1 295 ? 9.875 -25.594 -14.016 1 98 295 PHE A O 1
ATOM 2396 N N . GLY A 1 296 ? 11.625 -26.859 -14.648 1 97.94 296 GLY A N 1
ATOM 2397 C CA . GLY A 1 296 ? 11.453 -26.578 -16.062 1 97.94 296 GLY A CA 1
ATOM 2398 C C . GLY A 1 296 ? 11.789 -25.156 -16.438 1 97.94 296 GLY A C 1
ATOM 2399 O O . GLY A 1 296 ? 11.258 -24.625 -17.422 1 97.94 296 GLY A O 1
ATOM 2400 N N . ILE A 1 297 ? 12.609 -24.484 -15.641 1 98.75 297 ILE A N 1
ATOM 2401 C CA . ILE A 1 297 ? 12.961 -23.094 -15.867 1 98.75 297 ILE A CA 1
ATOM 2402 C C . ILE A 1 297 ? 14.336 -23 -16.531 1 98.75 297 ILE A C 1
ATOM 2404 O O . ILE A 1 297 ? 15.305 -23.578 -16.031 1 98.75 297 ILE A O 1
ATOM 2408 N N . THR A 1 298 ? 14.422 -22.312 -17.594 1 98.5 298 THR A N 1
ATOM 2409 C CA . THR A 1 298 ? 15.695 -22.078 -18.266 1 98.5 298 THR A CA 1
ATOM 2410 C C . THR A 1 298 ? 16.078 -20.594 -18.188 1 98.5 298 THR A C 1
ATOM 2412 O O . THR A 1 298 ? 15.289 -19.734 -18.562 1 98.5 298 THR A O 1
ATOM 2415 N N . LEU A 1 299 ? 17.266 -20.344 -17.75 1 98.25 299 LEU A N 1
ATOM 2416 C CA . LEU A 1 299 ? 17.781 -18.984 -17.641 1 98.25 299 LEU A CA 1
ATOM 2417 C C . LEU A 1 299 ? 18.812 -18.719 -18.734 1 98.25 299 LEU A C 1
ATOM 2419 O O . LEU A 1 299 ? 19.547 -19.625 -19.141 1 98.25 299 LEU A O 1
ATOM 2423 N N . THR A 1 300 ? 18.828 -17.547 -19.203 1 97.44 300 THR A N 1
ATOM 2424 C CA . THR A 1 300 ? 19.906 -17.125 -20.109 1 97.44 300 THR A CA 1
ATOM 2425 C C . THR A 1 300 ? 21.203 -16.891 -19.344 1 97.44 300 THR A C 1
ATOM 2427 O O . THR A 1 300 ? 21.188 -16.781 -18.125 1 97.44 300 THR A O 1
ATOM 2430 N N . GLU A 1 301 ? 22.25 -16.828 -20.109 1 97.06 301 GLU A N 1
ATOM 2431 C CA . GLU A 1 301 ? 23.547 -16.562 -19.484 1 97.06 301 GLU A CA 1
ATOM 2432 C C . GLU A 1 301 ? 23.547 -15.219 -18.766 1 97.06 301 GLU A C 1
ATOM 2434 O O . GLU A 1 301 ? 24.141 -15.086 -17.688 1 97.06 301 GLU A O 1
ATOM 2439 N N . GLU A 1 302 ? 22.953 -14.328 -19.359 1 96.88 302 GLU A N 1
ATOM 2440 C CA . GLU A 1 302 ? 22.875 -13 -18.75 1 96.88 302 GLU A CA 1
ATOM 2441 C C . GLU A 1 302 ? 22.109 -13.047 -17.422 1 96.88 302 GLU A C 1
ATOM 2443 O O . GLU A 1 302 ? 22.516 -12.414 -16.453 1 96.88 302 GLU A O 1
ATOM 2448 N N . GLU A 1 303 ? 21.047 -13.742 -17.438 1 97.62 303 GLU A N 1
ATOM 2449 C CA . GLU A 1 303 ? 20.25 -13.898 -16.219 1 97.62 303 GLU A CA 1
ATOM 2450 C C . GLU A 1 303 ? 21.047 -14.602 -15.125 1 97.62 303 GLU A C 1
ATOM 2452 O O . GLU A 1 303 ? 21.047 -14.172 -13.969 1 97.62 303 GLU A O 1
ATOM 2457 N N . ILE A 1 304 ? 21.766 -15.641 -15.477 1 97.75 304 ILE A N 1
ATOM 2458 C CA . ILE A 1 304 ? 22.578 -16.391 -14.531 1 97.75 304 ILE A CA 1
ATOM 2459 C C . ILE A 1 304 ? 23.625 -15.484 -13.906 1 97.75 304 ILE A C 1
ATOM 2461 O O . ILE A 1 304 ? 23.859 -15.531 -12.695 1 97.75 304 ILE A O 1
ATOM 2465 N N . GLY A 1 305 ? 24.172 -14.633 -14.695 1 96.69 305 GLY A N 1
ATOM 2466 C CA . GLY A 1 305 ? 25.203 -13.719 -14.219 1 96.69 305 GLY A CA 1
ATOM 2467 C C . GLY A 1 305 ? 24.688 -12.711 -13.211 1 96.69 305 GLY A C 1
ATOM 2468 O O . GLY A 1 305 ? 25.453 -12.141 -12.438 1 96.69 305 GLY A O 1
ATOM 2469 N N . GLY A 1 306 ? 23.406 -12.523 -13.156 1 96.69 306 GLY A N 1
ATOM 2470 C CA . GLY A 1 306 ? 22.812 -11.508 -12.312 1 96.69 306 GLY A CA 1
ATOM 2471 C C . GLY A 1 306 ? 22.906 -11.82 -10.828 1 96.69 306 GLY A C 1
ATOM 2472 O O . GLY A 1 306 ? 22.797 -10.922 -9.992 1 96.69 306 GLY A O 1
ATOM 2473 N N . VAL A 1 307 ? 23.141 -13.055 -10.469 1 97.25 307 VAL A N 1
ATOM 2474 C CA . VAL A 1 307 ? 23.141 -13.469 -9.07 1 97.25 307 VAL A CA 1
ATOM 2475 C C . VAL A 1 307 ? 24.484 -13.188 -8.43 1 97.25 307 VAL A C 1
ATOM 2477 O O . VAL A 1 307 ? 24.625 -13.172 -7.203 1 97.25 307 VAL A O 1
ATOM 2480 N N . ARG A 1 308 ? 25.484 -12.992 -9.266 1 95.31 308 ARG A N 1
ATOM 2481 C CA . ARG A 1 308 ? 26.828 -12.797 -8.758 1 95.31 308 ARG A CA 1
ATOM 2482 C C . ARG A 1 308 ? 26.906 -11.562 -7.867 1 95.31 308 ARG A C 1
ATOM 2484 O O . ARG A 1 308 ? 26.453 -10.484 -8.25 1 95.31 308 ARG A O 1
ATOM 2491 N N . GLY A 1 309 ? 27.422 -11.766 -6.672 1 93.56 309 GLY A N 1
ATOM 2492 C CA . GLY A 1 309 ? 27.609 -10.664 -5.75 1 93.56 309 GLY A CA 1
ATOM 2493 C C . GLY A 1 309 ? 26.359 -10.367 -4.93 1 93.56 309 GLY A C 1
ATOM 2494 O O . GLY A 1 309 ? 26.406 -9.547 -4.008 1 93.56 309 GLY A O 1
ATOM 2495 N N . ARG A 1 310 ? 25.297 -10.977 -5.246 1 94 310 ARG A N 1
ATOM 2496 C CA . ARG A 1 310 ? 24.062 -10.766 -4.496 1 94 310 ARG A CA 1
ATOM 2497 C C . ARG A 1 310 ? 24.125 -11.461 -3.141 1 94 310 ARG A C 1
ATOM 2499 O O . ARG A 1 310 ? 24.891 -12.406 -2.953 1 94 310 ARG A O 1
ATOM 2506 N N . ASN A 1 311 ? 23.281 -11.031 -2.203 1 94.12 311 ASN A N 1
ATOM 2507 C CA . ASN A 1 311 ? 23.234 -11.57 -0.85 1 94.12 311 ASN A CA 1
ATOM 2508 C C . ASN A 1 311 ? 22.703 -13 -0.838 1 94.12 311 ASN A C 1
ATOM 2510 O O . ASN A 1 311 ? 22.844 -13.711 0.158 1 94.12 311 ASN A O 1
ATOM 2514 N N . VAL A 1 312 ? 22.156 -13.5 -1.979 1 95.44 312 VAL A N 1
ATOM 2515 C CA . VAL A 1 312 ? 21.547 -14.82 -2.031 1 95.44 312 VAL A CA 1
ATOM 2516 C C . VAL A 1 312 ? 22.453 -15.781 -2.805 1 95.44 312 VAL A C 1
ATOM 2518 O O . VAL A 1 312 ? 22.109 -16.938 -3.006 1 95.44 312 VAL A O 1
ATOM 2521 N N . GLU A 1 313 ? 23.562 -15.289 -3.271 1 96.5 313 GLU A N 1
ATOM 2522 C CA . GLU A 1 313 ? 24.469 -16.125 -4.059 1 96.5 313 GLU A CA 1
ATOM 2523 C C . GLU A 1 313 ? 24.984 -17.297 -3.24 1 96.5 313 GLU A C 1
ATOM 2525 O O . GLU A 1 313 ? 25.469 -17.125 -2.119 1 96.5 313 GLU A O 1
ATOM 2530 N N . LEU A 1 314 ? 24.891 -18.453 -3.787 1 94.5 314 LEU A N 1
ATOM 2531 C CA . LEU A 1 314 ? 25.406 -19.625 -3.086 1 94.5 314 LEU A CA 1
ATOM 2532 C C . LEU A 1 314 ? 26.938 -19.609 -3.088 1 94.5 314 LEU A C 1
ATOM 2534 O O . LEU A 1 314 ? 27.562 -19.406 -4.129 1 94.5 314 LEU A O 1
ATOM 2538 N N . GLY A 1 315 ? 27.469 -19.922 -1.899 1 81.62 315 GLY A N 1
ATOM 2539 C CA . GLY A 1 315 ? 28.922 -19.969 -1.771 1 81.62 315 GLY A CA 1
ATOM 2540 C C . GLY A 1 315 ? 29.562 -18.594 -1.787 1 81.62 315 GLY A C 1
ATOM 2541 O O . GLY A 1 315 ? 30.781 -18.469 -1.731 1 81.62 315 GLY A O 1
ATOM 2542 N N . GLY A 1 316 ? 28.688 -17.641 -1.956 1 69.38 316 GLY A N 1
ATOM 2543 C CA . GLY A 1 316 ? 29.203 -16.281 -2.043 1 69.38 316 GLY A CA 1
ATOM 2544 C C . GLY A 1 316 ? 29.547 -15.68 -0.691 1 69.38 316 GLY A C 1
ATOM 2545 O O . GLY A 1 316 ? 29.062 -16.156 0.34 1 69.38 316 GLY A O 1
ATOM 2546 N N . SER A 1 317 ? 30.359 -14.781 -0.612 1 57.09 317 SER A N 1
ATOM 2547 C CA . SER A 1 317 ? 30.891 -14.125 0.577 1 57.09 317 SER A CA 1
ATOM 2548 C C . SER A 1 317 ? 29.797 -13.398 1.346 1 57.09 317 SER A C 1
ATOM 2550 O O . SER A 1 317 ? 29.906 -13.203 2.557 1 57.09 317 SER A O 1
ATOM 2552 N N . ARG A 1 318 ? 28.797 -13.047 0.748 1 56.66 318 ARG A N 1
ATOM 2553 C CA . ARG A 1 318 ? 27.781 -12.219 1.386 1 56.66 318 ARG A CA 1
ATOM 2554 C C . ARG A 1 318 ? 26.562 -13.047 1.768 1 56.66 318 ARG A C 1
ATOM 2556 O O . ARG A 1 318 ? 25.562 -12.5 2.232 1 56.66 318 ARG A O 1
ATOM 2563 N N . ALA A 1 319 ? 26.641 -14.32 1.433 1 54.75 319 ALA A N 1
ATOM 2564 C CA . ALA A 1 319 ? 25.469 -15.172 1.645 1 54.75 319 ALA A CA 1
ATOM 2565 C C . ALA A 1 319 ? 25.094 -15.227 3.121 1 54.75 319 ALA A C 1
ATOM 2567 O O . ALA A 1 319 ? 25.938 -15.523 3.977 1 54.75 319 ALA A O 1
ATOM 2568 N N . SER A 1 320 ? 24.016 -14.453 3.617 1 53.84 320 SER A N 1
ATOM 2569 C CA . SER A 1 320 ? 23.422 -14.539 4.949 1 53.84 320 SER A CA 1
ATOM 2570 C C . SER A 1 320 ? 22.234 -15.484 4.969 1 53.84 320 SER A C 1
ATOM 2572 O O . SER A 1 320 ? 21.234 -15.25 4.285 1 53.84 320 SER A O 1
ATOM 2574 N N . VAL A 1 321 ? 22.453 -16.719 4.984 1 44.88 321 VAL A N 1
ATOM 2575 C CA . VAL A 1 321 ? 21.375 -17.703 4.918 1 44.88 321 VAL A CA 1
ATOM 2576 C C . VAL A 1 321 ? 20.375 -17.453 6.059 1 44.88 321 VAL A C 1
ATOM 2578 O O . VAL A 1 321 ? 20.734 -17.594 7.23 1 44.88 321 VAL A O 1
ATOM 2581 N N . GLU A 1 322 ? 19.484 -16.469 5.891 1 49.22 322 GLU A N 1
ATOM 2582 C CA . GLU A 1 322 ? 18.422 -16.531 6.883 1 49.22 322 GLU A CA 1
ATOM 2583 C C . GLU A 1 322 ? 17.469 -17.688 6.598 1 49.22 322 GLU A C 1
ATOM 2585 O O . GLU A 1 322 ? 17.062 -17.891 5.449 1 49.22 322 GLU A O 1
ATOM 2590 N N . ARG A 1 323 ? 17.469 -18.797 7.348 1 42.5 323 ARG A N 1
ATOM 2591 C CA . ARG A 1 323 ? 16.594 -19.953 7.266 1 42.5 323 ARG A CA 1
ATOM 2592 C C . ARG A 1 323 ? 15.133 -19.547 7.367 1 42.5 323 ARG A C 1
ATOM 2594 O O . ARG A 1 323 ? 14.656 -19.172 8.445 1 42.5 323 ARG A O 1
ATOM 2601 N N . LEU A 1 324 ? 14.578 -18.922 6.336 1 47.81 324 LEU A N 1
ATOM 2602 C CA . LEU A 1 324 ? 13.141 -18.672 6.391 1 47.81 324 LEU A CA 1
ATOM 2603 C C . LEU A 1 324 ? 12.359 -19.875 5.852 1 47.81 324 LEU A C 1
ATOM 2605 O O . LEU A 1 324 ? 12.734 -20.453 4.828 1 47.81 324 LEU A O 1
ATOM 2609 N N . GLU A 1 325 ? 11.656 -20.672 6.652 1 43.78 325 GLU A N 1
ATOM 2610 C CA . GLU A 1 325 ? 10.781 -21.688 6.094 1 43.78 325 GLU A CA 1
ATOM 2611 C C . GLU A 1 325 ? 9.594 -21.062 5.371 1 43.78 325 GLU A C 1
ATOM 2613 O O . GLU A 1 325 ? 8.898 -20.203 5.926 1 43.78 325 GLU A O 1
ATOM 2618 N N . VAL A 1 326 ? 9.688 -21 4.168 1 42.69 326 VAL A N 1
ATOM 2619 C CA . VAL A 1 326 ? 8.578 -20.5 3.355 1 42.69 326 VAL A CA 1
ATOM 2620 C C . VAL A 1 326 ? 7.602 -21.641 3.068 1 42.69 326 VAL A C 1
ATOM 2622 O O . VAL A 1 326 ? 8.016 -22.781 2.826 1 42.69 326 VAL A O 1
ATOM 2625 N N . MET B 1 1 ? -5.418 -0.12 18.656 1 66.31 1 MET B N 1
ATOM 2626 C CA . MET B 1 1 ? -4.145 0.036 19.344 1 66.31 1 MET B CA 1
ATOM 2627 C C . MET B 1 1 ? -4.082 1.368 20.078 1 66.31 1 MET B C 1
ATOM 2629 O O . MET B 1 1 ? -4.645 2.363 19.625 1 66.31 1 MET B O 1
ATOM 2633 N N . ALA B 1 2 ? -3.498 1.295 21.172 1 82.38 2 ALA B N 1
ATOM 2634 C CA . ALA B 1 2 ? -3.336 2.463 22.031 1 82.38 2 ALA B CA 1
ATOM 2635 C C . ALA B 1 2 ? -2.34 3.451 21.438 1 82.38 2 ALA B C 1
ATOM 2637 O O . ALA B 1 2 ? -1.522 3.084 20.594 1 82.38 2 ALA B O 1
ATOM 2638 N N . SER B 1 3 ? -2.564 4.719 21.75 1 93.31 3 SER B N 1
ATOM 2639 C CA . SER B 1 3 ? -1.612 5.75 21.344 1 93.31 3 SER B CA 1
ATOM 2640 C C . SER B 1 3 ? -0.211 5.441 21.859 1 93.31 3 SER B C 1
ATOM 2642 O O . SER B 1 3 ? -0.054 4.832 22.922 1 93.31 3 SER B O 1
ATOM 2644 N N . ALA B 1 4 ? 0.715 5.871 21.109 1 96.88 4 ALA B N 1
ATOM 2645 C CA . ALA B 1 4 ? 2.107 5.734 21.531 1 96.88 4 ALA B CA 1
ATOM 2646 C C . ALA B 1 4 ? 2.494 6.844 22.5 1 96.88 4 ALA B C 1
ATOM 2648 O O . ALA B 1 4 ? 3.555 6.785 23.141 1 96.88 4 ALA B O 1
ATOM 2649 N N . TYR B 1 5 ? 1.683 7.891 22.688 1 98.56 5 TYR B N 1
ATOM 2650 C CA . TYR B 1 5 ? 2.092 9.078 23.422 1 98.56 5 TYR B CA 1
ATOM 2651 C C . TYR B 1 5 ? 1.519 9.062 24.844 1 98.56 5 TYR B C 1
ATOM 2653 O O . TYR B 1 5 ? 0.354 8.711 25.031 1 98.56 5 TYR B O 1
ATOM 2661 N N . SER B 1 6 ? 2.309 9.438 25.781 1 98.19 6 SER B N 1
ATOM 2662 C CA . SER B 1 6 ? 1.907 9.562 27.188 1 98.19 6 SER B CA 1
ATOM 2663 C C . SER B 1 6 ? 1.15 10.867 27.422 1 98.19 6 SER B C 1
ATOM 2665 O O . SER B 1 6 ? 1.188 11.773 26.594 1 98.19 6 SER B O 1
ATOM 2667 N N . PRO B 1 7 ? 0.47 10.953 28.578 1 97.5 7 PRO B N 1
ATOM 2668 C CA . PRO B 1 7 ? -0.193 12.211 28.922 1 97.5 7 PRO B CA 1
ATOM 2669 C C . PRO B 1 7 ? 0.773 13.398 28.969 1 97.5 7 PRO B C 1
ATOM 2671 O O . PRO B 1 7 ? 0.42 14.5 28.562 1 97.5 7 PRO B O 1
ATOM 2674 N N . GLU B 1 8 ? 1.953 13.195 29.469 1 98.25 8 GLU B N 1
ATOM 2675 C CA . GLU B 1 8 ? 2.953 14.258 29.531 1 98.25 8 GLU B CA 1
ATOM 2676 C C . GLU B 1 8 ? 3.352 14.727 28.141 1 98.25 8 GLU B C 1
ATOM 2678 O O . GLU B 1 8 ? 3.537 15.922 27.906 1 98.25 8 GLU B O 1
ATOM 2683 N N . GLN B 1 9 ? 3.494 13.805 27.266 1 98.75 9 GLN B N 1
ATOM 2684 C CA . GLN B 1 9 ? 3.816 14.148 25.891 1 98.75 9 GLN B CA 1
ATOM 2685 C C . GLN B 1 9 ? 2.693 14.961 25.25 1 98.75 9 GLN B C 1
ATOM 2687 O O . GLN B 1 9 ? 2.951 15.898 24.484 1 98.75 9 GLN B O 1
ATOM 2692 N N . ILE B 1 10 ? 1.492 14.578 25.562 1 98.69 10 ILE B N 1
ATOM 2693 C CA . ILE B 1 10 ? 0.347 15.305 25.031 1 98.69 10 ILE B CA 1
ATOM 2694 C C . ILE B 1 10 ? 0.335 16.734 25.578 1 98.69 10 ILE B C 1
ATOM 2696 O O . ILE B 1 10 ? 0.041 17.672 24.844 1 98.69 10 ILE B O 1
ATOM 2700 N N . ASP B 1 11 ? 0.674 16.891 26.828 1 98.5 11 ASP B N 1
ATOM 2701 C CA . ASP B 1 11 ? 0.773 18.234 27.391 1 98.5 11 ASP B CA 1
ATOM 2702 C C . ASP B 1 11 ? 1.805 19.078 26.641 1 98.5 11 ASP B C 1
ATOM 2704 O O . ASP B 1 11 ? 1.568 20.25 26.359 1 98.5 11 ASP B O 1
ATOM 2708 N N . GLN B 1 12 ? 2.932 18.516 26.359 1 98.75 12 GLN B N 1
ATOM 2709 C CA . GLN B 1 12 ? 3.979 19.203 25.609 1 98.75 12 GLN B CA 1
ATOM 2710 C C . GLN B 1 12 ? 3.498 19.594 24.203 1 98.75 12 GLN B C 1
ATOM 2712 O O . GLN B 1 12 ? 3.758 20.703 23.734 1 98.75 12 GLN B O 1
ATOM 2717 N N . TYR B 1 13 ? 2.85 18.703 23.594 1 98.88 13 TYR B N 1
ATOM 2718 C CA . TYR B 1 13 ? 2.295 18.938 22.266 1 98.88 13 TYR B CA 1
ATOM 2719 C C . TYR B 1 13 ? 1.31 20.094 22.297 1 98.88 13 TYR B C 1
ATOM 2721 O O . TYR B 1 13 ? 1.381 21 21.453 1 98.88 13 TYR B O 1
ATOM 2729 N N . GLU B 1 14 ? 0.343 20.047 23.25 1 98.81 14 GLU B N 1
ATOM 2730 C CA . GLU B 1 14 ? -0.677 21.094 23.359 1 98.81 14 GLU B CA 1
ATOM 2731 C C . GLU B 1 14 ? -0.046 22.469 23.578 1 98.81 14 GLU B C 1
ATOM 2733 O O . GLU B 1 14 ? -0.533 23.469 23.062 1 98.81 14 GLU B O 1
ATOM 2738 N N . GLU B 1 15 ? 0.981 22.469 24.375 1 98.56 15 GLU B N 1
ATOM 2739 C CA . GLU B 1 15 ? 1.723 23.719 24.578 1 98.56 15 GLU B CA 1
ATOM 2740 C C . GLU B 1 15 ? 2.416 24.156 23.297 1 98.56 15 GLU B C 1
ATOM 2742 O O . GLU B 1 15 ? 2.363 25.344 22.938 1 98.56 15 GLU B O 1
ATOM 2747 N N . TYR B 1 16 ? 3.031 23.25 22.609 1 98.81 16 TYR B N 1
ATOM 2748 C CA . TYR B 1 16 ? 3.795 23.531 21.406 1 98.81 16 TYR B CA 1
ATOM 2749 C C . TYR B 1 16 ? 2.912 24.188 20.344 1 98.81 16 TYR B C 1
ATOM 2751 O O . TYR B 1 16 ? 3.338 25.109 19.656 1 98.81 16 TYR B O 1
ATOM 2759 N N . ILE B 1 17 ? 1.652 23.703 20.234 1 98.62 17 ILE B N 1
ATOM 2760 C CA . ILE B 1 17 ? 0.802 24.219 19.172 1 98.62 17 ILE B CA 1
ATOM 2761 C C . ILE B 1 17 ? -0.045 25.375 19.688 1 98.62 17 ILE B C 1
ATOM 2763 O O . ILE B 1 17 ? -0.941 25.859 19 1 98.62 17 ILE B O 1
ATOM 2767 N N . SER B 1 18 ? 0.149 25.75 20.922 1 97.94 18 SER B N 1
ATOM 2768 C CA . SER B 1 18 ? -0.565 26.859 21.562 1 97.94 18 SER B CA 1
ATOM 2769 C C . SER B 1 18 ? -2.07 26.625 21.562 1 97.94 18 SER B C 1
ATOM 2771 O O . SER B 1 18 ? -2.848 27.5 21.188 1 97.94 18 SER B O 1
ATOM 2773 N N . LEU B 1 19 ? -2.455 25.453 21.859 1 98.31 19 LEU B N 1
ATOM 2774 C CA . LEU B 1 19 ? -3.873 25.125 21.953 1 98.31 19 LEU B CA 1
ATOM 2775 C C . LEU B 1 19 ? -4.539 25.906 23.078 1 98.31 19 LEU B C 1
ATOM 2777 O O . LEU B 1 19 ? -4.012 25.969 24.203 1 98.31 19 LEU B O 1
ATOM 2781 N N . PRO B 1 20 ? -5.672 26.469 22.859 1 96.62 20 PRO B N 1
ATOM 2782 C CA . PRO B 1 20 ? -6.363 27.219 23.906 1 96.62 20 PRO B CA 1
ATOM 2783 C C . PRO B 1 20 ? -6.637 26.359 25.156 1 96.62 20 PRO B C 1
ATOM 2785 O O . PRO B 1 20 ? -6.922 25.172 25.031 1 96.62 20 PRO B O 1
ATOM 2788 N N . SER B 1 21 ? -6.703 26.969 26.281 1 96.31 21 SER B N 1
ATOM 2789 C CA . SER B 1 21 ? -6.82 26.297 27.562 1 96.31 21 SER B CA 1
ATOM 2790 C C . SER B 1 21 ? -8.086 25.453 27.641 1 96.31 21 SER B C 1
ATOM 2792 O O . SER B 1 21 ? -8.07 24.359 28.188 1 96.31 21 SER B O 1
ATOM 2794 N N . LYS B 1 22 ? -9.164 25.906 27.109 1 95.81 22 LYS B N 1
ATOM 2795 C CA . LYS B 1 22 ? -10.438 25.219 27.219 1 95.81 22 LYS B CA 1
ATOM 2796 C C . LYS B 1 22 ? -10.391 23.859 26.531 1 95.81 22 LYS B C 1
ATOM 2798 O O . LYS B 1 22 ? -11.203 22.984 26.812 1 95.81 22 LYS B O 1
ATOM 2803 N N . TYR B 1 23 ? -9.398 23.672 25.656 1 96.94 23 TYR B N 1
ATOM 2804 C CA . TYR B 1 23 ? -9.312 22.438 24.875 1 96.94 23 TYR B CA 1
ATOM 2805 C C . TYR B 1 23 ? -8.164 21.562 25.375 1 96.94 23 TYR B C 1
ATOM 2807 O O . TYR B 1 23 ? -7.895 20.5 24.812 1 96.94 23 TYR B O 1
ATOM 2815 N N . ARG B 1 24 ? -7.48 21.953 26.375 1 97.62 24 ARG B N 1
ATOM 2816 C CA . ARG B 1 24 ? -6.355 21.172 26.891 1 97.62 24 ARG B CA 1
ATOM 2817 C C . ARG B 1 24 ? -6.84 19.922 27.609 1 97.62 24 ARG B C 1
ATOM 2819 O O . ARG B 1 24 ? -7.848 19.953 28.312 1 97.62 24 ARG B O 1
ATOM 2826 N N . ARG B 1 25 ? -6.051 18.875 27.359 1 96.81 25 ARG B N 1
ATOM 2827 C CA . ARG B 1 25 ? -6.395 17.562 27.891 1 96.81 25 ARG B CA 1
ATOM 2828 C C . ARG B 1 25 ? -6.691 17.641 29.391 1 96.81 25 ARG B C 1
ATOM 2830 O O . ARG B 1 25 ? -7.645 17.016 29.875 1 96.81 25 ARG B O 1
ATOM 2837 N N . ARG B 1 26 ? -5.945 18.359 30.156 1 95.81 26 ARG B N 1
ATOM 2838 C CA . ARG B 1 26 ? -6.062 18.453 31.609 1 95.81 26 ARG B CA 1
ATOM 2839 C C . ARG B 1 26 ? -7.43 18.984 32.031 1 95.81 26 ARG B C 1
ATOM 2841 O O . ARG B 1 26 ? -7.879 18.766 33.156 1 95.81 26 ARG B O 1
ATOM 2848 N N . ASN B 1 27 ? -8.031 19.688 31.141 1 97.25 27 ASN B N 1
ATOM 2849 C CA . ASN B 1 27 ? -9.344 20.25 31.438 1 97.25 27 ASN B CA 1
ATOM 2850 C C . ASN B 1 27 ? -10.469 19.344 30.969 1 97.25 27 ASN B C 1
ATOM 2852 O O . ASN B 1 27 ? -11.641 19.719 31.016 1 97.25 27 ASN B O 1
ATOM 2856 N N . ASN B 1 28 ? -10.172 18.219 30.453 1 95.56 28 ASN B N 1
ATOM 2857 C CA . ASN B 1 28 ? -11.086 17.156 30.078 1 95.56 28 ASN B CA 1
ATOM 2858 C C . ASN B 1 28 ? -12.18 17.656 29.141 1 95.56 28 ASN B C 1
ATOM 2860 O O . ASN B 1 28 ? -13.367 17.484 29.422 1 95.56 28 ASN B O 1
ATOM 2864 N N . PRO B 1 29 ? -11.805 18.328 28.109 1 96.75 29 PRO B N 1
ATOM 2865 C CA . PRO B 1 29 ? -12.812 18.828 27.188 1 96.75 29 PRO B CA 1
ATOM 2866 C C . PRO B 1 29 ? -13.672 17.719 26.578 1 96.75 29 PRO B C 1
ATOM 2868 O O . PRO B 1 29 ? -13.188 16.609 26.375 1 96.75 29 PRO B O 1
ATOM 2871 N N . ALA B 1 30 ? -14.977 18.078 26.266 1 97.12 30 ALA B N 1
ATOM 2872 C CA . ALA B 1 30 ? -15.805 17.172 25.5 1 97.12 30 ALA B CA 1
ATOM 2873 C C . ALA B 1 30 ? -15.258 16.969 24.094 1 97.12 30 ALA B C 1
ATOM 2875 O O . ALA B 1 30 ? -14.695 17.906 23.516 1 97.12 30 ALA B O 1
ATOM 2876 N N . LEU B 1 31 ? -15.43 15.805 23.578 1 97.81 31 LEU B N 1
ATOM 2877 C CA . LEU B 1 31 ? -14.953 15.5 22.234 1 97.81 31 LEU B CA 1
ATOM 2878 C C . LEU B 1 31 ? -15.938 15.992 21.172 1 97.81 31 LEU B C 1
ATOM 2880 O O . LEU B 1 31 ? -16.688 15.195 20.609 1 97.81 31 LEU B O 1
ATOM 2884 N N . THR B 1 32 ? -15.875 17.25 20.875 1 97.56 32 THR B N 1
ATOM 2885 C CA . THR B 1 32 ? -16.812 17.906 19.984 1 97.56 32 THR B CA 1
ATOM 2886 C C . THR B 1 32 ? -16.141 18.266 18.656 1 97.56 32 THR B C 1
ATOM 2888 O O . THR B 1 32 ? -14.906 18.188 18.547 1 97.56 32 THR B O 1
ATOM 2891 N N . LEU B 1 33 ? -16.953 18.641 17.703 1 97.31 33 LEU B N 1
ATOM 2892 C CA . LEU B 1 33 ? -16.422 19.125 16.438 1 97.31 33 LEU B CA 1
ATOM 2893 C C . LEU B 1 33 ? -15.602 20.406 16.656 1 97.31 33 LEU B C 1
ATOM 2895 O O . LEU B 1 33 ? -14.594 20.625 15.984 1 97.31 33 LEU B O 1
ATOM 2899 N N . ASP B 1 34 ? -16.078 21.234 17.547 1 96.75 34 ASP B N 1
ATOM 2900 C CA . ASP B 1 34 ? -15.367 22.453 17.859 1 96.75 34 ASP B CA 1
ATOM 2901 C C . ASP B 1 34 ? -13.961 22.172 18.375 1 96.75 34 ASP B C 1
ATOM 2903 O O . ASP B 1 34 ? -12.992 22.812 17.953 1 96.75 34 ASP B O 1
ATOM 2907 N N . TYR B 1 35 ? -13.828 21.234 19.297 1 97.94 35 TYR B N 1
ATOM 2908 C CA . TYR B 1 35 ? -12.539 20.812 19.812 1 97.94 35 TYR B CA 1
ATOM 2909 C C . TYR B 1 35 ? -11.664 20.234 18.703 1 97.94 35 TYR B C 1
ATOM 2911 O O . TYR B 1 35 ? -10.508 20.625 18.547 1 97.94 35 TYR B O 1
ATOM 2919 N N . LEU B 1 36 ? -12.25 19.359 17.922 1 98.31 36 LEU B N 1
ATOM 2920 C CA . LEU B 1 36 ? -11.539 18.734 16.812 1 98.31 36 LEU B CA 1
ATOM 2921 C C . LEU B 1 36 ? -11.055 19.781 15.82 1 98.31 36 LEU B C 1
ATOM 2923 O O . LEU B 1 36 ? -9.93 19.688 15.312 1 98.31 36 LEU B O 1
ATOM 2927 N N . THR B 1 37 ? -11.844 20.734 15.5 1 97.88 37 THR B N 1
ATOM 2928 C CA . THR B 1 37 ? -11.508 21.812 14.578 1 97.88 37 THR B CA 1
ATOM 2929 C C . THR B 1 37 ? -10.352 22.656 15.133 1 97.88 37 THR B C 1
ATOM 2931 O O . THR B 1 37 ? -9.43 23 14.391 1 97.88 37 THR B O 1
ATOM 2934 N N . SER B 1 38 ? -10.414 22.953 16.391 1 98 38 SER B N 1
ATOM 2935 C CA . SER B 1 38 ? -9.328 23.703 17.016 1 98 38 SER B CA 1
ATOM 2936 C C . SER B 1 38 ? -8.008 22.953 16.938 1 98 38 SER B C 1
ATOM 2938 O O . SER B 1 38 ? -6.973 23.531 16.609 1 98 38 SER B O 1
ATOM 2940 N N . LEU B 1 39 ? -8.055 21.672 17.234 1 98.69 39 LEU B N 1
ATOM 2941 C CA . LEU B 1 39 ? -6.859 20.844 17.109 1 98.69 39 LEU B CA 1
ATOM 2942 C C . LEU B 1 39 ? -6.312 20.891 15.688 1 98.69 39 LEU B C 1
ATOM 2944 O O . LEU B 1 39 ? -5.105 21.031 15.484 1 98.69 39 LEU B O 1
ATOM 2948 N N . HIS B 1 40 ? -7.203 20.781 14.695 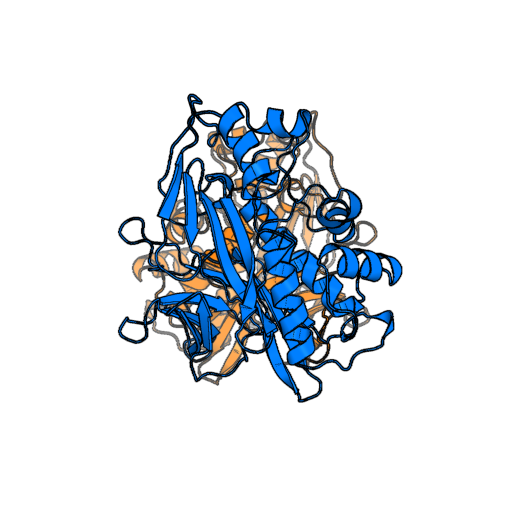1 98.56 40 HIS B N 1
ATOM 2949 C CA . HIS B 1 40 ? -6.82 20.812 13.289 1 98.56 40 HIS B CA 1
ATOM 2950 C C . HIS B 1 40 ? -6.117 22.125 12.938 1 98.56 40 HIS B C 1
ATOM 2952 O O . HIS B 1 40 ? -5.016 22.109 12.391 1 98.56 40 HIS B O 1
ATOM 2958 N N . ILE B 1 41 ? -6.719 23.219 13.273 1 98.19 41 ILE B N 1
ATOM 2959 C CA . ILE B 1 41 ? -6.234 24.547 12.938 1 98.19 41 ILE B CA 1
ATOM 2960 C C . ILE B 1 41 ? -4.875 24.781 13.594 1 98.19 41 ILE B C 1
ATOM 2962 O O . ILE B 1 41 ? -3.93 25.234 12.938 1 98.19 41 ILE B O 1
ATOM 2966 N N . HIS B 1 42 ? -4.746 24.469 14.867 1 98.56 42 HIS B N 1
ATOM 2967 C CA . HIS B 1 42 ? -3.5 24.703 15.586 1 98.56 42 HIS B CA 1
ATOM 2968 C C . HIS B 1 42 ? -2.404 23.75 15.117 1 98.56 42 HIS B C 1
ATOM 2970 O O . HIS B 1 42 ? -1.229 24.109 15.078 1 98.56 42 HIS B O 1
ATOM 2976 N N . GLN B 1 43 ? -2.787 22.547 14.727 1 98.56 43 GLN B N 1
ATOM 2977 C CA . GLN B 1 43 ? -1.838 21.594 14.172 1 98.56 43 GLN B CA 1
ATOM 2978 C C . GLN B 1 43 ? -1.201 22.125 12.891 1 98.56 43 GLN B C 1
ATOM 2980 O O . GLN B 1 43 ? 0.021 22.266 12.812 1 98.56 43 GLN B O 1
ATOM 2985 N N . ILE B 1 44 ? -1.993 22.531 11.883 1 98.25 44 ILE B N 1
ATOM 2986 C CA . ILE B 1 44 ? -1.473 22.828 10.555 1 98.25 44 ILE B CA 1
ATOM 2987 C C . ILE B 1 44 ? -0.807 24.188 10.555 1 98.25 44 ILE B C 1
ATOM 2989 O O . ILE B 1 44 ? -0.022 24.516 9.656 1 98.25 44 ILE B O 1
ATOM 2993 N N . SER B 1 45 ? -1.09 25.031 11.578 1 97.94 45 SER B N 1
ATOM 2994 C CA . SER B 1 45 ? -0.466 26.344 11.641 1 97.94 45 SER B CA 1
ATOM 2995 C C . SER B 1 45 ? 0.816 26.312 12.469 1 97.94 45 SER B C 1
ATOM 2997 O O . SER B 1 45 ? 1.603 27.266 12.445 1 97.94 45 SER B O 1
ATOM 2999 N N . SER B 1 46 ? 1.071 25.25 13.242 1 98.38 46 SER B N 1
ATOM 3000 C CA . SER B 1 46 ? 2.264 25.172 14.078 1 98.38 46 SER B CA 1
ATOM 3001 C C . SER B 1 46 ? 3.256 24.156 13.523 1 98.38 46 SER B C 1
ATOM 3003 O O . SER B 1 46 ? 4.465 24.297 13.719 1 98.38 46 SER B O 1
ATOM 3005 N N . ILE B 1 47 ? 2.762 23.141 12.953 1 98.56 47 ILE B N 1
ATOM 3006 C CA . ILE B 1 47 ? 3.578 22.047 12.414 1 98.56 47 ILE B CA 1
ATOM 3007 C C . ILE B 1 47 ? 3.441 22 10.898 1 98.56 47 ILE B C 1
ATOM 3009 O O . ILE B 1 47 ? 2.41 21.578 10.375 1 98.56 47 ILE B O 1
ATOM 3013 N N . PRO B 1 48 ? 4.438 22.406 10.195 1 98.38 48 PRO B N 1
ATOM 3014 C CA . PRO B 1 48 ? 4.34 22.516 8.734 1 98.38 48 PRO B CA 1
ATOM 3015 C C . PRO B 1 48 ? 4.414 21.156 8.047 1 98.38 48 PRO B C 1
ATOM 3017 O O . PRO B 1 48 ? 5.008 20.219 8.578 1 98.38 48 PRO B O 1
ATOM 3020 N N . TYR B 1 49 ? 3.711 21.094 6.914 1 98.25 49 TYR B N 1
ATOM 3021 C CA . TYR B 1 49 ? 4.066 20.062 5.945 1 98.25 49 TYR B CA 1
ATOM 3022 C C . TYR B 1 49 ? 5.445 20.312 5.355 1 98.25 49 TYR B C 1
ATOM 3024 O O . TYR B 1 49 ? 5.715 21.391 4.832 1 98.25 49 TYR B O 1
ATOM 3032 N N . GLU B 1 50 ? 6.316 19.375 5.402 1 98.31 50 GLU B N 1
ATOM 3033 C CA . GLU B 1 50 ? 7.625 19.516 4.77 1 98.31 50 GLU B CA 1
ATOM 3034 C C . GLU B 1 50 ? 8.266 18.141 4.523 1 98.31 50 GLU B C 1
ATOM 3036 O O . GLU B 1 50 ? 7.996 17.188 5.258 1 98.31 50 GLU B O 1
ATOM 3041 N N . ASN B 1 51 ? 9.023 18.047 3.49 1 98.31 51 ASN B N 1
ATOM 3042 C CA . ASN B 1 51 ? 9.68 16.781 3.176 1 98.31 51 ASN B CA 1
ATOM 3043 C C . ASN B 1 51 ? 11.203 16.891 3.283 1 98.31 51 ASN B C 1
ATOM 3045 O O . ASN B 1 51 ? 11.93 16.266 2.523 1 98.31 51 ASN B O 1
ATOM 3049 N N . LEU B 1 52 ? 11.711 17.672 4.223 1 98.44 52 LEU B N 1
ATOM 3050 C CA . LEU B 1 52 ? 13.125 18.031 4.305 1 98.44 52 LEU B CA 1
ATOM 3051 C C . LEU B 1 52 ? 13.977 16.828 4.684 1 98.44 52 LEU B C 1
ATOM 3053 O O . LEU B 1 52 ? 15.156 16.766 4.32 1 98.44 52 LEU B O 1
ATOM 3057 N N . LEU B 1 53 ? 13.414 15.836 5.379 1 97.94 53 LEU B N 1
ATOM 3058 C CA . LEU B 1 53 ? 14.195 14.656 5.738 1 97.94 53 LEU B CA 1
ATOM 3059 C C . LEU B 1 53 ? 14.695 13.938 4.488 1 97.94 53 LEU B C 1
ATOM 3061 O O . LEU B 1 53 ? 15.758 13.305 4.512 1 97.94 53 LEU B O 1
ATOM 3065 N N . LEU B 1 54 ? 13.961 14.039 3.42 1 97.94 54 LEU B N 1
ATOM 3066 C CA . LEU B 1 54 ? 14.336 13.375 2.176 1 97.94 54 LEU B CA 1
ATOM 3067 C C . LEU B 1 54 ? 15.594 14.008 1.59 1 97.94 54 LEU B C 1
ATOM 3069 O O . LEU B 1 54 ? 16.328 13.359 0.835 1 97.94 54 LEU B O 1
ATOM 3073 N N . HIS B 1 55 ? 15.812 15.273 1.971 1 97.62 55 HIS B N 1
ATOM 3074 C CA . HIS B 1 55 ? 16.812 16.047 1.235 1 97.62 55 HIS B CA 1
ATOM 3075 C C . HIS B 1 55 ? 17.875 16.594 2.172 1 97.62 55 HIS B C 1
ATOM 3077 O O . HIS B 1 55 ? 19.062 16.625 1.82 1 97.62 55 HIS B O 1
ATOM 3083 N N . TYR B 1 56 ? 17.406 17.047 3.314 1 97.62 56 TYR B N 1
ATOM 3084 C CA . TYR B 1 56 ? 18.281 17.641 4.316 1 97.62 56 TYR B CA 1
ATOM 3085 C C . TYR B 1 56 ? 18.469 16.703 5.5 1 97.62 56 TYR B C 1
ATOM 3087 O O . TYR B 1 56 ? 18.094 17.031 6.625 1 97.62 56 TYR B O 1
ATOM 3095 N N . SER B 1 57 ? 19.094 15.562 5.324 1 96.25 57 SER B N 1
ATOM 3096 C CA . SER B 1 57 ? 19.484 14.617 6.359 1 96.25 57 SER B CA 1
ATOM 3097 C C . SER B 1 57 ? 20.578 13.68 5.863 1 96.25 57 SER B C 1
ATOM 3099 O O . SER B 1 57 ? 20.703 13.43 4.664 1 96.25 57 SER B O 1
ATOM 3101 N N . PRO B 1 58 ? 21.312 13.203 6.793 1 93.38 58 PRO B N 1
ATOM 3102 C CA . PRO B 1 58 ? 22.375 12.305 6.359 1 93.38 58 PRO B CA 1
ATOM 3103 C C . PRO B 1 58 ? 21.859 10.977 5.805 1 93.38 58 PRO B C 1
ATOM 3105 O O . PRO B 1 58 ? 22.438 10.43 4.863 1 93.38 58 PRO B O 1
ATOM 3108 N N . SER B 1 59 ? 20.812 10.484 6.332 1 92.62 59 SER B N 1
ATOM 3109 C CA . SER B 1 59 ? 20.328 9.156 5.961 1 92.62 59 SER B CA 1
ATOM 3110 C C . SER B 1 59 ? 19.312 9.234 4.832 1 92.62 59 SER B C 1
ATOM 3112 O O . SER B 1 59 ? 19.062 8.242 4.145 1 92.62 59 SER B O 1
ATOM 3114 N N . HIS B 1 60 ? 18.656 10.398 4.684 1 95.62 60 HIS B N 1
ATOM 3115 C CA . HIS B 1 60 ? 17.578 10.602 3.719 1 95.62 60 HIS B CA 1
ATOM 3116 C C . HIS B 1 60 ? 16.469 9.578 3.922 1 95.62 60 HIS B C 1
ATOM 3118 O O . HIS B 1 60 ? 15.836 9.141 2.957 1 95.62 60 HIS B O 1
ATOM 3124 N N . SER B 1 61 ? 16.344 9.125 5.141 1 93.25 61 SER B N 1
ATOM 3125 C CA . SER B 1 61 ? 15.336 8.148 5.508 1 93.25 61 SER B CA 1
ATOM 3126 C C . SER B 1 61 ? 14.211 8.789 6.32 1 93.25 61 SER B C 1
ATOM 3128 O O . SER B 1 61 ? 14.445 9.766 7.039 1 93.25 61 SER B O 1
ATOM 3130 N N . VAL B 1 62 ? 13.016 8.297 6.156 1 97.31 62 VAL B N 1
ATOM 3131 C CA . VAL B 1 62 ? 11.844 8.805 6.871 1 97.31 62 VAL B CA 1
ATOM 3132 C C . VAL B 1 62 ? 11.258 7.711 7.758 1 97.31 62 VAL B C 1
ATOM 3134 O O . VAL B 1 62 ? 10.844 6.66 7.262 1 97.31 62 VAL B O 1
ATOM 3137 N N . SER B 1 63 ? 11.227 7.938 9.016 1 97.19 63 SER B N 1
ATOM 3138 C CA . SER B 1 63 ? 10.625 7.012 9.969 1 97.19 63 SER B CA 1
ATOM 3139 C C . SER B 1 63 ? 9.195 7.418 10.305 1 97.19 63 SER B C 1
ATOM 3141 O O . SER B 1 63 ? 8.906 8.602 10.469 1 97.19 63 SER B O 1
ATOM 3143 N N . LEU B 1 64 ? 8.297 6.406 10.453 1 98.19 64 LEU B N 1
ATOM 3144 C CA . LEU B 1 64 ? 6.93 6.668 10.883 1 98.19 64 LEU B CA 1
ATOM 3145 C C . LEU B 1 64 ? 6.723 6.242 12.336 1 98.19 64 LEU B C 1
ATOM 3147 O O . LEU B 1 64 ? 5.59 6.199 12.82 1 98.19 64 LEU B O 1
ATOM 3151 N N . ASP B 1 65 ? 7.844 5.91 12.992 1 98.12 65 ASP B N 1
ATOM 3152 C CA . ASP B 1 65 ? 7.754 5.602 14.414 1 98.12 65 ASP B CA 1
ATOM 3153 C C . ASP B 1 65 ? 7.23 6.801 15.203 1 98.12 65 ASP B C 1
ATOM 3155 O O . ASP B 1 65 ? 7.816 7.883 15.156 1 98.12 65 ASP B O 1
ATOM 3159 N N . PRO B 1 66 ? 6.176 6.57 15.922 1 98.31 66 PRO B N 1
ATOM 3160 C CA . PRO B 1 66 ? 5.543 7.711 16.594 1 98.31 66 PRO B CA 1
ATOM 3161 C C . PRO B 1 66 ? 6.48 8.414 17.562 1 98.31 66 PRO B C 1
ATOM 3163 O O . PRO B 1 66 ? 6.434 9.641 17.703 1 98.31 66 PRO B O 1
ATOM 3166 N N . GLN B 1 67 ? 7.312 7.68 18.266 1 98.69 67 GLN B N 1
ATOM 3167 C CA . GLN B 1 67 ? 8.227 8.328 19.203 1 98.69 67 GLN B CA 1
ATOM 3168 C C . GLN B 1 67 ? 9.297 9.117 18.469 1 98.69 67 GLN B C 1
ATOM 3170 O O . GLN B 1 67 ? 9.703 10.188 18.922 1 98.69 67 GLN B O 1
ATOM 3175 N N . ALA B 1 68 ? 9.781 8.617 17.359 1 98.38 68 ALA B N 1
ATOM 3176 C CA . ALA B 1 68 ? 10.719 9.359 16.531 1 98.38 68 ALA B CA 1
ATOM 3177 C C . ALA B 1 68 ? 10.086 10.648 16 1 98.38 68 ALA B C 1
ATOM 3179 O O . ALA B 1 68 ? 10.734 11.695 15.969 1 98.38 68 ALA B O 1
ATOM 3180 N N . LEU B 1 69 ? 8.867 10.523 15.641 1 98.81 69 LEU B N 1
ATOM 3181 C CA . LEU B 1 69 ? 8.141 11.695 15.164 1 98.81 69 LEU B CA 1
ATOM 3182 C C . LEU B 1 69 ? 7.988 12.734 16.266 1 98.81 69 LEU B C 1
ATOM 3184 O O . LEU B 1 69 ? 8.18 13.93 16.031 1 98.81 69 LEU B O 1
ATOM 3188 N N . PHE B 1 70 ? 7.633 12.258 17.438 1 98.88 70 PHE B N 1
ATOM 3189 C CA . PHE B 1 70 ? 7.473 13.172 18.562 1 98.88 70 PHE B CA 1
ATOM 3190 C C . PHE B 1 70 ? 8.773 13.906 18.844 1 98.88 70 PHE B C 1
ATOM 3192 O O . PHE B 1 70 ? 8.773 15.125 19.062 1 98.88 70 PHE B O 1
ATOM 3199 N N . THR B 1 71 ? 9.82 13.188 18.859 1 98.75 71 THR B N 1
ATOM 3200 C CA . THR B 1 71 ? 11.117 13.789 19.109 1 98.75 71 THR B CA 1
ATOM 3201 C C . THR B 1 71 ? 11.453 14.82 18.031 1 98.75 71 THR B C 1
ATOM 3203 O O . THR B 1 71 ? 11.844 15.953 18.344 1 98.75 71 THR B O 1
ATOM 3206 N N . LYS B 1 72 ? 11.266 14.508 16.797 1 98.19 72 LYS B N 1
ATOM 3207 C CA . LYS B 1 72 ? 11.586 15.391 15.672 1 98.19 72 LYS B CA 1
ATOM 3208 C C . LYS B 1 72 ? 10.758 16.672 15.727 1 98.19 72 LYS B C 1
ATOM 3210 O O . LYS B 1 72 ? 11.289 17.766 15.547 1 98.19 72 LYS B O 1
ATOM 3215 N N . ILE B 1 73 ? 9.477 16.547 16 1 98.69 73 ILE B N 1
ATOM 3216 C CA . ILE B 1 73 ? 8.531 17.641 15.844 1 98.69 73 ILE B CA 1
ATOM 3217 C C . ILE B 1 73 ? 8.477 18.453 17.141 1 98.69 73 ILE B C 1
ATOM 3219 O O . ILE B 1 73 ? 8.523 19.688 17.094 1 98.69 73 ILE B O 1
ATOM 3223 N N . ILE B 1 74 ? 8.406 17.766 18.281 1 98.81 74 ILE B N 1
ATOM 3224 C CA . ILE B 1 74 ? 8.086 18.438 19.531 1 98.81 74 ILE B CA 1
ATOM 3225 C C . ILE B 1 74 ? 9.359 18.609 20.359 1 98.81 74 ILE B C 1
ATOM 3227 O O . ILE B 1 74 ? 9.742 19.734 20.688 1 98.81 74 ILE B O 1
ATOM 3231 N N . THR B 1 75 ? 10 17.484 20.656 1 98.69 75 THR B N 1
ATOM 3232 C CA . THR B 1 75 ? 11.125 17.5 21.594 1 98.69 75 THR B CA 1
ATOM 3233 C C . THR B 1 75 ? 12.234 18.406 21.094 1 98.69 75 THR B C 1
ATOM 3235 O O . THR B 1 75 ? 12.758 19.25 21.828 1 98.69 75 THR B O 1
ATOM 3238 N N . ASN B 1 76 ? 12.586 18.203 19.844 1 98.12 76 ASN B N 1
ATOM 3239 C CA . ASN B 1 76 ? 13.656 19.016 19.281 1 98.12 76 ASN B CA 1
ATOM 3240 C C . ASN B 1 76 ? 13.242 20.484 19.141 1 98.12 76 ASN B C 1
ATOM 3242 O O . ASN B 1 76 ? 14.086 21.375 19.203 1 98.12 76 ASN B O 1
ATOM 3246 N N . ALA B 1 77 ? 12.008 20.75 18.844 1 97.88 77 ALA B N 1
ATOM 3247 C CA . ALA B 1 77 ? 11.398 22.078 18.797 1 97.88 77 ALA B CA 1
ATOM 3248 C C . ALA B 1 77 ? 12.18 23.016 17.875 1 97.88 77 ALA B C 1
ATOM 3250 O O . ALA B 1 77 ? 12.531 24.125 18.281 1 97.88 77 ALA B O 1
ATOM 3251 N N . ARG B 1 78 ? 12.438 22.531 16.719 1 98.38 78 ARG B N 1
ATOM 3252 C CA . ARG B 1 78 ? 13.188 23.328 15.758 1 98.38 78 ARG B CA 1
ATOM 3253 C C . ARG B 1 78 ? 12.305 23.734 14.578 1 98.38 78 ARG B C 1
ATOM 3255 O O . ARG B 1 78 ? 12.805 24.016 13.492 1 98.38 78 ARG B O 1
ATOM 3262 N N . GLY B 1 79 ? 10.984 23.578 14.789 1 98.5 79 GLY B N 1
ATOM 3263 C CA . GLY B 1 79 ? 10.031 24.031 13.789 1 98.5 79 GLY B CA 1
ATOM 3264 C C . GLY B 1 79 ? 9.766 22.984 12.711 1 98.5 79 GLY B C 1
ATOM 3265 O O . GLY B 1 79 ? 9.109 23.281 11.711 1 98.5 79 GLY B O 1
ATOM 3266 N N . ARG B 1 80 ? 10.305 21.797 12.953 1 98.38 80 ARG B N 1
ATOM 3267 C CA . ARG B 1 80 ? 10.156 20.734 11.961 1 98.38 80 ARG B CA 1
ATOM 3268 C C . ARG B 1 80 ? 8.75 20.141 11.992 1 98.38 80 ARG B C 1
ATOM 3270 O O . ARG B 1 80 ? 8.094 20.156 13.039 1 98.38 80 ARG B O 1
ATOM 3277 N N . GLY B 1 81 ? 8.273 19.656 10.922 1 98.31 81 GLY B N 1
ATOM 3278 C CA . GLY B 1 81 ? 7.102 18.828 10.742 1 98.31 81 GLY B CA 1
ATOM 3279 C C . GLY B 1 81 ? 7.398 17.516 10.031 1 98.31 81 GLY B C 1
ATOM 3280 O O . GLY B 1 81 ? 8.297 16.781 10.438 1 98.31 81 GLY B O 1
ATOM 3281 N N . GLY B 1 82 ? 6.68 17.359 8.93 1 98.19 82 GLY B N 1
ATOM 3282 C CA . GLY B 1 82 ? 6.852 16.172 8.109 1 98.19 82 GLY B CA 1
ATOM 3283 C C . GLY B 1 82 ? 5.898 16.125 6.93 1 98.19 82 GLY B C 1
ATOM 3284 O O . GLY B 1 82 ? 4.93 16.891 6.879 1 98.19 82 GLY B O 1
ATOM 3285 N N . TYR B 1 83 ? 6.258 15.328 5.934 1 97.69 83 TYR B N 1
ATOM 3286 C CA . TYR B 1 83 ? 5.316 15.188 4.828 1 97.69 83 TYR B CA 1
ATOM 3287 C C . TYR B 1 83 ? 4.102 14.367 5.25 1 97.69 83 TYR B C 1
ATOM 3289 O O . TYR B 1 83 ? 3.889 14.125 6.441 1 97.69 83 TYR B O 1
ATOM 3297 N N . CYS B 1 84 ? 3.213 13.977 4.383 1 98.06 84 CYS B N 1
ATOM 3298 C CA . CYS B 1 84 ? 1.846 13.555 4.672 1 98.06 84 CYS B CA 1
ATOM 3299 C C . CYS B 1 84 ? 1.83 12.336 5.59 1 98.06 84 CYS B C 1
ATOM 3301 O O . CYS B 1 84 ? 1.063 12.289 6.551 1 98.06 84 CYS B O 1
ATOM 3303 N N . LEU B 1 85 ? 2.748 11.383 5.348 1 98.62 85 LEU B N 1
ATOM 3304 C CA . LEU B 1 85 ? 2.709 10.156 6.129 1 98.62 85 LEU B CA 1
ATOM 3305 C C . LEU B 1 85 ? 3.211 10.391 7.547 1 98.62 85 LEU B C 1
ATOM 3307 O O . LEU B 1 85 ? 2.697 9.805 8.5 1 98.62 85 LEU B O 1
ATOM 3311 N N . GLU B 1 86 ? 4.152 11.273 7.73 1 98.69 86 GLU B N 1
ATOM 3312 C CA . GLU B 1 86 ? 4.656 11.641 9.055 1 98.69 86 GLU B CA 1
ATOM 3313 C C . GLU B 1 86 ? 3.615 12.43 9.836 1 98.69 86 GLU B C 1
ATOM 3315 O O . GLU B 1 86 ? 3.197 12.008 10.922 1 98.69 86 GLU B O 1
ATOM 3320 N N . GLY B 1 87 ? 3.25 13.508 9.219 1 98.44 87 GLY B N 1
ATOM 3321 C CA . GLY B 1 87 ? 2.352 14.422 9.914 1 98.44 87 GLY B CA 1
ATOM 3322 C C . GLY B 1 87 ? 1.043 13.766 10.32 1 98.44 87 GLY B C 1
ATOM 3323 O O . GLY B 1 87 ? 0.563 13.969 11.438 1 98.44 87 GLY B O 1
ATOM 3324 N N . SER B 1 88 ? 0.449 13.008 9.445 1 98.62 88 SER B N 1
ATOM 3325 C CA . SER B 1 88 ? -0.842 12.383 9.719 1 98.62 88 SER B CA 1
ATOM 3326 C C . SER B 1 88 ? -0.71 11.266 10.742 1 98.62 88 SER B C 1
ATOM 3328 O O . SER B 1 88 ? -1.603 11.062 11.57 1 98.62 88 SER B O 1
ATOM 3330 N N . THR B 1 89 ? 0.391 10.508 10.648 1 98.69 89 THR B N 1
ATOM 3331 C CA . THR B 1 89 ? 0.637 9.469 11.641 1 98.69 89 THR B CA 1
ATOM 3332 C C . THR B 1 89 ? 0.821 10.086 13.023 1 98.69 89 THR B C 1
ATOM 3334 O O . THR B 1 89 ? 0.245 9.602 14.008 1 98.69 89 THR B O 1
ATOM 3337 N N . PHE B 1 90 ? 1.617 11.109 13.125 1 98.81 90 PHE B N 1
ATOM 3338 C CA . PHE B 1 90 ? 1.818 11.828 14.375 1 98.81 90 PHE B CA 1
ATOM 3339 C C . PHE B 1 90 ? 0.485 12.281 14.961 1 98.81 90 PHE B C 1
ATOM 3341 O O . PHE B 1 90 ? 0.194 12.016 16.125 1 98.81 90 PHE B O 1
ATOM 3348 N N . PHE B 1 91 ? -0.309 12.898 14.109 1 98.88 91 PHE B N 1
ATOM 3349 C CA . PHE B 1 91 ? -1.576 13.461 14.562 1 98.88 91 PHE B CA 1
ATOM 3350 C C . PHE B 1 91 ? -2.543 12.352 14.961 1 98.88 91 PHE B C 1
ATOM 3352 O O . PHE B 1 91 ? -3.334 12.516 15.891 1 98.88 91 PHE B O 1
ATOM 3359 N N . ASN B 1 92 ? -2.51 11.234 14.242 1 98.69 92 ASN B N 1
ATOM 3360 C CA . ASN B 1 92 ? -3.328 10.086 14.609 1 98.69 92 ASN B CA 1
ATOM 3361 C C . ASN B 1 92 ? -3.098 9.672 16.062 1 98.69 92 ASN B C 1
ATOM 3363 O O . ASN B 1 92 ? -4.055 9.445 16.812 1 98.69 92 ASN B O 1
ATOM 3367 N N . HIS B 1 93 ? -1.876 9.562 16.438 1 98.69 93 HIS B N 1
ATOM 3368 C CA . HIS B 1 93 ? -1.549 9.141 17.797 1 98.69 93 HIS B CA 1
ATOM 3369 C C . HIS B 1 93 ? -1.942 10.203 18.812 1 98.69 93 HIS B C 1
ATOM 3371 O O . HIS B 1 93 ? -2.324 9.883 19.953 1 98.69 93 HIS B O 1
ATOM 3377 N N . VAL B 1 94 ? -1.841 11.484 18.422 1 98.88 94 VAL B N 1
ATOM 3378 C CA . VAL B 1 94 ? -2.307 12.562 19.297 1 98.88 94 VAL B CA 1
ATOM 3379 C C . VAL B 1 94 ? -3.805 12.414 19.547 1 98.88 94 VAL B C 1
ATOM 3381 O O . VAL B 1 94 ? -4.25 12.43 20.703 1 98.88 94 VAL B O 1
ATOM 3384 N N . LEU B 1 95 ? -4.559 12.273 18.469 1 98.62 95 LEU B N 1
ATOM 3385 C CA . LEU B 1 95 ? -6.008 12.156 18.594 1 98.62 95 LEU B CA 1
ATOM 3386 C C . LEU B 1 95 ? -6.391 10.961 19.453 1 98.62 95 LEU B C 1
ATOM 3388 O O . LEU B 1 95 ? -7.289 11.055 20.281 1 98.62 95 LEU B O 1
ATOM 3392 N N . ARG B 1 96 ? -5.723 9.891 19.266 1 97.56 96 ARG B N 1
ATOM 3393 C CA . ARG B 1 96 ? -6 8.695 20.062 1 97.56 96 ARG B CA 1
ATOM 3394 C C . ARG B 1 96 ? -5.723 8.945 21.531 1 97.56 96 ARG B C 1
ATOM 3396 O O . ARG B 1 96 ? -6.508 8.539 22.391 1 97.56 96 ARG B O 1
ATOM 3403 N N . ALA B 1 97 ? -4.625 9.539 21.781 1 97.94 97 ALA B N 1
ATOM 3404 C CA . ALA B 1 97 ? -4.258 9.836 23.172 1 97.94 97 ALA B CA 1
ATOM 3405 C C . ALA B 1 97 ? -5.301 10.727 23.844 1 97.94 97 ALA B C 1
ATOM 3407 O O . ALA B 1 97 ? -5.535 10.625 25.047 1 97.94 97 ALA B O 1
ATOM 3408 N N . LEU B 1 98 ? -5.898 11.57 23.078 1 98.12 98 LEU B N 1
ATOM 3409 C CA . LEU B 1 98 ? -6.879 12.516 23.609 1 98.12 98 LEU B CA 1
ATOM 3410 C C . LEU B 1 98 ? -8.25 11.867 23.734 1 98.12 98 LEU B C 1
ATOM 3412 O O . LEU B 1 98 ? -9.195 12.492 24.219 1 98.12 98 LEU B O 1
ATOM 3416 N N . GLY B 1 99 ? -8.391 10.68 23.203 1 96.06 99 GLY B N 1
ATOM 3417 C CA . GLY B 1 99 ? -9.602 9.906 23.453 1 96.06 99 GLY B CA 1
ATOM 3418 C C . GLY B 1 99 ? -10.508 9.828 22.234 1 96.06 99 GLY B C 1
ATOM 3419 O O . GLY B 1 99 ? -11.586 9.234 22.297 1 96.06 99 GLY B O 1
ATOM 3420 N N . PHE B 1 100 ? -10.125 10.375 21.172 1 97.25 100 PHE B N 1
ATOM 3421 C CA . PHE B 1 100 ? -10.953 10.305 19.969 1 97.25 100 PHE B CA 1
ATOM 3422 C C . PHE B 1 100 ? -10.93 8.898 19.375 1 97.25 100 PHE B C 1
ATOM 3424 O O . PHE B 1 100 ? -9.906 8.211 19.438 1 97.25 100 PHE B O 1
ATOM 3431 N N . GLN B 1 101 ? -12.055 8.5 18.844 1 96.25 101 GLN B N 1
ATOM 3432 C CA . GLN B 1 101 ? -12.094 7.309 18 1 96.25 101 GLN B CA 1
ATOM 3433 C C . GLN B 1 101 ? -11.625 7.621 16.578 1 96.25 101 GLN B C 1
ATOM 3435 O O . GLN B 1 101 ? -12.344 8.273 15.812 1 96.25 101 GLN B O 1
ATOM 3440 N N . VAL B 1 102 ? -10.438 7.125 16.266 1 97.81 102 VAL B N 1
ATOM 3441 C CA . VAL B 1 102 ? -9.852 7.551 15.008 1 97.81 102 VAL B CA 1
ATOM 3442 C C . VAL B 1 102 ? -9.055 6.398 14.398 1 97.81 102 VAL B C 1
ATOM 3444 O O . VAL B 1 102 ? -8.375 5.656 15.117 1 97.81 102 VAL B O 1
ATOM 3447 N N . TYR B 1 103 ? -9.18 6.207 13.109 1 97.5 103 TYR B N 1
ATOM 3448 C CA . TYR B 1 103 ? -8.336 5.309 12.32 1 97.5 103 TYR B CA 1
ATOM 3449 C C . TYR B 1 103 ? -7.859 5.988 11.047 1 97.5 103 TYR B C 1
ATOM 3451 O O . TYR B 1 103 ? -8.289 7.098 10.727 1 97.5 103 TYR B O 1
ATOM 3459 N N . THR B 1 104 ? -6.906 5.359 10.375 1 98.06 104 THR B N 1
ATOM 3460 C CA . THR B 1 104 ? -6.32 5.945 9.172 1 98.06 104 THR B CA 1
ATOM 3461 C C . THR B 1 104 ? -6.773 5.191 7.926 1 98.06 104 THR B C 1
ATOM 3463 O O . THR B 1 104 ? -7.117 4.012 8 1 98.06 104 THR B O 1
ATOM 3466 N N . ALA B 1 105 ? -6.766 5.883 6.871 1 98.19 105 ALA B N 1
ATOM 3467 C CA . ALA B 1 105 ? -7.07 5.301 5.566 1 98.19 105 ALA B CA 1
ATOM 3468 C C . ALA B 1 105 ? -6.031 5.707 4.527 1 98.19 105 ALA B C 1
ATOM 3470 O O . ALA B 1 105 ? -5.496 6.816 4.578 1 98.19 105 ALA B O 1
ATOM 3471 N N . GLY B 1 106 ? -5.742 4.77 3.621 1 98.19 106 GLY B N 1
ATOM 3472 C CA . GLY B 1 106 ? -4.887 5.086 2.488 1 98.19 106 GLY B CA 1
ATOM 3473 C C . GLY B 1 106 ? -5.582 5.926 1.432 1 98.19 106 GLY B C 1
ATOM 3474 O O . GLY B 1 106 ? -6.781 5.766 1.195 1 98.19 106 GLY B O 1
ATOM 3475 N N . VAL B 1 107 ? -4.773 6.797 0.796 1 98.5 107 VAL B N 1
ATOM 3476 C CA . VAL B 1 107 ? -5.359 7.77 -0.124 1 98.5 107 VAL B CA 1
ATOM 3477 C C . VAL B 1 107 ? -4.625 7.715 -1.463 1 98.5 107 VAL B C 1
ATOM 3479 O O . VAL B 1 107 ? -3.395 7.66 -1.502 1 98.5 107 VAL B O 1
ATOM 3482 N N . ARG B 1 108 ? -5.395 7.695 -2.541 1 98.06 108 ARG B N 1
ATOM 3483 C CA . ARG B 1 108 ? -4.887 7.863 -3.9 1 98.06 108 ARG B CA 1
ATOM 3484 C C . ARG B 1 108 ? -4.969 9.32 -4.344 1 98.06 108 ARG B C 1
ATOM 3486 O O . ARG B 1 108 ? -6.012 9.961 -4.199 1 98.06 108 ARG B O 1
ATOM 3493 N N . ILE B 1 109 ? -3.914 9.844 -4.902 1 96.75 109 ILE B N 1
ATOM 3494 C CA . ILE B 1 109 ? -3.949 11.242 -5.305 1 96.75 109 ILE B CA 1
ATOM 3495 C C . ILE B 1 109 ? -3.818 11.344 -6.824 1 96.75 109 ILE B C 1
ATOM 3497 O O . ILE B 1 109 ? -3.4 10.391 -7.48 1 96.75 109 ILE B O 1
ATOM 3501 N N . ARG B 1 110 ? -4.203 12.469 -7.332 1 94.94 110 ARG B N 1
ATOM 3502 C CA . ARG B 1 110 ? -3.912 12.852 -8.711 1 94.94 110 ARG B CA 1
ATOM 3503 C C . ARG B 1 110 ? -2.742 13.828 -8.781 1 94.94 110 ARG B C 1
ATOM 3505 O O . ARG B 1 110 ? -2.588 14.68 -7.898 1 94.94 110 ARG B O 1
ATOM 3512 N N . ARG B 1 111 ? -2.045 13.711 -9.789 1 89.94 111 ARG B N 1
ATOM 3513 C CA . ARG B 1 111 ? -0.947 14.648 -9.992 1 89.94 111 ARG B CA 1
ATOM 3514 C C . ARG B 1 111 ? -1.45 15.961 -10.594 1 89.94 111 ARG B C 1
ATOM 3516 O O . ARG B 1 111 ? -2.396 15.961 -11.383 1 89.94 111 ARG B O 1
ATOM 3523 N N . ARG B 1 112 ? -0.759 16.891 -10.227 1 88 112 ARG B N 1
ATOM 3524 C CA . ARG B 1 112 ? -1.07 18.203 -10.805 1 88 112 ARG B CA 1
ATOM 3525 C C . ARG B 1 112 ? -0.489 18.328 -12.203 1 88 112 ARG B C 1
ATOM 3527 O O . ARG B 1 112 ? 0.629 17.891 -12.469 1 88 112 ARG B O 1
ATOM 3534 N N . SER B 1 113 ? -1.291 18.969 -12.969 1 83.19 113 SER B N 1
ATOM 3535 C CA . SER B 1 113 ? -0.833 19.234 -14.328 1 83.19 113 SER B CA 1
ATOM 3536 C C . SER B 1 113 ? 0.255 20.297 -14.352 1 83.19 113 SER B C 1
ATOM 3538 O O . SER B 1 113 ? 0.172 21.297 -13.625 1 83.19 113 SER B O 1
ATOM 3540 N N . ILE B 1 114 ? 1.222 20.125 -15.164 1 73 114 ILE B N 1
ATOM 3541 C CA . ILE B 1 114 ? 2.312 21.094 -15.312 1 73 114 ILE B CA 1
ATOM 3542 C C . ILE B 1 114 ? 1.796 22.359 -16 1 73 114 ILE B C 1
ATOM 3544 O O . ILE B 1 114 ? 2.451 23.406 -15.961 1 73 114 ILE B O 1
ATOM 3548 N N . HIS B 1 115 ? 0.635 22.234 -16.625 1 75.62 115 HIS B N 1
ATOM 3549 C CA . HIS B 1 115 ? 0.114 23.328 -17.438 1 75.62 115 HIS B CA 1
ATOM 3550 C C . HIS B 1 115 ? -0.598 24.359 -16.578 1 75.62 115 HIS B C 1
ATOM 3552 O O . HIS B 1 115 ? -0.415 25.562 -16.766 1 75.62 115 HIS B O 1
ATOM 3558 N N . ASP B 1 116 ? -1.42 23.859 -15.68 1 80.38 116 ASP B N 1
ATOM 3559 C CA . ASP B 1 116 ? -2.234 24.812 -14.93 1 80.38 116 ASP B CA 1
ATOM 3560 C C . ASP B 1 116 ? -2.268 24.469 -13.445 1 80.38 116 ASP B C 1
ATOM 3562 O O . ASP B 1 116 ? -2.994 25.094 -12.672 1 80.38 116 ASP B O 1
ATOM 3566 N N . GLY B 1 117 ? -1.586 23.391 -13.109 1 84.06 117 GLY B N 1
ATOM 3567 C CA . GLY B 1 117 ? -1.478 23.016 -11.703 1 84.06 117 GLY B CA 1
ATOM 3568 C C . GLY B 1 117 ? -2.715 22.312 -11.172 1 84.06 117 GLY B C 1
ATOM 3569 O O . GLY B 1 117 ? -2.846 22.109 -9.969 1 84.06 117 GLY B O 1
ATOM 3570 N N . VAL B 1 118 ? -3.654 22.031 -12.031 1 89.88 118 VAL B N 1
ATOM 3571 C CA . VAL B 1 118 ? -4.891 21.359 -11.641 1 89.88 118 VAL B CA 1
ATOM 3572 C C . VAL B 1 118 ? -4.691 19.844 -11.695 1 89.88 118 VAL B C 1
ATOM 3574 O O . VAL B 1 118 ? -4.121 19.312 -12.648 1 89.88 118 VAL B O 1
ATOM 3577 N N . PRO B 1 119 ? -5.117 19.188 -10.633 1 92.44 119 PRO B N 1
ATOM 3578 C CA . PRO B 1 119 ? -4.992 17.734 -10.664 1 92.44 119 PRO B CA 1
ATOM 3579 C C . PRO B 1 119 ? -5.84 17.094 -11.766 1 92.44 119 PRO B C 1
ATOM 3581 O O . PRO B 1 119 ? -7.027 17.406 -11.891 1 92.44 119 PRO B O 1
ATOM 3584 N N . ARG B 1 120 ? -5.227 16.281 -12.516 1 91.12 120 ARG B N 1
ATOM 3585 C CA . ARG B 1 120 ? -5.922 15.609 -13.609 1 91.12 120 ARG B CA 1
ATOM 3586 C C . ARG B 1 120 ? -5.371 14.203 -13.828 1 91.12 120 ARG B C 1
ATOM 3588 O O . ARG B 1 120 ? -4.34 13.836 -13.258 1 91.12 120 ARG B O 1
ATOM 3595 N N . GLY B 1 121 ? -6.176 13.438 -14.672 1 92.44 121 GLY B N 1
ATOM 3596 C CA . GLY B 1 121 ? -5.727 12.102 -15.039 1 92.44 121 GLY B CA 1
ATOM 3597 C C . GLY B 1 121 ? -6.051 11.055 -14 1 92.44 121 GLY B C 1
ATOM 3598 O O . GLY B 1 121 ? -6.953 11.242 -13.18 1 92.44 121 GLY B O 1
ATOM 3599 N N . ASP B 1 122 ? -5.344 10 -14.086 1 93.69 122 ASP B N 1
ATOM 3600 C CA . ASP B 1 122 ? -5.594 8.852 -13.219 1 93.69 122 ASP B CA 1
ATOM 3601 C C . ASP B 1 122 ? -5.008 9.078 -11.828 1 93.69 122 ASP B C 1
ATOM 3603 O O . ASP B 1 122 ? -4.047 9.828 -11.672 1 93.69 122 ASP B O 1
ATOM 3607 N N . TYR B 1 123 ? -5.633 8.477 -10.898 1 96.12 123 TYR B N 1
ATOM 3608 C CA . TYR B 1 123 ? -5.062 8.43 -9.555 1 96.12 123 TYR B CA 1
ATOM 3609 C C . TYR B 1 123 ? -3.822 7.547 -9.523 1 96.12 123 TYR B C 1
ATOM 3611 O O . TYR B 1 123 ? -3.768 6.516 -10.195 1 96.12 123 TYR B O 1
ATOM 3619 N N . ILE B 1 124 ? -2.74 7.871 -8.734 1 93 124 ILE B N 1
ATOM 3620 C CA . ILE B 1 124 ? -1.437 7.227 -8.836 1 93 124 ILE B CA 1
ATOM 3621 C C . ILE B 1 124 ? -1.237 6.277 -7.656 1 93 124 ILE B C 1
ATOM 3623 O O . ILE B 1 124 ? -0.108 6.059 -7.211 1 93 124 ILE B O 1
ATOM 3627 N N . GLY B 1 125 ? -2.143 5.664 -7.074 1 92.94 125 GLY B N 1
ATOM 3628 C CA . GLY B 1 125 ? -2.016 4.648 -6.039 1 92.94 125 GLY B CA 1
ATOM 3629 C C . GLY B 1 125 ? -1.936 5.23 -4.641 1 92.94 125 GLY B C 1
ATOM 3630 O O . GLY B 1 125 ? -2.307 6.387 -4.422 1 92.94 125 GLY B O 1
ATOM 3631 N N . TRP B 1 126 ? -1.43 4.371 -3.721 1 94.38 126 TRP B N 1
ATOM 3632 C CA . TRP B 1 126 ? -1.397 4.742 -2.311 1 94.38 126 TRP B CA 1
ATOM 3633 C C . TRP B 1 126 ? -0.266 5.727 -2.033 1 94.38 126 TRP B C 1
ATOM 3635 O O . TRP B 1 126 ? 0.886 5.324 -1.855 1 94.38 126 TRP B O 1
ATOM 3645 N N . PHE B 1 127 ? -0.626 6.988 -1.929 1 96.62 127 PHE B N 1
ATOM 3646 C CA . PHE B 1 127 ? 0.427 7.992 -1.849 1 96.62 127 PHE B CA 1
ATOM 3647 C C . PHE B 1 127 ? 0.217 8.906 -0.645 1 96.62 127 PHE B C 1
ATOM 3649 O O . PHE B 1 127 ? 1.128 9.633 -0.243 1 96.62 127 PHE B O 1
ATOM 3656 N N . HIS B 1 128 ? -0.906 8.938 -0.114 1 98.12 128 HIS B N 1
ATOM 3657 C CA . HIS B 1 128 ? -1.301 9.859 0.949 1 98.12 128 HIS B CA 1
ATOM 3658 C C . HIS B 1 128 ? -2.1 9.141 2.029 1 98.12 128 HIS B C 1
ATOM 3660 O O . HIS B 1 128 ? -2.287 7.922 1.963 1 98.12 128 HIS B O 1
ATOM 3666 N N . ILE B 1 129 ? -2.4 9.805 3.094 1 98.62 129 ILE B N 1
ATOM 3667 C CA . ILE B 1 129 ? -3.047 9.266 4.285 1 98.62 129 ILE B CA 1
ATOM 3668 C C . ILE B 1 129 ? -4.035 10.289 4.844 1 98.62 129 ILE B C 1
ATOM 3670 O O . ILE B 1 129 ? -3.785 11.492 4.797 1 98.62 129 ILE B O 1
ATOM 3674 N N . VAL B 1 130 ? -5.141 9.797 5.355 1 98.69 130 VAL B N 1
ATOM 3675 C CA . VAL B 1 130 ? -6.039 10.664 6.113 1 98.69 130 VAL B CA 1
ATOM 3676 C C . VAL B 1 130 ? -6.449 9.969 7.41 1 98.69 130 VAL B C 1
ATOM 3678 O O . VAL B 1 130 ? -6.355 8.742 7.527 1 98.69 130 VAL B O 1
ATOM 3681 N N . ASN B 1 131 ? -6.828 10.758 8.375 1 98.69 131 ASN B N 1
ATOM 3682 C CA . ASN B 1 131 ? -7.484 10.273 9.578 1 98.69 131 ASN B CA 1
ATOM 3683 C C . ASN B 1 131 ? -9 10.375 9.477 1 98.69 131 ASN B C 1
ATOM 3685 O O . ASN B 1 131 ? -9.531 11.359 8.945 1 98.69 131 ASN B O 1
ATOM 3689 N N . ILE B 1 132 ? -9.68 9.383 9.898 1 98.56 132 ILE B N 1
ATOM 3690 C CA . ILE B 1 132 ? -11.133 9.391 9.992 1 98.56 132 ILE B CA 1
ATOM 3691 C C . ILE B 1 132 ? -11.555 9.297 11.461 1 98.56 132 ILE B C 1
ATOM 3693 O O . ILE B 1 132 ? -11.25 8.32 12.141 1 98.56 132 ILE B O 1
ATOM 3697 N N . VAL B 1 133 ? -12.266 10.297 11.922 1 98.25 133 VAL B N 1
ATOM 3698 C CA . VAL B 1 133 ? -12.672 10.398 13.32 1 98.25 133 VAL B CA 1
ATOM 3699 C C . VAL B 1 133 ? -14.188 10.203 13.438 1 98.25 133 VAL B C 1
ATOM 3701 O O . VAL B 1 133 ? -14.953 10.766 12.648 1 98.25 133 VAL B O 1
ATOM 3704 N N . THR B 1 134 ? -14.57 9.406 14.328 1 97.31 134 THR B N 1
ATOM 3705 C CA . THR B 1 134 ? -15.977 9.312 14.703 1 97.31 134 THR B CA 1
ATOM 3706 C C . THR B 1 134 ? -16.25 10.07 16 1 97.31 134 THR B C 1
ATOM 3708 O O . THR B 1 134 ? -15.664 9.758 17.031 1 97.31 134 THR B O 1
ATOM 3711 N N . LEU B 1 135 ? -17.109 11.008 15.945 1 97.31 135 LEU B N 1
ATOM 3712 C CA . LEU B 1 135 ? -17.484 11.75 17.141 1 97.31 135 LEU B CA 1
ATOM 3713 C C . LEU B 1 135 ? -18.547 11.008 17.938 1 97.31 135 LEU B C 1
ATOM 3715 O O . LEU B 1 135 ? -19.188 10.094 17.422 1 97.31 135 LEU B O 1
ATOM 3719 N N . PRO B 1 136 ? -18.75 11.367 19.125 1 94.44 136 PRO B N 1
ATOM 3720 C CA . PRO B 1 136 ? -19.781 10.719 19.953 1 94.44 136 PRO B CA 1
ATOM 3721 C C . PRO B 1 136 ? -21.172 10.805 19.328 1 94.44 136 PRO B C 1
ATOM 3723 O O . PRO B 1 136 ? -22 9.93 19.562 1 94.44 136 PRO B O 1
ATOM 3726 N N . SER B 1 137 ? -21.438 11.758 18.484 1 91.44 137 SER B N 1
ATOM 3727 C CA . SER B 1 137 ? -22.703 11.883 17.766 1 91.44 137 SER B CA 1
ATOM 3728 C C . SER B 1 137 ? -22.812 10.82 16.672 1 91.44 137 SER B C 1
ATOM 3730 O O . SER B 1 137 ? -23.828 10.727 15.984 1 91.44 137 SER B O 1
ATOM 3732 N N . THR B 1 138 ? -21.766 10.125 16.375 1 91 138 THR B N 1
ATOM 3733 C CA . THR B 1 138 ? -21.672 9.047 15.398 1 91 138 THR B CA 1
ATOM 3734 C C . THR B 1 138 ? -21.312 9.594 14.023 1 91 138 THR B C 1
ATOM 3736 O O . THR B 1 138 ? -21.047 8.828 13.094 1 91 138 THR B O 1
ATOM 3739 N N . GLN B 1 139 ? -21.297 10.883 13.984 1 94.62 139 GLN B N 1
ATOM 3740 C CA . GLN B 1 139 ? -20.859 11.484 12.727 1 94.62 139 GLN B CA 1
ATOM 3741 C C . GLN B 1 139 ? -19.359 11.289 12.508 1 94.62 139 GLN B C 1
ATOM 3743 O O . GLN B 1 139 ? -18.578 11.453 13.438 1 94.62 139 GLN B O 1
ATOM 3748 N N . LYS B 1 140 ? -19.016 10.953 11.273 1 96.81 140 LYS B N 1
ATOM 3749 C CA . LYS B 1 140 ? -17.609 10.758 10.922 1 96.81 140 LYS B CA 1
ATOM 3750 C C . LYS B 1 140 ? -17.047 11.977 10.203 1 96.81 140 LYS B C 1
ATOM 3752 O O . LYS B 1 140 ? -17.75 12.617 9.414 1 96.81 140 LYS B O 1
ATOM 3757 N N . TYR B 1 141 ? -15.773 12.258 10.414 1 98 141 TYR B N 1
ATOM 3758 C CA . TYR B 1 141 ? -15.07 13.375 9.789 1 98 141 TYR B CA 1
ATOM 3759 C C . TYR B 1 141 ? -13.727 12.922 9.227 1 98 141 TYR B C 1
ATOM 3761 O O . TYR B 1 141 ? -13.023 12.125 9.844 1 98 141 TYR B O 1
ATOM 3769 N N . MET B 1 142 ? -13.43 13.391 8.055 1 98.31 142 MET B N 1
ATOM 3770 C CA . MET B 1 142 ? -12.07 13.305 7.531 1 98.31 142 MET B CA 1
ATOM 3771 C C . MET B 1 142 ? -11.195 14.414 8.094 1 98.31 142 MET B C 1
ATOM 3773 O O . MET B 1 142 ? -11.578 15.586 8.055 1 98.31 142 MET B O 1
ATOM 3777 N N . ILE B 1 143 ? -10.07 14.078 8.586 1 98.5 143 ILE B N 1
ATOM 3778 C CA . ILE B 1 143 ? -9.07 15.031 9.047 1 98.5 143 ILE B CA 1
ATOM 3779 C C . ILE B 1 143 ? -7.77 14.836 8.273 1 98.5 143 ILE B C 1
ATOM 3781 O O . ILE B 1 143 ? -7.121 13.797 8.391 1 98.5 143 ILE B O 1
ATOM 3785 N N . ASP B 1 144 ? -7.441 15.773 7.527 1 98.5 144 ASP B N 1
ATOM 3786 C CA . ASP B 1 144 ? -6.203 15.789 6.758 1 98.5 144 ASP B CA 1
ATOM 3787 C C . ASP B 1 144 ? -5.332 16.984 7.133 1 98.5 144 ASP B C 1
ATOM 3789 O O . ASP B 1 144 ? -5.57 18.094 6.668 1 98.5 144 ASP B O 1
ATOM 3793 N N . VAL B 1 145 ? -4.27 16.719 7.855 1 98.25 145 VAL B N 1
ATOM 3794 C CA . VAL B 1 145 ? -3.494 17.828 8.414 1 98.25 145 VAL B CA 1
ATOM 3795 C C . VAL B 1 145 ? -2.158 17.938 7.684 1 98.25 145 VAL B C 1
ATOM 3797 O O . VAL B 1 145 ? -1.301 18.734 8.062 1 98.25 145 VAL B O 1
ATOM 3800 N N . ALA B 1 146 ? -1.972 17.078 6.629 1 97.38 146 ALA B N 1
ATOM 3801 C CA . ALA B 1 146 ? -0.652 17.062 6.004 1 97.38 146 ALA B CA 1
ATOM 3802 C C . ALA B 1 146 ? -0.759 16.797 4.508 1 97.38 146 ALA B C 1
ATOM 3804 O O . ALA B 1 146 ? -0.043 15.938 3.971 1 97.38 146 ALA B O 1
ATOM 3805 N N . PHE B 1 147 ? -1.551 17.406 3.773 1 93.25 147 PHE B N 1
ATOM 3806 C CA . PHE B 1 147 ? -1.686 17.219 2.334 1 93.25 147 PHE B CA 1
ATOM 3807 C C . PHE B 1 147 ? -0.957 18.312 1.574 1 93.25 147 PHE B C 1
ATOM 3809 O O . PHE B 1 147 ? -0.493 18.094 0.452 1 93.25 147 PHE B O 1
ATOM 3816 N N . GLY B 1 148 ? -0.912 19.547 2.023 1 84.44 148 GLY B N 1
ATOM 3817 C CA . GLY B 1 148 ? -0.275 20.672 1.347 1 84.44 148 GLY B CA 1
ATOM 3818 C C . GLY B 1 148 ? -1.208 21.844 1.126 1 84.44 148 GLY B C 1
ATOM 3819 O O . GLY B 1 148 ? -2.111 22.078 1.93 1 84.44 148 GLY B O 1
ATOM 3820 N N . GLY B 1 149 ? -0.917 22.594 0.091 1 84.12 149 GLY B N 1
ATOM 3821 C CA . GLY B 1 149 ? -1.491 23.922 -0.061 1 84.12 149 GLY B CA 1
ATOM 3822 C C . GLY B 1 149 ? -2.99 23.906 -0.29 1 84.12 149 GLY B C 1
ATOM 3823 O O . GLY B 1 149 ? -3.697 24.828 0.113 1 84.12 149 GLY B O 1
ATOM 3824 N N . ASP B 1 150 ? -3.494 22.875 -0.939 1 88 150 ASP B N 1
ATOM 3825 C CA . ASP B 1 150 ? -4.926 22.812 -1.207 1 88 150 ASP B CA 1
ATOM 3826 C C . ASP B 1 150 ? -5.617 21.844 -0.244 1 88 150 ASP B C 1
ATOM 3828 O O . ASP B 1 150 ? -6.73 21.391 -0.509 1 88 150 ASP B O 1
ATOM 3832 N N . GLY B 1 151 ? -4.949 21.562 0.778 1 93.44 151 GLY B N 1
ATOM 3833 C CA . GLY B 1 151 ? -5.52 20.703 1.808 1 93.44 151 GLY B CA 1
ATOM 3834 C C . GLY B 1 151 ? -6.609 21.391 2.613 1 93.44 151 GLY B C 1
ATOM 3835 O O . GLY B 1 151 ? -6.664 22.625 2.678 1 93.44 151 GLY B O 1
ATOM 3836 N N . ALA B 1 152 ? -7.426 20.609 3.18 1 96.31 152 ALA B N 1
ATOM 3837 C CA . ALA B 1 152 ? -8.492 21.109 4.051 1 96.31 152 ALA B CA 1
ATOM 3838 C C . ALA B 1 152 ? -7.918 21.766 5.297 1 96.31 152 ALA B C 1
ATOM 3840 O O . ALA B 1 152 ? -6.973 21.266 5.902 1 96.31 152 ALA B O 1
ATOM 3841 N N . THR B 1 153 ? -8.523 22.875 5.691 1 96.75 153 THR B N 1
ATOM 3842 C CA . THR B 1 153 ? -8.039 23.578 6.867 1 96.75 153 THR B CA 1
ATOM 3843 C C . THR B 1 153 ? -8.914 23.281 8.078 1 96.75 153 THR B C 1
ATOM 3845 O O . THR B 1 153 ? -8.672 23.797 9.172 1 96.75 153 THR B O 1
ATOM 3848 N N . VAL B 1 154 ? -9.953 22.562 7.887 1 96.88 154 VAL B N 1
ATOM 3849 C CA . VAL B 1 154 ? -10.859 22.109 8.938 1 96.88 154 VAL B CA 1
ATOM 3850 C C . VAL B 1 154 ? -11.297 20.672 8.648 1 96.88 154 VAL B C 1
ATOM 3852 O O . VAL B 1 154 ? -11.172 20.188 7.523 1 96.88 154 VAL B O 1
ATOM 3855 N N . PRO B 1 155 ? -11.797 19.953 9.688 1 97.5 155 PRO B N 1
ATOM 3856 C CA . PRO B 1 155 ? -12.367 18.641 9.422 1 97.5 155 PRO B CA 1
ATOM 3857 C C . PRO B 1 155 ? -13.531 18.688 8.438 1 97.5 155 PRO B C 1
ATOM 3859 O O . PRO B 1 155 ? -14.336 19.609 8.469 1 97.5 155 PRO B O 1
ATOM 3862 N N . LEU B 1 156 ? -13.609 17.703 7.574 1 97.75 156 LEU B N 1
ATOM 3863 C CA . LEU B 1 156 ? -14.719 17.594 6.637 1 97.75 156 LEU B CA 1
ATOM 3864 C C . LEU B 1 156 ? -15.625 16.422 7 1 97.75 156 LEU B C 1
ATOM 3866 O O . LEU B 1 156 ? -15.141 15.312 7.258 1 97.75 156 LEU B O 1
ATOM 3870 N N . PRO B 1 157 ? -16.922 16.641 7.062 1 96.56 157 PRO B N 1
ATOM 3871 C CA . PRO B 1 157 ? -17.812 15.5 7.32 1 96.56 157 PRO B CA 1
ATOM 3872 C C . PRO B 1 157 ? -17.812 14.469 6.191 1 96.56 157 PRO B C 1
ATOM 3874 O O . PRO B 1 157 ? -17.734 14.844 5.016 1 96.56 157 PRO B O 1
ATOM 3877 N N . LEU B 1 158 ? -17.828 13.227 6.539 1 96.19 158 LEU B N 1
ATOM 3878 C CA . LEU B 1 158 ? -17.953 12.172 5.535 1 96.19 158 LEU B CA 1
ATOM 3879 C C . LEU B 1 158 ? -19.391 12.07 5.035 1 96.19 158 LEU B C 1
ATOM 3881 O O . LEU B 1 158 ? -20.062 11.055 5.266 1 96.19 158 LEU B O 1
ATOM 3885 N N . THR B 1 159 ? -19.812 13.023 4.438 1 94.5 159 THR B N 1
ATOM 3886 C CA . THR B 1 159 ? -21.109 13.125 3.768 1 94.5 159 THR B CA 1
ATOM 3887 C C . THR B 1 159 ? -20.969 13.859 2.436 1 94.5 159 THR B C 1
ATOM 3889 O O . THR B 1 159 ? -20.172 14.797 2.318 1 94.5 159 THR B O 1
ATOM 3892 N N . SER B 1 160 ? -21.703 13.219 1.455 1 90.12 160 SER B N 1
ATOM 3893 C CA . SER B 1 160 ? -21.719 13.914 0.173 1 90.12 160 SER B CA 1
ATOM 3894 C C . SER B 1 160 ? -22.516 15.211 0.249 1 90.12 160 SER B C 1
ATOM 3896 O O . SER B 1 160 ? -23.688 15.195 0.622 1 90.12 160 SER B O 1
ATOM 3898 N N . GLY B 1 161 ? -21.844 16.281 -0.069 1 80.31 161 GLY B N 1
ATOM 3899 C CA . GLY B 1 161 ? -22.844 17.328 -0.051 1 80.31 161 GLY B CA 1
ATOM 3900 C C . GLY B 1 161 ? -22.266 18.719 -0.114 1 80.31 161 GLY B C 1
ATOM 3901 O O . GLY B 1 161 ? -21.438 19.016 -0.978 1 80.31 161 GLY B O 1
ATOM 3902 N N . PRO B 1 162 ? -22.625 19.531 0.987 1 85.31 162 PRO B N 1
ATOM 3903 C CA . PRO B 1 162 ? -22.422 20.969 0.818 1 85.31 162 PRO B CA 1
ATOM 3904 C C . PRO B 1 162 ? -20.953 21.375 0.907 1 85.31 162 PRO B C 1
ATOM 3906 O O . PRO B 1 162 ? -20.172 20.719 1.601 1 85.31 162 PRO B O 1
ATOM 3909 N N . PRO B 1 163 ? -20.594 22.391 0.205 1 94.69 163 PRO B N 1
ATOM 3910 C CA . PRO B 1 163 ? -19.234 22.922 0.235 1 94.69 163 PRO B CA 1
ATOM 3911 C C . PRO B 1 163 ? -18.859 23.531 1.582 1 94.69 163 PRO B C 1
ATOM 3913 O O . PRO B 1 163 ? -19.734 24.016 2.303 1 94.69 163 PRO B O 1
ATOM 3916 N N . THR B 1 164 ? -17.688 23.344 1.928 1 94.69 164 THR B N 1
ATOM 3917 C CA . THR B 1 164 ? -17.078 24 3.076 1 94.69 164 THR B CA 1
ATOM 3918 C C . THR B 1 164 ? -16.047 25.031 2.621 1 94.69 164 THR B C 1
ATOM 3920 O O . THR B 1 164 ? -15.25 24.766 1.724 1 94.69 164 THR B O 1
ATOM 3923 N N . ARG B 1 165 ? -16.094 26.188 3.242 1 92.44 165 ARG B N 1
ATOM 3924 C CA . ARG B 1 165 ? -15.125 27.219 2.914 1 92.44 165 ARG B CA 1
ATOM 3925 C C . ARG B 1 165 ? -13.742 26.859 3.434 1 92.44 165 ARG B C 1
ATOM 3927 O O . ARG B 1 165 ? -13.602 26.359 4.547 1 92.44 165 ARG B O 1
ATOM 3934 N N . ASN B 1 166 ? -12.766 27.109 2.617 1 94.12 166 ASN B N 1
ATOM 3935 C CA . ASN B 1 166 ? -11.367 26.906 2.971 1 94.12 166 ASN B CA 1
ATOM 3936 C C . ASN B 1 166 ? -10.625 28.234 3.121 1 94.12 166 ASN B C 1
ATOM 3938 O O . ASN B 1 166 ? -11.031 29.078 3.922 1 94.12 166 ASN B O 1
ATOM 3942 N N . LEU B 1 167 ? -9.547 28.469 2.441 1 92.69 167 LEU B N 1
ATOM 3943 C CA . LEU B 1 167 ? -8.812 29.734 2.457 1 92.69 167 LEU B CA 1
ATOM 3944 C C . LEU B 1 167 ? -9.32 30.672 1.365 1 92.69 167 LEU B C 1
ATOM 3946 O O . LEU B 1 167 ? -9.43 30.281 0.202 1 92.69 167 LEU B O 1
ATOM 3950 N N . GLY B 1 168 ? -9.656 31.906 1.746 1 91.12 168 GLY B N 1
ATOM 3951 C CA . GLY B 1 168 ? -10.164 32.844 0.771 1 91.12 168 GLY B CA 1
ATOM 3952 C C . GLY B 1 168 ? -11.484 32.438 0.149 1 91.12 168 GLY B C 1
ATOM 3953 O O . GLY B 1 168 ? -12.438 32.125 0.861 1 91.12 168 GLY B O 1
ATOM 3954 N N . THR B 1 169 ? -11.469 32.344 -1.212 1 92.94 169 THR B N 1
ATOM 3955 C CA . THR B 1 169 ? -12.695 32 -1.935 1 92.94 169 THR B CA 1
ATOM 3956 C C . THR B 1 169 ? -12.75 30.5 -2.227 1 92.94 169 THR B C 1
ATOM 3958 O O . THR B 1 169 ? -13.672 30.031 -2.887 1 92.94 169 THR B O 1
ATOM 3961 N N . GLN B 1 170 ? -11.766 29.812 -1.773 1 94.5 170 GLN B N 1
ATOM 3962 C CA . GLN B 1 170 ? -11.703 28.391 -2.07 1 94.5 170 GLN B CA 1
ATOM 3963 C C . GLN B 1 170 ? -12.758 27.609 -1.286 1 94.5 170 GLN B C 1
ATOM 3965 O O . GLN B 1 170 ? -13 27.906 -0.111 1 94.5 170 GLN B O 1
ATOM 3970 N N . GLU B 1 171 ? -13.344 26.688 -1.97 1 96.5 171 GLU B N 1
ATOM 3971 C CA . GLU B 1 171 ? -14.297 25.766 -1.35 1 96.5 171 GLU B CA 1
ATOM 3972 C C . GLU B 1 171 ? -13.844 24.312 -1.494 1 96.5 171 GLU B C 1
ATOM 3974 O O . GLU B 1 171 ? -13.141 23.969 -2.449 1 96.5 171 GLU B O 1
ATOM 3979 N N . MET B 1 172 ? -14.219 23.531 -0.559 1 97.06 172 MET B N 1
ATOM 3980 C CA . MET B 1 172 ? -13.914 22.109 -0.559 1 97.06 172 MET B CA 1
ATOM 3981 C C . MET B 1 172 ? -15.172 21.281 -0.302 1 97.06 172 MET B C 1
ATOM 3983 O O . MET B 1 172 ? -16.125 21.766 0.307 1 97.06 172 MET B O 1
ATOM 3987 N N . ARG B 1 173 ? -15.117 20.031 -0.728 1 97.62 173 ARG B N 1
ATOM 3988 C CA . ARG B 1 173 ? -16.172 19.094 -0.396 1 97.62 173 ARG B CA 1
ATOM 3989 C C . ARG B 1 173 ? -15.711 17.641 -0.571 1 97.62 173 ARG B C 1
ATOM 3991 O O . ARG B 1 173 ? -14.656 17.406 -1.149 1 97.62 173 ARG B O 1
ATOM 3998 N N . LEU B 1 174 ? -16.469 16.781 0.004 1 98.06 174 LEU B N 1
ATOM 3999 C CA . LEU B 1 174 ? -16.391 15.359 -0.306 1 98.06 174 LEU B CA 1
ATOM 4000 C C . LEU B 1 174 ? -17.609 14.906 -1.098 1 98.06 174 LEU B C 1
ATOM 4002 O O . LEU B 1 174 ? -18.719 15.328 -0.821 1 98.06 174 LEU B O 1
ATOM 4006 N N . ILE B 1 175 ? -17.312 14.125 -2.055 1 97.88 175 ILE B N 1
ATOM 4007 C CA . ILE B 1 175 ? -18.406 13.445 -2.734 1 97.88 175 ILE B CA 1
ATOM 4008 C C . ILE B 1 175 ? -18.172 11.938 -2.703 1 97.88 175 ILE B C 1
ATOM 4010 O O . ILE B 1 175 ? -17.047 11.477 -2.486 1 97.88 175 ILE B O 1
ATOM 4014 N N . SER B 1 176 ? -19.266 11.195 -2.84 1 97.19 176 SER B N 1
ATOM 4015 C CA . SER B 1 176 ? -19.203 9.742 -2.914 1 97.19 176 SER B CA 1
ATOM 4016 C C . SER B 1 176 ? -19.438 9.25 -4.34 1 97.19 176 SER B C 1
ATOM 4018 O O . SER B 1 176 ? -20.531 9.398 -4.879 1 97.19 176 SER B O 1
ATOM 4020 N N . SER B 1 177 ? -18.406 8.703 -4.957 1 97.06 177 SER B N 1
ATOM 4021 C CA . SER B 1 177 ? -18.484 8.258 -6.344 1 97.06 177 SER B CA 1
ATOM 4022 C C . SER B 1 177 ? -17.391 7.246 -6.66 1 97.06 177 SER B C 1
ATOM 4024 O O . SER B 1 177 ? -16.328 7.262 -6.039 1 97.06 177 SER B O 1
ATOM 4026 N N . PRO B 1 178 ? -17.672 6.305 -7.535 1 96.62 178 PRO B N 1
ATOM 4027 C CA . PRO B 1 178 ? -16.547 5.504 -8.016 1 96.62 178 PRO B CA 1
ATOM 4028 C C . PRO B 1 178 ? -15.578 6.305 -8.875 1 96.62 178 PRO B C 1
ATOM 4030 O O . PRO B 1 178 ? -15.891 7.43 -9.281 1 96.62 178 PRO B O 1
ATOM 4033 N N . ILE B 1 179 ? -14.422 5.836 -9.055 1 96.75 179 ILE B N 1
ATOM 4034 C CA . ILE B 1 179 ? -13.484 6.445 -9.992 1 96.75 179 ILE B CA 1
ATOM 4035 C C . ILE B 1 179 ? -13.328 5.559 -11.227 1 96.75 179 ILE B C 1
ATOM 4037 O O . ILE B 1 179 ? -13.562 4.348 -11.156 1 96.75 179 ILE B O 1
ATOM 4041 N N . PRO B 1 180 ? -12.867 6.137 -12.352 1 94.56 180 PRO B N 1
ATOM 4042 C CA . PRO B 1 180 ? -12.844 5.402 -13.617 1 94.56 180 PRO B CA 1
ATOM 4043 C C . PRO B 1 180 ? -11.922 4.184 -13.578 1 94.56 180 PRO B C 1
ATOM 4045 O O . PRO B 1 180 ? -12.164 3.199 -14.281 1 94.56 180 PRO B O 1
ATOM 4048 N N . GLN B 1 181 ? -10.938 4.156 -12.766 1 94.94 181 GLN B N 1
ATOM 4049 C CA . GLN B 1 181 ? -9.93 3.102 -12.734 1 94.94 181 GLN B CA 1
ATOM 4050 C C . GLN B 1 181 ? -10.469 1.848 -12.055 1 94.94 181 GLN B C 1
ATOM 4052 O O . GLN B 1 181 ? -9.883 0.769 -12.172 1 94.94 181 GLN B O 1
ATOM 4057 N N . GLN B 1 182 ? -11.531 1.952 -11.32 1 94.88 182 GLN B N 1
ATOM 4058 C CA . GLN B 1 182 ? -12.094 0.805 -10.617 1 94.88 182 GLN B CA 1
ATOM 4059 C C . GLN B 1 182 ? -12.805 -0.14 -11.586 1 94.88 182 GLN B C 1
ATOM 4061 O O . GLN B 1 182 ? -13.484 0.306 -12.508 1 94.88 182 GLN B O 1
ATOM 4066 N N . VAL B 1 183 ? -12.562 -1.382 -11.336 1 91.88 183 VAL B N 1
ATOM 4067 C CA . VAL B 1 183 ? -13.305 -2.389 -12.086 1 91.88 183 VAL B CA 1
ATOM 4068 C C . VAL B 1 183 ? -14.75 -2.443 -11.578 1 91.88 183 VAL B C 1
ATOM 4070 O O . VAL B 1 183 ? -15.688 -2.455 -12.367 1 91.88 183 VAL B O 1
ATOM 4073 N N . ASP B 1 184 ? -14.875 -2.477 -10.305 1 90.69 184 ASP B N 1
ATOM 4074 C CA . ASP B 1 184 ? -16.203 -2.496 -9.695 1 90.69 184 ASP B CA 1
ATOM 4075 C C . ASP B 1 184 ? -16.75 -1.08 -9.523 1 90.69 184 ASP B C 1
ATOM 4077 O O . ASP B 1 184 ? -16.469 -0.424 -8.516 1 90.69 184 ASP B O 1
ATOM 4081 N N . GLN B 1 185 ? -17.609 -0.641 -10.375 1 93.19 185 GLN B N 1
ATOM 4082 C CA . GLN B 1 185 ? -18.125 0.722 -10.391 1 93.19 185 GLN B CA 1
ATOM 4083 C C . GLN B 1 185 ? -19.266 0.892 -9.391 1 93.19 185 GLN B C 1
ATOM 4085 O O . GLN B 1 185 ? -19.781 1.997 -9.211 1 93.19 185 GLN B O 1
ATOM 4090 N N . SER B 1 186 ? -19.609 -0.149 -8.734 1 92.19 186 SER B N 1
ATOM 4091 C CA . SER B 1 186 ? -20.703 -0.068 -7.773 1 92.19 186 SER B CA 1
ATOM 4092 C C . SER B 1 186 ? -20.203 0.293 -6.383 1 92.19 186 SER B C 1
ATOM 4094 O O . SER B 1 186 ? -20.984 0.506 -5.461 1 92.19 186 SER B O 1
ATOM 4096 N N . LYS B 1 187 ? -18.922 0.353 -6.215 1 93.81 187 LYS B N 1
ATOM 4097 C CA . LYS B 1 187 ? -18.312 0.668 -4.93 1 93.81 187 LYS B CA 1
ATOM 4098 C C . LYS B 1 187 ? -17.719 2.074 -4.93 1 93.81 187 LYS B C 1
ATOM 4100 O O . LYS B 1 187 ? -16.578 2.273 -5.355 1 93.81 187 LYS B O 1
ATOM 4105 N N . PRO B 1 188 ? -18.391 2.963 -4.363 1 96.56 188 PRO B N 1
ATOM 4106 C CA . PRO B 1 188 ? -17.906 4.344 -4.406 1 96.56 188 PRO B CA 1
ATOM 4107 C C . PRO B 1 188 ? -16.75 4.594 -3.438 1 96.56 188 PRO B C 1
ATOM 4109 O O . PRO B 1 188 ? -16.531 3.799 -2.523 1 96.56 188 PRO B O 1
ATOM 4112 N N . LEU B 1 189 ? -16.062 5.633 -3.67 1 98.06 189 LEU B N 1
ATOM 4113 C CA . LEU B 1 189 ? -15.031 6.207 -2.812 1 98.06 189 LEU B CA 1
ATOM 4114 C C . LEU B 1 189 ? -15.398 7.625 -2.391 1 98.06 189 LEU B C 1
ATOM 4116 O O . LEU B 1 189 ? -16.25 8.258 -3.016 1 98.06 189 LEU B O 1
ATOM 4120 N N . TRP B 1 190 ? -14.828 8.008 -1.298 1 98.31 190 TRP B N 1
ATOM 4121 C CA . TRP B 1 190 ? -14.836 9.438 -1.003 1 98.31 190 TRP B CA 1
ATOM 4122 C C . TRP B 1 190 ? -13.844 10.18 -1.891 1 98.31 190 TRP B C 1
ATOM 4124 O O . TRP B 1 190 ? -12.672 9.789 -1.99 1 98.31 190 TRP B O 1
ATOM 4134 N N . ILE B 1 191 ? -14.297 11.195 -2.518 1 98.12 191 ILE B N 1
ATOM 4135 C CA . ILE B 1 191 ? -13.438 12.016 -3.367 1 98.12 191 ILE B CA 1
ATOM 4136 C C . ILE B 1 191 ? -13.375 13.438 -2.812 1 98.12 191 ILE B C 1
ATOM 4138 O O . ILE B 1 191 ? -14.406 14.109 -2.674 1 98.12 191 ILE B O 1
ATOM 4142 N N . TYR B 1 192 ? -12.203 13.867 -2.484 1 98.12 192 TYR B N 1
ATOM 4143 C CA . TYR B 1 192 ? -11.961 15.242 -2.068 1 98.12 192 TYR B CA 1
ATOM 4144 C C . TYR B 1 192 ? -11.867 16.172 -3.275 1 98.12 192 TYR B C 1
ATOM 4146 O O . TYR B 1 192 ? -11.047 15.961 -4.168 1 98.12 192 TYR B O 1
ATOM 4154 N N . GLN B 1 193 ? -12.688 17.172 -3.246 1 97.44 193 GLN B N 1
ATOM 4155 C CA . GLN B 1 193 ? -12.703 18.172 -4.324 1 97.44 193 GLN B CA 1
ATOM 4156 C C . GLN B 1 193 ? -12.531 19.578 -3.775 1 97.44 193 GLN B C 1
ATOM 4158 O O . GLN B 1 193 ? -12.961 19.875 -2.658 1 97.44 193 GLN B O 1
ATOM 4163 N N . TYR B 1 194 ? -11.922 20.375 -4.57 1 96.5 194 TYR B N 1
ATOM 4164 C CA . TYR B 1 194 ? -11.828 21.797 -4.254 1 96.5 194 TYR B CA 1
ATOM 4165 C C . TYR B 1 194 ? -12.086 22.641 -5.492 1 96.5 194 TYR B C 1
ATOM 4167 O O . TYR B 1 194 ? -12.016 22.141 -6.621 1 96.5 194 TYR B O 1
ATOM 4175 N N . ARG B 1 195 ? -12.477 23.828 -5.297 1 95.62 195 ARG B N 1
ATOM 4176 C CA . ARG B 1 195 ? -12.508 24.875 -6.316 1 95.62 195 ARG B CA 1
ATOM 4177 C C . ARG B 1 195 ? -12.094 26.219 -5.734 1 95.62 195 ARG B C 1
ATOM 4179 O O . ARG B 1 195 ? -12.414 26.516 -4.582 1 95.62 195 ARG B O 1
ATOM 4186 N N . ASN B 1 196 ? -11.406 26.969 -6.477 1 92.75 196 ASN B N 1
ATOM 4187 C CA . ASN B 1 196 ? -10.812 28.203 -5.957 1 92.75 196 ASN B CA 1
ATOM 4188 C C . ASN B 1 196 ? -11.828 29.328 -5.891 1 92.75 196 ASN B C 1
ATOM 4190 O O . ASN B 1 196 ? -11.578 30.359 -5.273 1 92.75 196 ASN B O 1
ATOM 4194 N N . HIS B 1 197 ? -12.891 29.156 -6.586 1 93.81 197 HIS B N 1
ATOM 4195 C CA . HIS B 1 197 ? -14.016 30.078 -6.57 1 93.81 197 HIS B CA 1
ATOM 4196 C C . HIS B 1 197 ? -15.336 29.359 -6.832 1 93.81 197 HIS B C 1
ATOM 4198 O O . HIS B 1 197 ? -15.375 28.391 -7.598 1 93.81 197 HIS B O 1
ATOM 4204 N N . PRO B 1 198 ? -16.391 29.891 -6.219 1 93.12 198 PRO B N 1
ATOM 4205 C CA . PRO B 1 198 ? -17.688 29.219 -6.41 1 93.12 198 PRO B CA 1
ATOM 4206 C C . PRO B 1 198 ? -18.094 29.125 -7.879 1 93.12 198 PRO B C 1
ATOM 4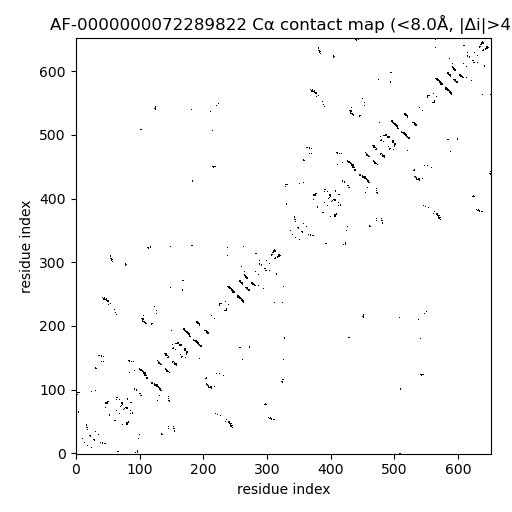208 O O . PRO B 1 198 ? -18.859 28.234 -8.258 1 93.12 198 PRO B O 1
ATOM 4211 N N . SER B 1 199 ? -17.594 30.016 -8.711 1 95.31 199 SER B N 1
ATOM 4212 C CA . SER B 1 199 ? -17.953 30.031 -10.125 1 95.31 199 SER B CA 1
ATOM 4213 C C . SER B 1 199 ? -17.094 29.062 -10.93 1 95.31 199 SER B C 1
ATOM 4215 O O . SER B 1 199 ? -17.359 28.828 -12.109 1 95.31 199 SER B O 1
ATOM 4217 N N . LYS B 1 200 ? -16.062 28.5 -10.344 1 95 200 LYS B N 1
ATOM 4218 C CA . LYS B 1 200 ? -15.156 27.594 -11.047 1 95 200 LYS B CA 1
ATOM 4219 C C . LYS B 1 200 ? -15.586 26.141 -10.898 1 95 200 LYS B C 1
ATOM 4221 O O . LYS B 1 200 ? -16.375 25.812 -10.016 1 95 200 LYS B O 1
ATOM 4226 N N . GLU B 1 201 ? -15.102 25.328 -11.734 1 95.38 201 GLU B N 1
ATOM 4227 C CA . GLU B 1 201 ? -15.398 23.906 -11.695 1 95.38 201 GLU B CA 1
ATOM 4228 C C . GLU B 1 201 ? -14.68 23.219 -10.539 1 95.38 201 GLU B C 1
ATOM 4230 O O . GLU B 1 201 ? -13.609 23.656 -10.117 1 95.38 201 GLU B O 1
ATOM 4235 N N . TRP B 1 202 ? -15.289 22.156 -10.047 1 96.31 202 TRP B N 1
ATOM 4236 C CA . TRP B 1 202 ? -14.672 21.359 -9 1 96.31 202 TRP B CA 1
ATOM 4237 C C . TRP B 1 202 ? -13.492 20.562 -9.555 1 96.31 202 TRP B C 1
ATOM 4239 O O . TRP B 1 202 ? -13.578 19.984 -10.648 1 96.31 202 TRP B O 1
ATOM 4249 N N . ASN B 1 203 ? -12.414 20.594 -8.828 1 95.88 203 ASN B N 1
ATOM 4250 C CA . ASN B 1 203 ? -11.258 19.75 -9.109 1 95.88 203 ASN B CA 1
ATOM 4251 C C . ASN B 1 203 ? -11.203 18.547 -8.156 1 95.88 203 ASN B C 1
ATOM 4253 O O . ASN B 1 203 ? -11.164 18.734 -6.938 1 95.88 203 ASN B O 1
ATOM 4257 N N . SER B 1 204 ? -11.219 17.328 -8.703 1 96.75 204 SER B N 1
ATOM 4258 C CA . SER B 1 204 ? -11.07 16.125 -7.902 1 96.75 204 SER B CA 1
ATOM 4259 C C . SER B 1 204 ? -9.602 15.82 -7.617 1 96.75 204 SER B C 1
ATOM 4261 O O . SER B 1 204 ? -8.836 15.516 -8.531 1 96.75 204 SER B O 1
ATOM 4263 N N . PHE B 1 205 ? -9.25 15.836 -6.391 1 97 205 PHE B N 1
ATOM 4264 C CA . PHE B 1 205 ? -7.828 15.789 -6.059 1 97 205 PHE B CA 1
ATOM 4265 C C . PHE B 1 205 ? -7.43 14.406 -5.562 1 97 205 PHE B C 1
ATOM 4267 O O . PHE B 1 205 ? -6.48 13.805 -6.074 1 97 205 PHE B O 1
ATOM 4274 N N . TYR B 1 206 ? -8.07 13.898 -4.574 1 98 206 TYR B N 1
ATOM 4275 C CA . TYR B 1 206 ? -7.688 12.578 -4.09 1 98 206 TYR B CA 1
ATOM 4276 C C . TYR B 1 206 ? -8.906 11.758 -3.691 1 98 206 TYR B C 1
ATOM 4278 O O . TYR B 1 206 ? -10.016 12.297 -3.58 1 98 206 TYR B O 1
ATOM 4286 N N . ALA B 1 207 ? -8.742 10.492 -3.57 1 98.5 207 ALA B N 1
ATOM 4287 C CA . ALA B 1 207 ? -9.82 9.539 -3.303 1 98.5 207 ALA B CA 1
ATOM 4288 C C . ALA B 1 207 ? -9.406 8.523 -2.242 1 98.5 207 ALA B C 1
ATOM 4290 O O . ALA B 1 207 ? -8.25 8.102 -2.199 1 98.5 207 ALA B O 1
ATOM 4291 N N . PHE B 1 208 ? -10.352 8.164 -1.404 1 98.31 208 PHE B N 1
ATOM 4292 C CA . PHE B 1 208 ? -10.086 7.176 -0.364 1 98.31 208 PHE B CA 1
ATOM 4293 C C . PHE B 1 208 ? -11.359 6.434 0.024 1 98.31 208 PHE B C 1
ATOM 4295 O O . PHE B 1 208 ? -12.461 6.836 -0.361 1 98.31 208 PHE B O 1
ATOM 4302 N N . SER B 1 209 ? -11.203 5.316 0.679 1 97.19 209 SER B N 1
ATOM 4303 C CA . SER B 1 209 ? -12.305 4.574 1.278 1 97.19 209 SER B CA 1
ATOM 4304 C C . SER B 1 209 ? -12.211 4.574 2.801 1 97.19 209 SER B C 1
ATOM 4306 O O . SER B 1 209 ? -11.25 5.102 3.367 1 97.19 209 SER B O 1
ATOM 4308 N N . GLU B 1 210 ? -13.18 4.031 3.4 1 96.31 210 GLU B N 1
ATOM 4309 C CA . GLU B 1 210 ? -13.188 3.951 4.859 1 96.31 210 GLU B CA 1
ATOM 4310 C C . GLU B 1 210 ? -12.469 2.695 5.344 1 96.31 210 GLU B C 1
ATOM 4312 O O . GLU B 1 210 ? -12.477 2.389 6.535 1 96.31 210 GLU B O 1
ATOM 4317 N N . HIS B 1 211 ? -11.891 1.988 4.422 1 95.94 211 HIS B N 1
ATOM 4318 C CA . HIS B 1 211 ? -11.094 0.827 4.809 1 95.94 211 HIS B CA 1
ATOM 4319 C C . HIS B 1 211 ? -9.867 1.24 5.613 1 95.94 211 HIS B C 1
ATOM 4321 O O . HIS B 1 211 ? -9.055 2.045 5.152 1 95.94 211 HIS B O 1
ATOM 4327 N N . GLU B 1 212 ? -9.719 0.658 6.766 1 97.31 212 GLU B N 1
ATOM 4328 C CA . GLU B 1 212 ? -8.648 1.017 7.691 1 97.31 212 GLU B CA 1
ATOM 4329 C C . GLU B 1 212 ? -7.301 0.501 7.199 1 97.31 212 GLU B C 1
ATOM 4331 O O . GLU B 1 212 ? -7.168 -0.673 6.852 1 97.31 212 GLU B O 1
ATOM 4336 N N . PHE B 1 213 ? -6.379 1.355 7.098 1 98.06 213 PHE B N 1
ATOM 4337 C CA . PHE B 1 213 ? -4.98 0.984 6.902 1 98.06 213 PHE B CA 1
ATOM 4338 C C . PHE B 1 213 ? -4.234 0.964 8.227 1 98.06 213 PHE B C 1
ATOM 4340 O O . PHE B 1 213 ? -4.496 1.787 9.109 1 98.06 213 PHE B O 1
ATOM 4347 N N . LEU B 1 214 ? -3.316 0.081 8.312 1 97 214 LEU B N 1
ATOM 4348 C CA . LEU B 1 214 ? -2.527 -0.106 9.523 1 97 214 LEU B CA 1
ATOM 4349 C C . LEU B 1 214 ? -1.158 0.554 9.391 1 97 214 LEU B C 1
ATOM 4351 O O . LEU B 1 214 ? -0.753 0.929 8.289 1 97 214 LEU B O 1
ATOM 4355 N N . HIS B 1 215 ? -0.491 0.689 10.523 1 96.81 215 HIS B N 1
ATOM 4356 C CA . HIS B 1 215 ? 0.858 1.245 10.547 1 96.81 215 HIS B CA 1
ATOM 4357 C C . HIS B 1 215 ? 1.763 0.532 9.547 1 96.81 215 HIS B C 1
ATOM 4359 O O . HIS B 1 215 ? 2.512 1.178 8.812 1 96.81 215 HIS B O 1
ATOM 4365 N N . GLU B 1 216 ? 1.651 -0.79 9.484 1 96.44 216 GLU B N 1
ATOM 4366 C CA . GLU B 1 216 ? 2.49 -1.61 8.617 1 96.44 216 GLU B CA 1
ATOM 4367 C C . GLU B 1 216 ? 2.207 -1.325 7.145 1 96.44 216 GLU B C 1
ATOM 4369 O O . GLU B 1 216 ? 3.109 -1.394 6.309 1 96.44 216 GLU B O 1
ATOM 4374 N N . ASP B 1 217 ? 0.94 -1.037 6.844 1 98 217 ASP B N 1
ATOM 4375 C CA . ASP B 1 217 ? 0.586 -0.674 5.473 1 98 217 ASP B CA 1
ATOM 4376 C C . ASP B 1 217 ? 1.305 0.601 5.039 1 98 217 ASP B C 1
ATOM 4378 O O . ASP B 1 217 ? 1.854 0.667 3.938 1 98 217 ASP B O 1
ATOM 4382 N N . PHE B 1 218 ? 1.354 1.533 5.945 1 98.25 218 PHE B N 1
ATOM 4383 C CA . PHE B 1 218 ? 1.946 2.83 5.637 1 98.25 218 PHE B CA 1
ATOM 4384 C C . PHE B 1 218 ? 3.465 2.729 5.566 1 98.25 218 PHE B C 1
ATOM 4386 O O . PHE B 1 218 ? 4.113 3.512 4.871 1 98.25 218 PHE B O 1
ATOM 4393 N N . GLU B 1 219 ? 4.043 1.774 6.27 1 97.19 219 GLU B N 1
ATOM 4394 C CA . GLU B 1 219 ? 5.484 1.562 6.141 1 97.19 219 GLU B CA 1
ATOM 4395 C C . GLU B 1 219 ? 5.855 1.18 4.711 1 97.19 219 GLU B C 1
ATOM 4397 O O . GLU B 1 219 ? 6.883 1.624 4.191 1 97.19 219 GLU B O 1
ATOM 4402 N N . ILE B 1 220 ? 5.043 0.409 4.129 1 97.44 220 ILE B N 1
ATOM 4403 C CA . ILE B 1 220 ? 5.266 0.017 2.74 1 97.44 220 ILE B CA 1
ATOM 4404 C C . ILE B 1 220 ? 5.098 1.23 1.828 1 97.44 220 ILE B C 1
ATOM 4406 O O . ILE B 1 220 ? 5.941 1.485 0.963 1 97.44 220 ILE B O 1
ATOM 4410 N N . MET B 1 221 ? 4.066 1.998 2.043 1 98 221 MET B N 1
ATOM 4411 C CA . MET B 1 221 ? 3.838 3.225 1.285 1 98 221 MET B CA 1
ATOM 4412 C C . MET B 1 221 ? 5 4.199 1.463 1 98 221 MET B C 1
ATOM 4414 O O . MET B 1 221 ? 5.473 4.789 0.492 1 98 221 MET B O 1
ATOM 4418 N N . ASN B 1 222 ? 5.43 4.289 2.672 1 98.12 222 ASN B N 1
ATOM 4419 C CA . ASN B 1 222 ? 6.496 5.215 3.023 1 98.12 222 ASN B CA 1
ATOM 4420 C C . ASN B 1 222 ? 7.797 4.875 2.301 1 98.12 222 ASN B C 1
ATOM 4422 O O . ASN B 1 222 ? 8.555 5.77 1.921 1 98.12 222 ASN B O 1
ATOM 4426 N N . TYR B 1 223 ? 8.086 3.627 2.127 1 97.56 223 TYR B N 1
ATOM 4427 C CA . TYR B 1 223 ? 9.289 3.213 1.414 1 97.56 223 TYR B CA 1
ATOM 4428 C C . TYR B 1 223 ? 9.281 3.742 -0.015 1 97.56 223 TYR B C 1
ATOM 4430 O O . TYR B 1 223 ? 10.289 4.277 -0.489 1 97.56 223 TYR B O 1
ATOM 4438 N N . TYR B 1 224 ? 8.172 3.645 -0.638 1 97.62 224 TYR B N 1
ATOM 4439 C CA . TYR B 1 224 ? 8.062 4.16 -1.998 1 97.62 224 TYR B CA 1
ATOM 4440 C C . TYR B 1 224 ? 8.164 5.684 -2.012 1 97.62 224 TYR B C 1
ATOM 4442 O O . TYR B 1 224 ? 8.992 6.25 -2.734 1 97.62 224 TYR B O 1
ATOM 4450 N N . VAL B 1 225 ? 7.375 6.324 -1.192 1 97.69 225 VAL B N 1
ATOM 4451 C CA . VAL B 1 225 ? 7.238 7.777 -1.213 1 97.69 225 VAL B CA 1
ATOM 4452 C C . VAL B 1 225 ? 8.57 8.43 -0.83 1 97.69 225 VAL B C 1
ATOM 4454 O O . VAL B 1 225 ? 8.922 9.492 -1.349 1 97.69 225 VAL B O 1
ATOM 4457 N N . SER B 1 226 ? 9.383 7.715 -0.044 1 97.81 226 SER B N 1
ATOM 4458 C CA . SER B 1 226 ? 10.586 8.336 0.484 1 97.81 226 SER B CA 1
ATOM 4459 C C . SER B 1 226 ? 11.82 7.926 -0.315 1 97.81 226 SER B C 1
ATOM 4461 O O . SER B 1 226 ? 12.883 8.539 -0.192 1 97.81 226 SER B O 1
ATOM 4463 N N . THR B 1 227 ? 11.695 6.883 -1.204 1 96.94 227 THR B N 1
ATOM 4464 C CA . THR B 1 227 ? 12.953 6.406 -1.761 1 96.94 227 THR B CA 1
ATOM 4465 C C . THR B 1 227 ? 12.867 6.293 -3.279 1 96.94 227 THR B C 1
ATOM 4467 O O . THR B 1 227 ? 13.891 6.336 -3.971 1 96.94 227 THR B O 1
ATOM 4470 N N . SER B 1 228 ? 11.711 6.098 -3.812 1 96.56 228 SER B N 1
ATOM 4471 C CA . SER B 1 228 ? 11.594 5.875 -5.25 1 96.56 228 SER B CA 1
ATOM 4472 C C . SER B 1 228 ? 11.984 7.125 -6.035 1 96.56 228 SER B C 1
ATOM 4474 O O . SER B 1 228 ? 11.586 8.234 -5.676 1 96.56 228 SER B O 1
ATOM 4476 N N . LEU B 1 229 ? 12.656 6.965 -7.113 1 93.62 229 LEU B N 1
ATOM 4477 C CA . LEU B 1 229 ? 13.039 8.07 -7.984 1 93.62 229 LEU B CA 1
ATOM 4478 C C . LEU B 1 229 ? 12.172 8.102 -9.234 1 93.62 229 LEU B C 1
ATOM 4480 O O . LEU B 1 229 ? 12.516 8.766 -10.219 1 93.62 229 LEU B O 1
ATOM 4484 N N . SER B 1 230 ? 11.086 7.359 -9.125 1 91.75 230 SER B N 1
ATOM 4485 C CA . SER B 1 230 ? 10.125 7.34 -10.227 1 91.75 230 SER B CA 1
ATOM 4486 C C . SER B 1 230 ? 9.602 8.734 -10.531 1 91.75 230 SER B C 1
ATOM 4488 O O . SER B 1 230 ? 9.484 9.57 -9.625 1 91.75 230 SER B O 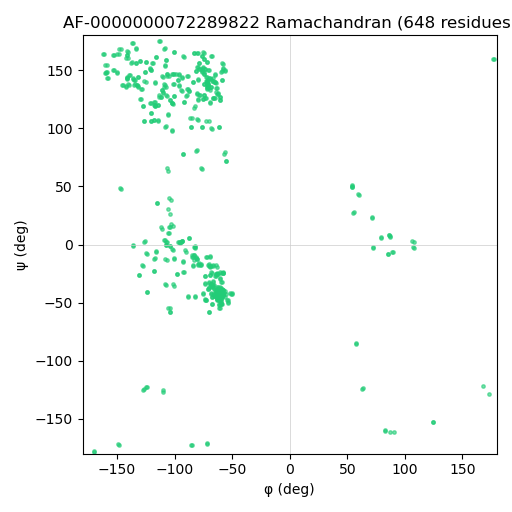1
ATOM 4490 N N . GLU B 1 231 ? 9.141 8.961 -11.75 1 89.25 231 GLU B N 1
ATOM 4491 C CA . GLU B 1 231 ? 8.57 10.242 -12.148 1 89.25 231 GLU B CA 1
ATOM 4492 C C . GLU B 1 231 ? 7.238 10.5 -11.445 1 89.25 231 GLU B C 1
ATOM 4494 O O . GLU B 1 231 ? 6.809 11.648 -11.32 1 89.25 231 GLU B O 1
ATOM 4499 N N . ARG B 1 232 ? 6.684 9.5 -10.961 1 88.56 232 ARG B N 1
ATOM 4500 C CA . ARG B 1 232 ? 5.383 9.633 -10.312 1 88.56 232 ARG B CA 1
ATOM 4501 C C . ARG B 1 232 ? 5.535 10.07 -8.859 1 88.56 232 ARG B C 1
ATOM 4503 O O . ARG B 1 232 ? 4.555 10.445 -8.211 1 88.56 232 ARG B O 1
ATOM 4510 N N . ASN B 1 233 ? 6.734 10.031 -8.383 1 94.56 233 ASN B N 1
ATOM 4511 C CA . ASN B 1 233 ? 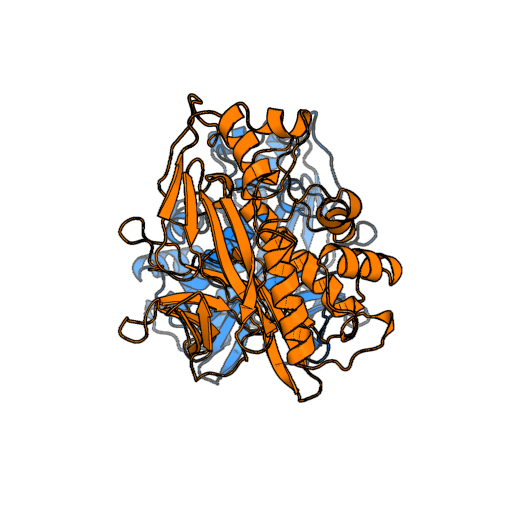6.996 10.43 -7.004 1 94.56 233 ASN B CA 1
ATOM 4512 C C . ASN B 1 233 ? 7.605 11.82 -6.926 1 94.56 233 ASN B C 1
ATOM 4514 O O . ASN B 1 233 ? 8.828 11.984 -7.023 1 94.56 233 ASN B O 1
ATOM 4518 N N . PHE B 1 234 ? 6.852 12.789 -6.68 1 93.19 234 PHE B N 1
ATOM 4519 C CA . PHE B 1 234 ? 7.309 14.172 -6.672 1 93.19 234 PHE B CA 1
ATOM 4520 C C . PHE B 1 234 ? 8.008 14.508 -5.359 1 93.19 234 PHE B C 1
ATOM 4522 O O . PHE B 1 234 ? 8.695 15.523 -5.258 1 93.19 234 PHE B O 1
ATOM 4529 N N . GLN B 1 235 ? 7.902 13.68 -4.344 1 96.12 235 GLN B N 1
ATOM 4530 C CA . GLN B 1 235 ? 8.492 13.953 -3.037 1 96.12 235 GLN B CA 1
ATOM 4531 C C . GLN B 1 235 ? 10.016 13.906 -3.098 1 96.12 235 GLN B C 1
ATOM 4533 O O . GLN B 1 235 ? 10.695 14.758 -2.527 1 96.12 235 GLN B O 1
ATOM 4538 N N . THR B 1 236 ? 10.57 12.922 -3.814 1 96.5 236 THR B N 1
ATOM 4539 C CA . THR B 1 236 ? 12.016 12.742 -3.852 1 96.5 236 THR B CA 1
ATOM 4540 C C . THR B 1 236 ? 12.648 13.68 -4.879 1 96.5 236 THR B C 1
ATOM 4542 O O . THR B 1 236 ? 13.875 13.781 -4.957 1 96.5 236 THR B O 1
ATOM 4545 N N . LYS B 1 237 ? 11.828 14.414 -5.562 1 95 237 LYS B N 1
ATOM 4546 C CA . LYS B 1 237 ? 12.359 15.227 -6.66 1 95 237 LYS B CA 1
ATOM 4547 C C . LYS B 1 237 ? 12.18 16.719 -6.375 1 95 237 LYS B C 1
ATOM 4549 O O . LYS B 1 237 ? 12.656 17.562 -7.133 1 95 237 LYS B O 1
ATOM 4554 N N . ASN B 1 238 ? 11.5 16.984 -5.32 1 95.38 238 ASN B N 1
ATOM 4555 C CA . ASN B 1 238 ? 11.211 18.375 -4.984 1 95.38 238 ASN B CA 1
ATOM 4556 C C . ASN B 1 238 ? 11.367 18.625 -3.486 1 95.38 238 ASN B C 1
ATOM 4558 O O . ASN B 1 238 ? 11.062 17.766 -2.668 1 95.38 238 ASN B O 1
ATOM 4562 N N . VAL B 1 239 ? 11.812 19.812 -3.199 1 97.62 239 VAL B N 1
ATOM 4563 C CA . VAL B 1 239 ? 11.758 20.312 -1.826 1 97.62 239 VAL B CA 1
ATOM 4564 C C . VAL B 1 239 ? 10.461 21.078 -1.605 1 97.62 239 VAL B C 1
ATOM 4566 O O . VAL B 1 239 ? 10.211 22.094 -2.268 1 97.62 239 VAL B O 1
ATOM 4569 N N . LEU B 1 240 ? 9.711 20.625 -0.631 1 97.62 240 LEU B N 1
ATOM 4570 C CA . LEU B 1 240 ? 8.367 21.156 -0.448 1 97.62 240 LEU B CA 1
ATOM 4571 C C . LEU B 1 240 ? 8.125 21.531 1.012 1 97.62 240 LEU B C 1
ATOM 4573 O O . LEU B 1 240 ? 8.469 20.766 1.915 1 97.62 240 LEU B O 1
ATOM 4577 N N . ILE B 1 241 ? 7.535 22.656 1.23 1 98.31 241 ILE B N 1
ATOM 4578 C CA . ILE B 1 241 ? 7.055 23.078 2.545 1 98.31 241 ILE B CA 1
ATOM 4579 C C . ILE B 1 241 ? 5.734 23.828 2.396 1 98.31 241 ILE B C 1
ATOM 4581 O O . ILE B 1 241 ? 5.574 24.641 1.479 1 98.31 241 ILE B O 1
ATOM 4585 N N . VAL B 1 242 ? 4.809 23.562 3.188 1 97.94 242 VAL B N 1
ATOM 4586 C CA . VAL B 1 242 ? 3.59 24.359 3.352 1 97.94 242 VAL B CA 1
ATOM 4587 C C . VAL B 1 242 ? 3.365 24.656 4.832 1 97.94 242 VAL B C 1
ATOM 4589 O O . VAL B 1 242 ? 3.34 23.75 5.66 1 97.94 242 VAL B O 1
ATOM 4592 N N . ARG B 1 243 ? 3.238 25.875 5.156 1 97.25 243 ARG B N 1
ATOM 4593 C CA . ARG B 1 243 ? 2.904 26.297 6.508 1 97.25 243 ARG B CA 1
ATOM 4594 C C . ARG B 1 243 ? 1.706 27.234 6.504 1 97.25 243 ARG B C 1
ATOM 4596 O O . ARG B 1 243 ? 1.764 28.328 5.918 1 97.25 243 ARG B O 1
ATOM 4603 N N . PHE B 1 244 ? 0.69 26.812 7.16 1 97.69 244 PHE B N 1
ATOM 4604 C CA . PHE B 1 244 ? -0.498 27.656 7.262 1 97.69 244 PHE B CA 1
ATOM 4605 C C . PHE B 1 244 ? -0.317 28.719 8.328 1 97.69 244 PHE B C 1
ATOM 4607 O O . PHE B 1 244 ? 0.471 28.547 9.258 1 97.69 244 PHE B O 1
ATOM 4614 N N . VAL B 1 245 ? -0.994 29.781 8.133 1 97.19 245 VAL B N 1
ATOM 4615 C CA . VAL B 1 245 ? -0.928 30.906 9.055 1 97.19 245 VAL B CA 1
ATOM 4616 C C . VAL B 1 245 ? -2.264 31.062 9.781 1 97.19 245 VAL B C 1
ATOM 4618 O O . VAL B 1 245 ? -3.32 31.109 9.148 1 97.19 245 VAL B O 1
ATOM 4621 N N . ARG B 1 246 ? -2.154 31.094 11.055 1 97.19 246 ARG B N 1
ATOM 4622 C CA . ARG B 1 246 ? -3.352 31.25 11.875 1 97.19 246 ARG B CA 1
ATOM 4623 C C . ARG B 1 246 ? -3.611 32.719 12.219 1 97.19 246 ARG B C 1
ATOM 4625 O O . ARG B 1 246 ? -2.672 33.5 12.391 1 97.19 246 ARG B O 1
ATOM 4632 N N . GLY B 1 247 ? -4.828 33.031 12.25 1 95.75 247 GLY B N 1
ATOM 4633 C CA . GLY B 1 247 ? -5.344 34.344 12.688 1 95.75 247 GLY B CA 1
ATOM 4634 C C . GLY B 1 247 ? -6.715 34.25 13.336 1 95.75 247 GLY B C 1
ATOM 4635 O O . GLY B 1 247 ? -7.16 33.156 13.703 1 95.75 247 GLY B O 1
ATOM 4636 N N . GLU B 1 248 ? -7.238 35.375 13.57 1 92.81 248 GLU B N 1
ATOM 4637 C CA . GLU B 1 248 ? -8.555 35.438 14.188 1 92.81 248 GLU B CA 1
ATOM 4638 C C . GLU B 1 248 ? -9.602 35.938 13.211 1 92.81 248 GLU B C 1
ATOM 4640 O O . GLU B 1 248 ? -9.312 36.812 12.383 1 92.81 248 GLU B O 1
ATOM 4645 N N . ASP B 1 249 ? -10.758 35.375 13.352 1 86.75 249 ASP B N 1
ATOM 4646 C CA . ASP B 1 249 ? -11.859 35.938 12.57 1 86.75 249 ASP B CA 1
ATOM 4647 C C . ASP B 1 249 ? -12.508 37.125 13.289 1 86.75 249 ASP B C 1
ATOM 4649 O O . ASP B 1 249 ? -11.969 37.625 14.281 1 86.75 249 ASP B O 1
ATOM 4653 N N . GLU B 1 250 ? -13.609 37.625 12.75 1 87.19 250 GLU B N 1
ATOM 4654 C CA . GLU B 1 250 ? -14.281 38.812 13.273 1 87.19 250 GLU B CA 1
ATOM 4655 C C . GLU B 1 250 ? -14.805 38.562 14.688 1 87.19 250 GLU B C 1
ATOM 4657 O O . GLU B 1 250 ? -14.93 39.5 15.469 1 87.19 250 GLU B O 1
ATOM 4662 N N . GLU B 1 251 ? -15.07 37.344 15.039 1 89.12 251 GLU B N 1
ATOM 4663 C CA . GLU B 1 251 ? -15.633 37 16.344 1 89.12 251 GLU B CA 1
ATOM 4664 C C . GLU B 1 251 ? -14.539 36.594 17.328 1 89.12 251 GLU B C 1
ATOM 4666 O O . GLU B 1 251 ? -14.828 36.156 18.438 1 89.12 251 GLU B O 1
ATOM 4671 N N . GLY B 1 252 ? -13.281 36.656 16.859 1 87.62 252 GLY B N 1
ATOM 4672 C CA . GLY B 1 252 ? -12.156 36.344 17.719 1 87.62 252 GLY B CA 1
ATOM 4673 C C . GLY B 1 252 ? -11.82 34.875 17.75 1 87.62 252 GLY B C 1
ATOM 4674 O O . GLY B 1 252 ? -11.008 34.406 18.562 1 87.62 252 GLY B O 1
ATOM 4675 N N . GLN B 1 253 ? -12.477 34.156 16.906 1 89.19 253 GLN B N 1
ATOM 4676 C CA . GLN B 1 253 ? -12.203 32.719 16.828 1 89.19 253 GLN B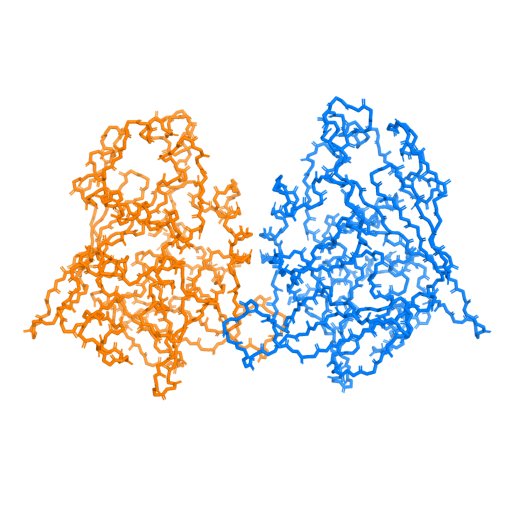 CA 1
ATOM 4677 C C . GLN B 1 253 ? -11 32.469 15.922 1 89.19 253 GLN B C 1
ATOM 4679 O O . GLN B 1 253 ? -10.844 33.094 14.883 1 89.19 253 GLN B O 1
ATOM 4684 N N . GLN B 1 254 ? -10.203 31.562 16.344 1 93.94 254 GLN B N 1
ATOM 4685 C CA . GLN B 1 254 ? -9.023 31.219 15.562 1 93.94 254 GLN B CA 1
ATOM 4686 C C . GLN B 1 254 ? -9.406 30.531 14.25 1 93.94 254 GLN B C 1
ATOM 4688 O O . GLN B 1 254 ? -10.312 29.703 14.219 1 93.94 254 GLN B O 1
ATOM 4693 N N . LYS B 1 255 ? -8.758 30.953 13.18 1 95.19 255 LYS B N 1
ATOM 4694 C CA . LYS B 1 255 ? -8.953 30.359 11.852 1 95.19 255 LYS B CA 1
ATOM 4695 C C . LYS B 1 255 ? -7.676 30.453 11.023 1 95.19 255 LYS B C 1
ATOM 4697 O O . LYS B 1 255 ? -6.734 31.156 11.398 1 95.19 255 LYS B O 1
ATOM 4702 N N . ILE B 1 256 ? -7.594 29.703 9.977 1 96.75 256 ILE B N 1
ATOM 4703 C CA . ILE B 1 256 ? -6.488 29.828 9.031 1 96.75 256 ILE B CA 1
ATOM 4704 C C . ILE B 1 256 ? -6.727 31.031 8.117 1 96.75 256 ILE B C 1
ATOM 4706 O O . ILE B 1 256 ? -7.789 31.141 7.5 1 96.75 256 ILE B O 1
ATOM 4710 N N . VAL B 1 257 ? -5.695 31.891 8.023 1 95.62 257 VAL B N 1
ATOM 4711 C CA . VAL B 1 257 ? -5.895 33.125 7.273 1 95.62 257 VAL B CA 1
ATOM 4712 C C . VAL B 1 257 ? -4.945 33.156 6.078 1 95.62 257 VAL B C 1
ATOM 4714 O O . VAL B 1 257 ? -5.062 34.031 5.215 1 95.62 257 VAL B O 1
ATOM 4717 N N . GLY B 1 258 ? -4.027 32.281 6.086 1 96.62 258 GLY B N 1
ATOM 4718 C CA . GLY B 1 258 ? -3.074 32.281 4.988 1 96.62 258 GLY B CA 1
ATOM 4719 C C . GLY B 1 258 ? -2.182 31.047 4.996 1 96.62 258 GLY B C 1
ATOM 4720 O O . GLY B 1 258 ? -2.361 30.141 5.816 1 96.62 258 GLY B O 1
ATOM 4721 N N . LYS B 1 259 ? -1.26 31.031 4.008 1 97.31 259 LYS B N 1
ATOM 4722 C CA . LYS B 1 259 ? -0.255 29.969 3.93 1 97.31 259 LYS B CA 1
ATOM 4723 C C . LYS B 1 259 ? 1.005 30.469 3.223 1 97.31 259 LYS B C 1
ATOM 4725 O O . LYS B 1 259 ? 0.948 31.391 2.416 1 97.31 259 LYS B O 1
ATOM 4730 N N . ARG B 1 260 ? 2.062 29.891 3.611 1 97.56 260 ARG B N 1
ATOM 4731 C CA . ARG B 1 260 ? 3.359 30.047 2.959 1 97.56 260 ARG B CA 1
ATOM 4732 C C . ARG B 1 260 ? 3.844 28.719 2.391 1 97.56 260 ARG B C 1
ATOM 4734 O O . ARG B 1 260 ? 3.666 27.672 3.014 1 97.56 260 ARG B O 1
ATOM 4741 N N . MET B 1 261 ? 4.422 28.797 1.189 1 97.5 261 MET B N 1
ATOM 4742 C CA . MET B 1 261 ? 4.852 27.578 0.519 1 97.5 261 MET B CA 1
ATOM 4743 C C . MET B 1 261 ? 6.25 27.734 -0.061 1 97.5 261 MET B C 1
ATOM 4745 O O . MET B 1 261 ? 6.613 28.812 -0.537 1 97.5 261 MET B O 1
ATOM 4749 N N . LEU B 1 262 ? 6.984 26.75 0.028 1 97.88 262 LEU B N 1
ATOM 4750 C CA . LEU B 1 262 ? 8.25 26.625 -0.684 1 97.88 262 LEU B CA 1
ATOM 4751 C C . LEU B 1 262 ? 8.219 25.453 -1.664 1 97.88 262 LEU B C 1
ATOM 4753 O O . LEU B 1 262 ? 7.852 24.344 -1.291 1 97.88 262 LEU B O 1
ATOM 4757 N N . LEU B 1 263 ? 8.438 25.703 -2.84 1 95.75 263 LEU B N 1
ATOM 4758 C CA . LEU B 1 263 ? 8.688 24.688 -3.869 1 95.75 263 LEU B CA 1
ATOM 4759 C C . LEU B 1 263 ? 10.086 24.859 -4.461 1 95.75 263 LEU B C 1
ATOM 4761 O O . LEU B 1 263 ? 10.328 25.781 -5.234 1 95.75 263 LEU B O 1
ATOM 4765 N N . ASN B 1 264 ? 10.953 23.859 -4.039 1 95.75 264 ASN B N 1
ATOM 4766 C CA . ASN B 1 264 ? 12.352 23.875 -4.457 1 95.75 264 ASN B CA 1
ATOM 4767 C C . ASN B 1 264 ? 13.047 25.172 -4.055 1 95.75 264 ASN B C 1
ATOM 4769 O O . ASN B 1 264 ? 13.57 25.281 -2.943 1 95.75 264 ASN B O 1
ATOM 4773 N N . GLY B 1 265 ? 12.992 26.203 -4.785 1 96.5 265 GLY B N 1
ATOM 4774 C CA . GLY B 1 265 ? 13.656 27.453 -4.453 1 96.5 265 GLY B CA 1
ATOM 4775 C C . GLY B 1 265 ? 12.719 28.641 -4.445 1 96.5 265 GLY B C 1
ATOM 4776 O O . GLY B 1 265 ? 13.133 29.781 -4.18 1 96.5 265 GLY B O 1
ATOM 4777 N N . GLU B 1 266 ? 11.492 28.438 -4.656 1 96.88 266 GLU B N 1
ATOM 4778 C CA . GLU B 1 266 ? 10.523 29.531 -4.738 1 96.88 266 GLU B CA 1
ATOM 4779 C C . GLU B 1 266 ? 9.625 29.562 -3.504 1 96.88 266 GLU B C 1
ATOM 4781 O O . GLU B 1 266 ? 9.039 28.547 -3.133 1 96.88 266 GLU B O 1
ATOM 4786 N N . VAL B 1 267 ? 9.547 30.719 -2.916 1 97.5 267 VAL B N 1
ATOM 4787 C CA . VAL B 1 267 ? 8.656 30.938 -1.785 1 97.5 267 VAL B CA 1
ATOM 4788 C C . VAL B 1 267 ? 7.43 31.734 -2.242 1 97.5 267 VAL B C 1
ATOM 4790 O O . VAL B 1 267 ? 7.559 32.812 -2.848 1 97.5 267 VAL B O 1
ATOM 4793 N N . LYS B 1 268 ? 6.34 31.172 -1.987 1 96.31 268 LYS B N 1
ATOM 4794 C CA . LYS B 1 268 ? 5.07 31.812 -2.303 1 96.31 268 LYS B CA 1
ATOM 4795 C C . LYS B 1 268 ? 4.215 31.984 -1.052 1 96.31 268 LYS B C 1
ATOM 4797 O O . LYS B 1 268 ? 4.352 31.219 -0.093 1 96.31 268 LYS B O 1
ATOM 4802 N N . GLN B 1 269 ? 3.387 33 -1.078 1 96.12 269 GLN B N 1
ATOM 4803 C CA . GLN B 1 269 ? 2.488 33.281 0.041 1 96.12 269 GLN B CA 1
ATOM 4804 C C . GLN B 1 269 ? 1.079 33.594 -0.448 1 96.12 269 GLN B C 1
ATOM 4806 O O . GLN B 1 269 ? 0.908 34.25 -1.486 1 96.12 269 GLN B O 1
ATOM 4811 N N . ASN B 1 270 ? 0.113 33.062 0.223 1 95.06 270 ASN B N 1
ATOM 4812 C CA . ASN B 1 270 ? -1.303 33.375 0.069 1 95.06 270 ASN B CA 1
ATOM 4813 C C . ASN B 1 270 ? -1.944 33.75 1.404 1 95.06 270 ASN B C 1
ATOM 4815 O O . ASN B 1 270 ? -2.17 32.875 2.248 1 95.06 270 ASN B O 1
ATOM 4819 N N . MET B 1 271 ? -2.258 35.031 1.647 1 92 271 MET B N 1
ATOM 4820 C CA . MET B 1 271 ? -2.812 35.469 2.914 1 92 271 MET B CA 1
ATOM 4821 C C . MET B 1 271 ? -4.309 35.75 2.789 1 92 271 MET B C 1
ATOM 4823 O O . MET B 1 271 ? -4.82 36.719 3.326 1 92 271 MET B O 1
ATOM 4827 N N . GLY B 1 272 ? -4.984 34.875 2.025 1 84.44 272 GLY B N 1
ATOM 4828 C CA . GLY B 1 272 ? -6.43 34.938 1.883 1 84.44 272 GLY B CA 1
ATOM 4829 C C . GLY B 1 272 ? -6.867 35.438 0.519 1 84.44 272 GLY B C 1
ATOM 4830 O O . GLY B 1 272 ? -8.062 35.438 0.197 1 84.44 272 GLY B O 1
ATOM 4831 N N . GLY B 1 273 ? -5.938 35.781 -0.291 1 82.94 273 GLY B N 1
ATOM 4832 C CA . GLY B 1 273 ? -6.219 36.25 -1.639 1 82.94 273 GLY B CA 1
ATOM 4833 C C . GLY B 1 273 ? -5.457 35.469 -2.707 1 82.94 273 GLY B C 1
ATOM 4834 O O . GLY B 1 273 ? -5.543 34.25 -2.777 1 82.94 273 GLY B O 1
ATOM 4835 N N . LYS B 1 274 ? -4.738 36.188 -3.49 1 85.31 274 LYS B N 1
ATOM 4836 C CA . LYS B 1 274 ? -3.967 35.594 -4.57 1 85.31 274 LYS B CA 1
ATOM 4837 C C . LYS B 1 274 ? -2.578 35.188 -4.094 1 85.31 274 LYS B C 1
ATOM 4839 O O . LYS B 1 274 ? -1.982 35.844 -3.248 1 85.31 274 LYS B O 1
ATOM 4844 N N . THR B 1 275 ? -2.123 34.125 -4.641 1 90.5 275 THR B N 1
ATOM 4845 C CA . THR B 1 275 ? -0.768 33.688 -4.355 1 90.5 275 THR B CA 1
ATOM 4846 C C . THR B 1 275 ? 0.261 34.625 -4.973 1 90.5 275 THR B C 1
ATOM 4848 O O . THR B 1 275 ? 0.104 35.062 -6.117 1 90.5 275 THR B O 1
ATOM 4851 N N . GLN B 1 276 ? 1.276 34.969 -4.18 1 94.94 276 GLN B N 1
ATOM 4852 C CA . GLN B 1 276 ? 2.348 35.844 -4.645 1 94.94 276 GLN B CA 1
ATOM 4853 C C . GLN B 1 276 ? 3.715 35.219 -4.426 1 94.94 276 GLN B C 1
ATOM 4855 O O . GLN B 1 276 ? 3.951 34.594 -3.4 1 94.94 276 GLN B O 1
ATOM 4860 N N . LEU B 1 277 ? 4.555 35.406 -5.367 1 96.12 277 LEU B N 1
ATOM 4861 C CA . LEU B 1 277 ? 5.957 35.031 -5.211 1 96.12 277 LEU B CA 1
ATOM 4862 C C . LEU B 1 277 ? 6.688 36.031 -4.332 1 96.12 277 LEU B C 1
ATOM 4864 O O . LEU B 1 277 ? 6.695 37.25 -4.633 1 96.12 277 LEU B O 1
ATOM 4868 N N . VAL B 1 278 ? 7.312 35.625 -3.316 1 96.19 278 VAL B N 1
ATOM 4869 C CA . VAL B 1 278 ? 7.859 36.594 -2.383 1 96.19 278 VAL B CA 1
ATOM 4870 C C . VAL B 1 278 ? 9.383 36.469 -2.332 1 96.19 278 VAL B C 1
ATOM 4872 O O . VAL B 1 278 ? 10.078 37.406 -1.949 1 96.19 278 VAL B O 1
ATOM 4875 N N . LYS B 1 279 ? 9.898 35.312 -2.707 1 96.75 279 LYS B N 1
ATOM 4876 C CA . LYS B 1 279 ? 11.344 35.125 -2.691 1 96.75 279 LYS B CA 1
ATOM 4877 C C . LYS B 1 279 ? 11.758 33.969 -3.627 1 96.75 279 LYS B C 1
ATOM 4879 O O . LYS B 1 279 ? 11.047 32.969 -3.752 1 96.75 279 LYS B O 1
ATOM 4884 N N . VAL B 1 280 ? 12.867 34.125 -4.281 1 97.06 280 VAL B N 1
ATOM 4885 C CA . VAL B 1 280 ? 13.508 33.062 -5.059 1 97.06 280 VAL B CA 1
ATOM 4886 C C . VAL B 1 280 ? 14.914 32.812 -4.531 1 97.06 280 VAL B C 1
ATOM 4888 O O . VAL B 1 280 ? 15.742 33.75 -4.488 1 97.06 280 VAL B O 1
ATOM 4891 N N . CYS B 1 281 ? 15.141 31.594 -4.129 1 96.88 281 CYS B N 1
ATOM 4892 C CA . CYS B 1 281 ? 16.453 31.203 -3.637 1 96.88 281 CYS B CA 1
ATOM 4893 C C . CYS B 1 281 ? 17.344 30.734 -4.777 1 96.88 281 CYS B C 1
ATOM 4895 O O . CYS B 1 281 ? 16.938 29.875 -5.57 1 96.88 281 CYS B O 1
ATOM 4897 N N . GLU B 1 282 ? 18.562 31.203 -4.789 1 94.25 282 GLU B N 1
ATOM 4898 C CA . GLU B 1 282 ? 19.5 30.812 -5.84 1 94.25 282 GLU B CA 1
ATOM 4899 C C . GLU B 1 282 ? 20.578 29.875 -5.297 1 94.25 282 GLU B C 1
ATOM 4901 O O . GLU B 1 282 ? 21.312 29.266 -6.07 1 94.25 282 GLU B O 1
ATOM 4906 N N . SER B 1 283 ? 20.641 29.781 -4.012 1 95.62 283 SER B N 1
ATOM 4907 C CA . SER B 1 283 ? 21.656 28.938 -3.385 1 95.62 283 SER B CA 1
ATOM 4908 C C . SER B 1 283 ? 21.078 28.203 -2.17 1 95.62 283 SER B C 1
ATOM 4910 O O . SER B 1 283 ? 20.031 28.594 -1.649 1 95.62 283 SER B O 1
ATOM 4912 N N . GLU B 1 284 ? 21.844 27.234 -1.743 1 96.81 284 GLU B N 1
ATOM 4913 C CA . GLU B 1 284 ? 21.422 26.5 -0.553 1 96.81 284 GLU B CA 1
ATOM 4914 C C . GLU B 1 284 ? 21.469 27.375 0.689 1 96.81 284 GLU B C 1
ATOM 4916 O O . GLU B 1 284 ? 20.641 27.25 1.588 1 96.81 284 GLU B O 1
ATOM 4921 N N . SER B 1 285 ? 22.453 28.203 0.703 1 96.88 285 SER B N 1
ATOM 4922 C CA . SER B 1 285 ? 22.547 29.125 1.834 1 96.88 285 SER B CA 1
ATOM 4923 C C . SER B 1 285 ? 21.297 30 1.937 1 96.88 285 SER B C 1
ATOM 4925 O O . SER B 1 285 ? 20.781 30.219 3.031 1 96.88 285 SER B O 1
ATOM 4927 N N . GLU B 1 286 ? 20.844 30.453 0.831 1 97.38 286 GLU B N 1
ATOM 4928 C CA . GLU B 1 286 ? 19.625 31.25 0.8 1 97.38 286 GLU B CA 1
ATOM 4929 C C . GLU B 1 286 ? 18.406 30.438 1.207 1 97.38 286 GLU B C 1
ATOM 4931 O O . GLU B 1 286 ? 17.562 30.906 1.952 1 97.38 286 GLU B O 1
ATOM 4936 N N . ARG B 1 287 ? 18.359 29.234 0.709 1 98.06 287 ARG B N 1
ATOM 4937 C CA . ARG B 1 287 ? 17.219 28.391 1.031 1 98.06 287 ARG B CA 1
ATOM 4938 C C . ARG B 1 287 ? 17.172 28.078 2.523 1 98.06 287 ARG B C 1
ATOM 4940 O O . ARG B 1 287 ? 16.094 28.125 3.137 1 98.06 287 ARG B O 1
ATOM 4947 N N . VAL B 1 288 ? 18.281 27.797 3.109 1 98.25 288 VAL B N 1
ATOM 4948 C CA . VAL B 1 288 ? 18.359 27.516 4.539 1 98.25 288 VAL B CA 1
ATOM 4949 C C . VAL B 1 288 ? 17.906 28.75 5.332 1 98.25 288 VAL B C 1
ATOM 4951 O O . VAL B 1 288 ? 17.203 28.625 6.34 1 98.25 288 VAL B O 1
ATOM 4954 N N . GLU B 1 289 ? 18.297 29.906 4.898 1 97.88 289 GLU B N 1
ATOM 4955 C CA . GLU B 1 289 ? 17.859 31.141 5.539 1 97.88 289 GLU B CA 1
ATOM 4956 C C . GLU B 1 289 ? 16.344 31.312 5.438 1 97.88 289 GLU B C 1
ATOM 4958 O O . GLU B 1 289 ? 15.688 31.719 6.402 1 97.88 289 GLU B O 1
ATOM 4963 N N . VAL B 1 290 ? 15.82 31.016 4.273 1 97.62 290 VAL B N 1
ATOM 4964 C CA . VAL B 1 290 ? 14.391 31.109 4.02 1 97.62 290 VAL B CA 1
ATOM 4965 C C . VAL B 1 290 ? 13.633 30.141 4.934 1 97.62 290 VAL B C 1
ATOM 4967 O O . VAL B 1 290 ? 12.547 30.453 5.418 1 97.62 290 VAL B O 1
ATOM 4970 N N . LEU B 1 291 ? 14.188 28.938 5.156 1 98.5 291 LEU B N 1
ATOM 4971 C CA . LEU B 1 291 ? 13.562 27.984 6.059 1 98.5 291 LEU B CA 1
ATOM 4972 C C . LEU B 1 291 ? 13.367 28.578 7.445 1 98.5 291 LEU B C 1
ATOM 4974 O O . LEU B 1 291 ? 12.305 28.422 8.055 1 98.5 291 LEU B O 1
ATOM 4978 N N . ARG B 1 292 ? 14.344 29.281 7.895 1 97.88 292 ARG B N 1
ATOM 4979 C CA . ARG B 1 292 ? 14.289 29.906 9.219 1 97.88 292 ARG B CA 1
ATOM 4980 C C . ARG B 1 292 ? 13.344 31.094 9.227 1 97.88 292 ARG B C 1
ATOM 4982 O O . ARG B 1 292 ? 12.477 31.203 10.094 1 97.88 292 ARG B O 1
ATOM 4989 N N . GLU B 1 293 ? 13.43 31.938 8.312 1 97.31 293 GLU B N 1
ATOM 4990 C CA . GLU B 1 293 ? 12.75 33.219 8.305 1 97.31 293 GLU B CA 1
ATOM 4991 C C . GLU B 1 293 ? 11.266 33.062 8 1 97.31 293 GLU B C 1
ATOM 4993 O O . GLU B 1 293 ? 10.422 33.719 8.641 1 97.31 293 GLU B O 1
ATOM 4998 N N . PHE B 1 294 ? 10.961 32.219 7.043 1 96.94 294 PHE B N 1
ATOM 4999 C CA . PHE B 1 294 ? 9.586 32.156 6.555 1 96.94 294 PHE B CA 1
ATOM 5000 C C . PHE B 1 294 ? 8.836 31.016 7.211 1 96.94 294 PHE B C 1
ATOM 5002 O O . PHE B 1 294 ? 7.613 31.047 7.344 1 96.94 294 PHE B O 1
ATOM 5009 N N . PHE B 1 295 ? 9.547 30 7.652 1 98.06 295 PHE B N 1
ATOM 5010 C CA . PHE B 1 295 ? 8.852 28.797 8.086 1 98.06 295 PHE B CA 1
ATOM 5011 C C . PHE B 1 295 ? 9.227 28.438 9.523 1 98.06 295 PHE B C 1
ATOM 5013 O O . PHE B 1 295 ? 8.656 27.516 10.109 1 98.06 295 PHE B O 1
ATOM 5020 N N . GLY B 1 296 ? 10.219 29.125 10.125 1 97.94 296 GLY B N 1
ATOM 5021 C CA . GLY B 1 296 ? 10.617 28.875 11.508 1 97.94 296 GLY B CA 1
ATOM 5022 C C . GLY B 1 296 ? 11.344 27.562 11.688 1 97.94 296 GLY B C 1
ATOM 5023 O O . GLY B 1 296 ? 11.312 26.969 12.766 1 97.94 296 GLY B O 1
ATOM 5024 N N . ILE B 1 297 ? 11.953 27.047 10.617 1 98.75 297 ILE B N 1
ATOM 5025 C CA . ILE B 1 297 ? 12.633 25.766 10.656 1 98.75 297 ILE B CA 1
ATOM 5026 C C . ILE B 1 297 ? 14.141 25.984 10.781 1 98.75 297 ILE B C 1
ATOM 5028 O O . ILE B 1 297 ? 14.734 26.734 10 1 98.75 297 ILE B O 1
ATOM 5032 N N . THR B 1 298 ? 14.742 25.359 11.727 1 98.5 298 THR B N 1
ATOM 5033 C CA . THR B 1 298 ? 16.188 25.406 11.898 1 98.5 298 THR B CA 1
ATOM 5034 C C . THR B 1 298 ? 16.812 24.047 11.648 1 98.5 298 THR B C 1
ATOM 5036 O O . THR B 1 298 ? 16.391 23.047 12.234 1 98.5 298 THR B O 1
ATOM 5039 N N . LEU B 1 299 ? 17.781 24.016 10.789 1 98.25 299 LEU B N 1
ATOM 5040 C CA . LEU B 1 299 ? 18.5 22.797 10.469 1 98.25 299 LEU B CA 1
ATOM 5041 C C . LEU B 1 299 ? 19.875 22.781 11.117 1 98.25 299 LEU B C 1
ATOM 5043 O O . LEU B 1 299 ? 20.5 23.828 11.273 1 98.25 299 LEU B O 1
ATOM 5047 N N . THR B 1 300 ? 20.297 21.656 11.5 1 97.44 300 THR B N 1
ATOM 5048 C CA . THR B 1 300 ? 21.688 21.5 11.953 1 97.44 300 THR B CA 1
ATOM 5049 C C . THR B 1 300 ? 22.641 21.5 10.773 1 97.44 300 THR B C 1
ATOM 5051 O O . THR B 1 300 ? 22.234 21.344 9.625 1 97.44 300 THR B O 1
ATOM 5054 N N . GLU B 1 301 ? 23.891 21.672 11.117 1 97 301 GLU B N 1
ATOM 5055 C CA . GLU B 1 301 ? 24.906 21.641 10.078 1 97 301 GLU B CA 1
ATOM 5056 C C . GLU B 1 301 ? 24.922 20.297 9.352 1 97 301 GLU B C 1
ATOM 5058 O O . GLU B 1 301 ? 25.109 20.25 8.133 1 97 301 GLU B O 1
ATOM 5063 N N . GLU B 1 302 ? 24.781 19.344 10.086 1 96.88 302 GLU B N 1
ATOM 5064 C CA . GLU B 1 302 ? 24.75 18 9.5 1 96.88 302 GLU B CA 1
ATOM 5065 C C . GLU B 1 302 ? 23.578 17.844 8.531 1 96.88 302 GLU B C 1
ATOM 5067 O O . GLU B 1 302 ? 23.734 17.266 7.457 1 96.88 302 GLU B O 1
ATOM 5072 N N . GLU B 1 303 ? 22.469 18.312 8.93 1 97.56 303 GLU B N 1
ATOM 5073 C CA . GLU B 1 303 ? 21.281 18.25 8.07 1 97.56 303 GLU B CA 1
ATOM 5074 C C . GLU B 1 303 ? 21.484 19.062 6.797 1 97.56 303 GLU B C 1
ATOM 5076 O O . GLU B 1 303 ? 21.172 18.609 5.703 1 97.56 303 GLU B O 1
ATOM 5081 N N . ILE B 1 304 ? 22.062 20.234 6.926 1 97.75 304 ILE B N 1
ATOM 5082 C CA . ILE B 1 304 ? 22.312 21.109 5.781 1 97.75 304 ILE B CA 1
ATOM 5083 C C . ILE B 1 304 ? 23.25 20.406 4.797 1 97.75 304 ILE B C 1
ATOM 5085 O O . ILE B 1 304 ? 23.031 20.469 3.582 1 97.75 304 ILE B O 1
ATOM 5089 N N . GLY B 1 305 ? 24.203 19.703 5.309 1 96.62 305 GLY B N 1
ATOM 5090 C CA . GLY B 1 305 ? 25.156 19 4.465 1 96.62 305 GLY B CA 1
ATOM 5091 C C . GLY B 1 305 ? 24.531 17.875 3.668 1 96.62 305 GLY B C 1
ATOM 5092 O O . GLY B 1 305 ? 25.078 17.453 2.65 1 96.62 305 GLY B O 1
ATOM 5093 N N . GLY B 1 306 ? 23.375 17.438 4.055 1 96.62 306 GLY B N 1
ATOM 5094 C CA . GLY B 1 306 ? 22.719 16.297 3.438 1 96.62 306 GLY B CA 1
ATOM 5095 C C . GLY B 1 306 ? 22.234 16.562 2.027 1 96.62 306 GLY B C 1
ATOM 5096 O O . GLY B 1 306 ? 22.031 15.633 1.244 1 96.62 306 GLY B O 1
ATOM 5097 N N . VAL B 1 307 ? 22.078 17.797 1.652 1 97.25 307 VAL B N 1
ATOM 5098 C CA . VAL B 1 307 ? 21.5 18.156 0.363 1 97.25 307 VAL B CA 1
ATOM 5099 C C . VAL B 1 307 ? 22.578 18.125 -0.718 1 97.25 307 VAL B C 1
ATOM 5101 O O . VAL B 1 307 ? 22.266 18.078 -1.911 1 97.25 307 VAL B O 1
ATOM 5104 N N . ARG B 1 308 ? 23.812 18.172 -0.291 1 95.31 308 ARG B N 1
ATOM 5105 C CA . ARG B 1 308 ? 24.906 18.234 -1.247 1 95.31 308 ARG B CA 1
ATOM 5106 C C . ARG B 1 308 ? 24.906 17 -2.156 1 95.31 308 ARG B C 1
ATOM 5108 O O . ARG B 1 308 ? 24.859 15.867 -1.678 1 95.31 308 ARG B O 1
ATOM 5115 N N . GLY B 1 309 ? 24.922 17.266 -3.445 1 93.5 309 GLY B N 1
ATOM 5116 C CA . GLY B 1 309 ? 24.984 16.188 -4.414 1 93.5 309 GLY B CA 1
ATOM 5117 C C . GLY B 1 309 ? 23.609 15.617 -4.758 1 93.5 309 GLY B C 1
ATOM 5118 O O . GLY B 1 309 ? 23.5 14.789 -5.668 1 93.5 309 GLY B O 1
ATOM 5119 N N . ARG B 1 310 ? 22.625 16.016 -4.07 1 94 310 ARG B N 1
ATOM 5120 C CA . ARG B 1 310 ? 21.281 15.539 -4.348 1 94 310 ARG B CA 1
ATOM 5121 C C . ARG B 1 310 ? 20.719 16.188 -5.609 1 94 310 ARG B C 1
ATOM 5123 O O . ARG B 1 310 ? 21.172 17.266 -6.016 1 94 310 ARG B O 1
ATOM 5130 N N . ASN B 1 311 ? 19.703 15.562 -6.199 1 94.06 311 ASN B N 1
ATOM 5131 C CA . ASN B 1 311 ? 19.078 16.031 -7.426 1 94.06 311 ASN B CA 1
ATOM 5132 C C . ASN B 1 311 ? 18.297 17.328 -7.195 1 94.06 311 ASN B C 1
ATOM 5134 O O . ASN B 1 311 ? 17.938 18.016 -8.148 1 94.06 311 ASN B O 1
ATOM 5138 N N . VAL B 1 312 ? 18.109 17.75 -5.914 1 95.44 312 VAL B N 1
ATOM 5139 C CA . VAL B 1 312 ? 17.312 18.922 -5.598 1 95.44 312 VAL B CA 1
ATOM 5140 C C . VAL B 1 312 ? 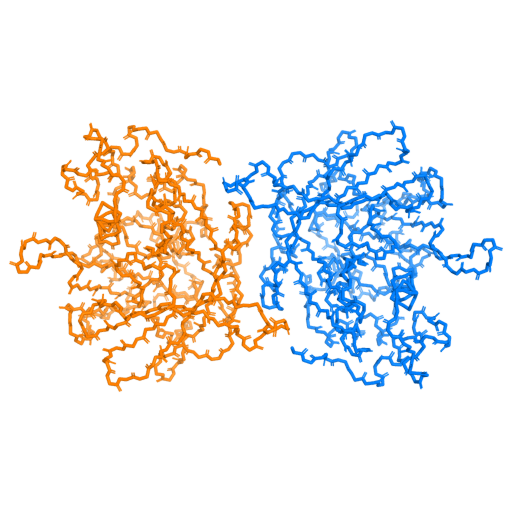18.219 20.062 -5.156 1 95.44 312 VAL B C 1
ATOM 5142 O O . VAL B 1 312 ? 17.734 21.141 -4.793 1 95.44 312 VAL B O 1
ATOM 5145 N N . GLU B 1 313 ? 19.484 19.828 -5.129 1 96.5 313 GLU B N 1
ATOM 5146 C CA . GLU B 1 313 ? 20.422 20.859 -4.68 1 96.5 313 GLU B CA 1
ATOM 5147 C C . GLU B 1 313 ? 20.375 22.078 -5.582 1 96.5 313 GLU B C 1
ATOM 5149 O O . GLU B 1 313 ? 20.453 21.969 -6.809 1 96.5 313 GLU B O 1
ATOM 5154 N N . LEU B 1 314 ? 20.234 23.219 -4.992 1 94.5 314 LEU B N 1
ATOM 5155 C CA . LEU B 1 314 ? 20.234 24.438 -5.789 1 94.5 314 LEU B CA 1
ATOM 5156 C C . LEU B 1 314 ? 21.625 24.75 -6.324 1 94.5 314 LEU B C 1
ATOM 5158 O O . LEU B 1 314 ? 22.609 24.703 -5.574 1 94.5 314 LEU B O 1
ATOM 5162 N N . GLY B 1 315 ? 21.641 25.125 -7.602 1 81.62 315 GLY B N 1
ATOM 5163 C CA . GLY B 1 315 ? 22.906 25.453 -8.227 1 81.62 315 GLY B CA 1
ATOM 5164 C C . GLY B 1 315 ? 23.781 24.234 -8.5 1 81.62 315 GLY B C 1
ATOM 5165 O O . GLY B 1 315 ? 24.891 24.359 -9 1 81.62 315 GLY B O 1
ATOM 5166 N N . GLY B 1 316 ? 23.25 23.109 -8.062 1 69.25 316 GLY B N 1
ATOM 5167 C CA . GLY B 1 316 ? 24.031 21.891 -8.227 1 69.25 316 GLY B CA 1
ATOM 5168 C C . GLY B 1 316 ? 23.984 21.328 -9.641 1 69.25 316 GLY B C 1
ATOM 5169 O O . GLY B 1 316 ? 23.078 21.656 -10.406 1 69.25 316 GLY B O 1
ATOM 5170 N N . SER B 1 317 ? 24.891 20.609 -10.047 1 57.56 317 SER B N 1
ATOM 5171 C CA . SER B 1 317 ? 25.094 20.031 -11.375 1 57.56 317 SER B CA 1
ATOM 5172 C C . SER B 1 317 ? 23.969 19.078 -11.734 1 57.56 317 SER B C 1
ATOM 5174 O O . SER B 1 317 ? 23.672 18.859 -12.922 1 57.56 317 SER B O 1
ATOM 5176 N N . ARG B 1 318 ? 23.328 18.516 -10.875 1 54.97 318 ARG B N 1
ATOM 5177 C CA . ARG B 1 318 ? 22.359 17.469 -11.156 1 54.97 318 ARG B CA 1
ATOM 5178 C C . ARG B 1 318 ? 20.938 18 -11.039 1 54.97 318 ARG B C 1
ATOM 5180 O O . ARG B 1 318 ? 19.969 17.25 -11.148 1 54.97 318 ARG B O 1
ATOM 5187 N N . ALA B 1 319 ? 20.859 19.266 -10.695 1 53.88 319 ALA B N 1
ATOM 5188 C CA . ALA B 1 319 ? 19.547 19.859 -10.438 1 53.88 319 ALA B CA 1
ATOM 5189 C C . ALA B 1 319 ? 18.672 19.812 -11.688 1 53.88 319 ALA B C 1
ATOM 5191 O O . ALA B 1 319 ? 19.094 20.25 -12.766 1 53.88 319 ALA B O 1
ATOM 5192 N N . SER B 1 320 ? 17.609 18.766 -11.852 1 49.56 320 SER B N 1
ATOM 5193 C CA . SER B 1 320 ? 16.578 18.734 -12.883 1 49.56 320 SER B CA 1
ATOM 5194 C C . SER B 1 320 ? 15.289 19.406 -12.406 1 49.56 320 SER B C 1
ATOM 5196 O O . SER B 1 320 ? 14.664 18.953 -11.453 1 49.56 320 SER B O 1
ATOM 5198 N N . VAL B 1 321 ? 15.258 20.703 -12.414 1 45.06 321 VAL B N 1
ATOM 5199 C CA . VAL B 1 321 ? 14.109 21.453 -11.898 1 45.06 321 VAL B CA 1
ATOM 5200 C C . VAL B 1 321 ? 12.844 21.031 -12.633 1 45.06 321 VAL B C 1
ATOM 5202 O O . VAL B 1 321 ? 12.703 21.281 -13.836 1 45.06 321 VAL B O 1
ATOM 5205 N N . GLU B 1 322 ? 12.258 19.859 -12.281 1 46.94 322 GLU B N 1
ATOM 5206 C CA . GLU B 1 322 ? 10.914 19.703 -12.828 1 46.94 322 GLU B CA 1
ATOM 5207 C C . GLU B 1 322 ? 9.93 20.656 -12.164 1 46.94 322 GLU B C 1
ATOM 5209 O O . GLU B 1 322 ? 9.922 20.797 -10.938 1 46.94 322 GLU B O 1
ATOM 5214 N N . ARG B 1 323 ? 9.5 21.703 -12.836 1 42.09 323 ARG B N 1
ATOM 5215 C CA . ARG B 1 323 ? 8.492 22.672 -12.398 1 42.09 323 ARG B CA 1
ATOM 5216 C C . ARG B 1 323 ? 7.195 21.969 -12.016 1 42.09 323 ARG B C 1
ATOM 5218 O O . ARG B 1 323 ? 6.457 21.484 -12.883 1 42.09 323 ARG B O 1
ATOM 5225 N N . LEU B 1 324 ? 7.156 21.25 -10.883 1 47.47 324 LEU B N 1
ATOM 5226 C CA . LEU B 1 324 ? 5.871 20.719 -10.43 1 47.47 324 LEU B CA 1
ATOM 5227 C C . LEU B 1 324 ? 5.117 21.766 -9.609 1 47.47 324 LEU B C 1
ATOM 5229 O O . LEU B 1 324 ? 5.707 22.438 -8.758 1 47.47 324 LEU B O 1
ATOM 5233 N N . GLU B 1 325 ? 4.027 22.375 -10.086 1 43.62 325 GLU B N 1
ATOM 5234 C CA . GLU B 1 325 ? 3.215 23.203 -9.195 1 43.62 325 GLU B CA 1
ATOM 5235 C C . GLU B 1 325 ? 2.512 22.359 -8.141 1 43.62 325 GLU B C 1
ATOM 5237 O O . GLU B 1 325 ? 1.845 21.375 -8.469 1 43.62 325 GLU B O 1
ATOM 5242 N N . VAL B 1 326 ? 3.01 22.328 -7.039 1 42.22 326 VAL B N 1
ATOM 5243 C CA . VAL B 1 326 ? 2.385 21.641 -5.914 1 42.22 326 VAL B CA 1
ATOM 5244 C C . VAL B 1 326 ? 1.374 22.562 -5.238 1 42.22 326 VAL B C 1
ATOM 5246 O O . VAL B 1 326 ? 1.619 23.766 -5.094 1 42.22 326 VAL B O 1
#

InterPro domains:
  IPR001447 Arylamine N-acetyltransferase [PF00797] (32-302)
  IPR001447 Arylamine N-acetyltransferase [PR01543] (32-55)
  IPR001447 Arylamine N-acetyltransferase [PR01543] (204-226)
  IPR001447 Arylamine N-acetyltransferase [PTHR11786] (5-303)
  IPR038765 Papain-like cysteine peptidase superfamily [SSF54001] (4-311)
  IPR053710 Arylamine N-acetyltransferase domain-containing protein [G3DSA:3.30.2140.20] (4-309)

Foldseek 3Di:
DAFPDDLVLLQQVCVQLVQDPQLRLVVPHAQDQVSQFSCLQSLQQQEKAWALCCFQAQVSADDQPLVVLSCQGGVVSQLYHYAQSNNQSNVQSSCRNSPWDKFKWFKWWFFADLPPRFGDDDTDPRAHMWMWTQHPVRWIWIRGNHHADLDASGTATPDADDWDDGFAQKTKHWHWFCDPVDPDRVHTWIWIWMDSHPVDDIGTTMTIHPDGDDPVNVVVSSCCQSPPPDPVRCSSQWTKIKHWHWDADPVRDIGTQWMWMDILFWIWIGRRDDIDTDGGDQALVRVQVCCCPVRSGHGDPNSSVRNPPGCSGHPDPNPPPPSRND/DAFPDDLVLLQQVCVQLVQDPQLRLVVPHAQDQVSQFSCLQSLQQQEKAWALCCFQAQVLADDQPLVVLSCQGGVVSQLYHYAQSNNQSNVQSSCRNSPWDKFKWFKFWFFADLPPRFGDDDTDPRAHMWMWTQHPVRWIWIRGNHHADLDASGTATPDADDWDDGFAQKTKHWHWFCDPVDPDRVHTWIWIWMDSHPVDDIGTTMTIHPDGDDPVNVVVSSCCQSPPPDPVRCSSQWTKIKHWHWDADPVRDIGTQWMWMDILFWIWIGRRDDIDTDGGHQALVRVQVCCCPVRSGHGDPNSSVRNPPGCSGHPDPNPPPPSRND

pLDDT: mean 94.17, std 9.24, range [42.09, 98.88]